Protein AF-A0A3D5PFH2-F1 (afdb_monomer_lite)

pLDDT: mean 81.59, std 18.37, range [25.06, 98.12]

Structure (mmCIF, N/CA/C/O backbone):
data_AF-A0A3D5PFH2-F1
#
_entry.id   AF-A0A3D5PFH2-F1
#
loop_
_atom_site.group_PDB
_atom_site.id
_atom_site.type_symbol
_atom_site.label_atom_id
_atom_site.label_alt_id
_atom_site.label_comp_id
_atom_site.label_asym_id
_atom_site.label_entity_id
_atom_site.label_seq_id
_atom_site.pdbx_PDB_ins_code
_atom_site.Cartn_x
_atom_site.Cartn_y
_atom_site.Cartn_z
_atom_site.occupancy
_atom_site.B_iso_or_equiv
_atom_site.auth_seq_id
_atom_site.auth_comp_id
_atom_site.auth_asym_id
_atom_site.auth_atom_id
_atom_site.pdbx_PDB_model_num
ATOM 1 N N . MET A 1 1 ? -21.024 38.966 -29.114 1.00 42.59 1 MET A N 1
ATOM 2 C CA . MET A 1 1 ? -20.743 39.266 -27.690 1.00 42.59 1 MET A CA 1
ATOM 3 C C . MET A 1 1 ? -21.949 38.946 -26.792 1.00 42.59 1 MET A C 1
ATOM 5 O O . MET A 1 1 ? -22.521 39.856 -26.221 1.00 42.59 1 MET A O 1
ATOM 9 N N . ASN A 1 2 ? -22.369 37.678 -26.658 1.00 39.44 2 ASN A N 1
ATOM 10 C CA . ASN A 1 2 ? -23.463 37.323 -25.723 1.00 39.44 2 ASN A CA 1
ATOM 11 C C . ASN A 1 2 ? -23.378 35.892 -25.142 1.00 39.44 2 ASN A C 1
ATOM 13 O O . ASN A 1 2 ? -24.348 35.400 -24.580 1.00 39.44 2 ASN A O 1
ATOM 17 N N . LYS A 1 3 ? -22.232 35.202 -25.277 1.00 37.00 3 LYS A N 1
ATOM 18 C CA . LYS A 1 3 ? -22.034 33.844 -24.724 1.00 37.00 3 LYS A CA 1
ATOM 19 C C . LYS A 1 3 ? -21.348 33.826 -23.345 1.00 37.00 3 LYS A C 1
ATOM 21 O O . LYS A 1 3 ? -21.597 32.902 -22.583 1.00 37.00 3 LYS A O 1
ATOM 26 N N . ASN A 1 4 ? -20.577 34.858 -22.979 1.00 45.62 4 ASN A N 1
ATOM 27 C CA . ASN A 1 4 ? -19.899 34.924 -21.668 1.00 45.62 4 ASN A CA 1
ATOM 28 C C . ASN A 1 4 ? -20.803 35.396 -20.522 1.00 45.62 4 ASN A C 1
ATOM 30 O O . ASN A 1 4 ? -20.580 35.031 -19.374 1.00 45.62 4 ASN A O 1
ATOM 34 N N . THR A 1 5 ? -21.862 36.147 -20.818 1.00 43.38 5 THR A N 1
ATOM 35 C CA . THR A 1 5 ? -22.796 36.658 -19.806 1.00 43.38 5 THR A CA 1
ATOM 36 C C . THR A 1 5 ? -23.679 35.567 -19.201 1.00 43.38 5 THR A C 1
ATOM 38 O O . THR A 1 5 ? -24.130 35.724 -18.073 1.00 43.38 5 THR A O 1
ATOM 41 N N . ASN A 1 6 ? -23.904 34.455 -19.912 1.00 43.41 6 ASN A N 1
ATOM 42 C CA . ASN A 1 6 ? -24.686 33.333 -19.387 1.00 43.41 6 ASN A CA 1
ATOM 43 C C . ASN A 1 6 ? -23.850 32.424 -18.479 1.00 43.41 6 ASN A C 1
ATOM 45 O O . ASN A 1 6 ? -24.335 32.071 -17.415 1.00 43.41 6 ASN A O 1
ATOM 49 N N . LYS A 1 7 ? -22.583 32.133 -18.818 1.00 46.16 7 LYS A N 1
ATOM 50 C CA . LYS A 1 7 ? -21.702 31.312 -17.962 1.00 46.16 7 LYS A CA 1
ATOM 51 C C . LYS A 1 7 ? -21.429 31.958 -16.599 1.00 46.16 7 LYS A C 1
ATOM 53 O O . LYS A 1 7 ? -21.492 31.275 -15.587 1.00 46.16 7 LYS A O 1
ATOM 58 N N . ILE A 1 8 ? -21.209 33.275 -16.566 1.00 49.41 8 ILE A N 1
ATOM 59 C CA . ILE A 1 8 ? -20.988 34.017 -15.311 1.00 49.41 8 ILE A CA 1
ATOM 60 C C . ILE A 1 8 ? -22.264 34.043 -14.456 1.00 49.41 8 ILE A C 1
ATOM 62 O O . ILE A 1 8 ? -22.192 33.925 -13.238 1.00 49.41 8 ILE A O 1
ATOM 66 N N . LYS A 1 9 ? -23.444 34.137 -15.084 1.00 46.12 9 LYS A N 1
ATOM 67 C CA . LYS A 1 9 ? -24.724 34.064 -14.367 1.00 46.12 9 LYS A CA 1
ATOM 68 C C . LYS A 1 9 ? -24.990 32.675 -13.799 1.00 46.12 9 LYS A C 1
ATOM 70 O O . LYS A 1 9 ? -25.498 32.601 -12.692 1.00 46.12 9 LYS A O 1
ATOM 75 N N . THR A 1 10 ? -24.639 31.604 -14.513 1.00 49.91 10 THR A N 1
ATOM 76 C CA . THR A 1 10 ? -24.793 30.233 -14.008 1.00 49.91 10 THR A CA 1
ATOM 77 C C . THR A 1 10 ? -23.850 29.971 -12.837 1.00 49.91 10 THR A C 1
ATOM 79 O O . THR A 1 10 ? -24.315 29.507 -11.808 1.00 49.91 10 THR A O 1
ATOM 82 N N . LEU A 1 11 ? -22.574 30.368 -12.933 1.00 47.69 11 LEU A N 1
ATOM 83 C CA . LEU A 1 11 ? -21.599 30.180 -11.851 1.00 47.69 11 LEU A CA 1
ATOM 84 C C . LEU A 1 11 ? -21.972 30.968 -10.583 1.00 47.69 11 LEU A C 1
ATOM 86 O O . LEU A 1 11 ? -21.888 30.445 -9.478 1.00 47.69 11 LEU A O 1
ATOM 90 N N . ALA A 1 12 ? -22.445 32.209 -10.747 1.00 50.81 12 ALA A N 1
ATOM 91 C CA . ALA A 1 12 ? -22.911 33.032 -9.633 1.00 50.81 12 ALA A CA 1
ATOM 92 C C . ALA A 1 12 ? -24.202 32.488 -8.996 1.00 50.81 12 ALA A C 1
ATOM 94 O O . ALA A 1 12 ? -24.386 32.632 -7.792 1.00 50.81 12 ALA A O 1
ATOM 95 N N . LEU A 1 13 ? -25.082 31.852 -9.781 1.00 47.03 13 LEU A N 1
ATOM 96 C CA . LEU A 1 13 ? -26.290 31.213 -9.257 1.00 47.03 13 LEU A CA 1
ATOM 97 C C . LEU A 1 13 ? -25.953 29.934 -8.480 1.00 47.03 13 LEU A C 1
ATOM 99 O O . LEU A 1 13 ? -26.559 29.702 -7.442 1.00 47.03 13 LEU A O 1
ATOM 103 N N . THR A 1 14 ? -24.975 29.147 -8.943 1.00 52.25 14 THR A N 1
ATOM 104 C CA . THR A 1 14 ? -24.507 27.941 -8.243 1.00 52.25 14 THR A CA 1
ATOM 105 C C . THR A 1 14 ? -23.798 28.300 -6.939 1.00 52.25 14 THR A C 1
ATOM 107 O O . THR A 1 14 ? -24.140 27.739 -5.907 1.00 52.25 14 THR A O 1
ATOM 110 N N . LEU A 1 15 ? -22.907 29.303 -6.937 1.00 48.69 15 LEU A N 1
ATOM 111 C CA . LEU A 1 15 ? -22.269 29.775 -5.700 1.00 48.69 15 LEU A CA 1
ATOM 112 C C . LEU A 1 15 ? -23.284 30.361 -4.711 1.00 48.69 15 LEU A C 1
ATOM 114 O O . LEU A 1 15 ? -23.184 30.117 -3.514 1.00 48.69 15 LEU A O 1
ATOM 118 N N . ALA A 1 16 ? -24.276 31.112 -5.199 1.00 48.53 16 ALA A N 1
ATOM 119 C CA . ALA A 1 16 ? -25.335 31.649 -4.350 1.00 48.53 16 ALA A CA 1
ATOM 120 C C . ALA A 1 16 ? -26.256 30.548 -3.798 1.00 48.53 16 ALA A C 1
ATOM 122 O O . ALA A 1 16 ? -26.729 30.683 -2.674 1.00 48.53 16 ALA A O 1
ATOM 123 N N . LEU A 1 17 ? -26.488 29.459 -4.546 1.00 46.78 17 LEU A N 1
ATOM 124 C CA . LEU A 1 17 ? -27.207 28.287 -4.041 1.00 46.78 17 LEU A CA 1
ATOM 125 C C . LEU A 1 17 ? -26.383 27.509 -3.008 1.00 46.78 17 LEU A C 1
ATOM 127 O O . LEU A 1 17 ? -26.955 27.098 -2.006 1.00 46.78 17 LEU A O 1
ATOM 131 N N . CYS A 1 18 ? -25.068 27.357 -3.200 1.00 49.81 18 CYS A N 1
ATOM 132 C CA . CYS A 1 18 ? -24.188 26.717 -2.217 1.00 49.81 18 CYS A CA 1
ATOM 133 C C . CYS A 1 18 ? -24.096 27.541 -0.925 1.00 49.81 18 CYS A C 1
ATOM 135 O O . CYS A 1 18 ? -24.236 26.988 0.159 1.00 49.81 18 CYS A O 1
ATOM 137 N N . LEU A 1 19 ? -23.969 28.871 -1.019 1.00 46.09 19 LEU A N 1
ATOM 138 C CA . LEU A 1 19 ? -24.026 29.744 0.160 1.00 46.09 19 LEU A CA 1
ATOM 139 C C . LEU A 1 19 ? -25.410 29.744 0.820 1.00 46.09 19 LEU A C 1
ATOM 141 O O . LEU A 1 19 ? -25.495 29.775 2.041 1.00 46.09 19 LEU A O 1
ATOM 145 N N . ALA A 1 20 ? -26.499 29.677 0.050 1.00 44.22 20 ALA A N 1
ATOM 146 C CA . ALA A 1 20 ? -27.839 29.559 0.619 1.00 44.22 20 ALA A CA 1
ATOM 147 C C . ALA A 1 20 ? -28.046 28.204 1.318 1.00 44.22 20 ALA A C 1
ATOM 149 O O . ALA A 1 20 ? -28.649 28.178 2.381 1.00 44.22 20 ALA A O 1
ATOM 150 N N . LEU A 1 21 ? -27.512 27.099 0.789 1.00 44.44 21 LEU A N 1
ATOM 151 C CA . LEU A 1 21 ? -27.551 25.783 1.444 1.00 44.44 21 LEU A CA 1
ATOM 152 C C . LEU A 1 21 ? -26.775 25.774 2.770 1.00 44.44 21 LEU A C 1
ATOM 154 O O . LEU A 1 21 ? -27.262 25.204 3.740 1.00 44.44 21 LEU A O 1
ATOM 158 N N . VAL A 1 22 ? -25.650 26.492 2.853 1.00 48.25 22 VAL A N 1
ATOM 159 C CA . VAL A 1 22 ? -24.898 26.688 4.108 1.00 48.25 22 VAL A CA 1
ATOM 160 C C . VAL A 1 22 ? -25.629 27.634 5.077 1.00 48.25 22 VAL A C 1
ATOM 162 O O . VAL A 1 22 ? -25.575 27.440 6.286 1.00 48.25 22 VAL A O 1
ATOM 165 N N . CYS A 1 23 ? -26.369 28.632 4.580 1.00 41.97 23 CYS A N 1
ATOM 166 C CA . CYS A 1 23 ? -27.126 29.574 5.419 1.00 41.97 23 CYS A CA 1
ATOM 167 C C . CYS A 1 23 ? -28.544 29.107 5.812 1.00 41.97 23 CYS A C 1
ATOM 169 O O . CYS A 1 23 ? -29.155 29.729 6.680 1.00 41.97 23 CYS A O 1
ATOM 171 N N . PHE A 1 24 ? -29.084 28.062 5.173 1.00 37.03 24 PHE A N 1
ATOM 172 C CA . PHE A 1 24 ? -30.394 27.465 5.476 1.00 37.03 24 PHE A CA 1
ATOM 173 C C . PHE A 1 24 ? -30.297 26.058 6.078 1.00 37.03 24 PHE A C 1
ATOM 175 O O . PHE A 1 24 ? -31.338 25.428 6.288 1.00 37.03 24 PHE A O 1
ATOM 182 N N . ALA A 1 25 ? -29.092 25.584 6.418 1.00 33.62 25 ALA A N 1
ATOM 183 C CA . ALA A 1 25 ? -28.965 24.569 7.455 1.00 33.62 25 ALA A CA 1
ATOM 184 C C . ALA A 1 25 ? -29.731 25.093 8.683 1.00 33.62 25 ALA A C 1
ATOM 186 O O . ALA A 1 25 ? -29.519 26.247 9.078 1.00 33.62 25 ALA A O 1
ATOM 187 N N . PRO A 1 26 ? -30.701 24.339 9.228 1.00 31.22 26 PRO A N 1
ATOM 188 C CA . PRO A 1 26 ? -31.420 24.801 10.396 1.00 31.22 26 PRO A CA 1
ATOM 189 C C . PRO A 1 26 ? -30.377 25.077 11.473 1.00 31.22 26 PRO A C 1
ATOM 191 O O . PRO A 1 26 ? -29.602 24.194 11.829 1.00 31.22 26 PRO A O 1
ATOM 194 N N . ALA A 1 27 ? -30.354 26.312 11.974 1.00 35.56 27 ALA A N 1
ATOM 195 C CA . ALA A 1 27 ? -29.797 26.595 13.280 1.00 35.56 27 ALA A CA 1
ATOM 196 C C . ALA A 1 27 ? -30.634 25.773 14.263 1.00 35.56 27 ALA A C 1
ATOM 198 O O . ALA A 1 27 ? -31.678 26.224 14.743 1.00 35.56 27 ALA A O 1
ATOM 199 N N . VAL A 1 28 ? -30.238 24.516 14.456 1.00 33.34 28 VAL A N 1
ATOM 200 C CA . VAL A 1 28 ? -30.701 23.704 15.564 1.00 33.34 28 VAL A CA 1
ATOM 201 C C . VAL A 1 28 ? -30.231 24.484 16.773 1.00 33.34 28 VAL A C 1
ATOM 203 O O . VAL A 1 28 ? -29.037 24.638 17.019 1.00 33.34 28 VAL A O 1
ATOM 206 N N . SER A 1 29 ? -31.196 25.117 17.434 1.00 32.12 29 SER A N 1
ATOM 207 C CA . SER A 1 29 ? -31.035 25.602 18.791 1.00 32.12 29 SER A CA 1
ATOM 208 C C . SER A 1 29 ? -30.323 24.496 19.550 1.00 32.12 29 SER A C 1
ATOM 210 O O . SER A 1 29 ? -30.872 23.401 19.653 1.00 32.12 29 SER A O 1
ATOM 212 N N . ALA A 1 30 ? -29.102 24.770 20.005 1.00 33.19 30 ALA A N 1
ATOM 213 C CA . ALA A 1 30 ? -28.426 23.968 21.003 1.00 33.19 30 ALA A CA 1
ATOM 214 C C . ALA A 1 30 ? -29.266 24.052 22.284 1.00 33.19 30 ALA A C 1
ATOM 216 O O . ALA A 1 30 ? -28.984 24.827 23.195 1.00 33.19 30 ALA A O 1
ATOM 217 N N . ASP A 1 31 ? -30.365 23.300 22.314 1.00 29.28 31 ASP A N 1
ATOM 218 C CA . ASP A 1 31 ? -30.806 22.714 23.559 1.00 29.28 31 ASP A CA 1
ATOM 219 C C . ASP A 1 31 ? -29.666 21.774 23.924 1.00 29.28 31 ASP A C 1
ATOM 221 O O . ASP A 1 31 ? -29.455 20.755 23.269 1.00 29.28 31 ASP A O 1
ATOM 225 N N . ALA A 1 32 ? -28.862 22.214 24.890 1.00 33.66 32 ALA A N 1
ATOM 226 C CA . ALA A 1 32 ? -27.886 21.386 25.560 1.00 33.66 32 ALA A CA 1
ATOM 227 C C . ALA A 1 32 ? -28.621 20.134 26.048 1.00 33.66 32 ALA A C 1
ATOM 229 O O . ALA A 1 32 ? -29.300 20.152 27.077 1.00 33.66 32 ALA A O 1
ATOM 230 N N . PHE A 1 33 ? -28.533 19.059 25.270 1.00 31.62 33 PHE A N 1
ATOM 231 C CA . PHE A 1 33 ? -28.554 17.739 25.853 1.00 31.62 33 PHE A CA 1
ATOM 232 C C . PHE A 1 33 ? -27.319 17.721 26.746 1.00 31.62 33 PHE A C 1
ATOM 234 O O . PHE A 1 33 ? -26.198 17.657 26.256 1.00 31.62 33 PHE A O 1
ATOM 241 N N . GLU A 1 34 ? -27.520 17.857 28.056 1.00 38.28 34 GLU A N 1
ATOM 242 C CA . GLU A 1 34 ? -26.615 17.222 29.007 1.00 38.28 34 GLU A CA 1
ATOM 243 C C . GLU A 1 34 ? -26.703 15.721 28.692 1.00 38.28 34 GLU A C 1
ATOM 245 O O . GLU A 1 34 ? -27.543 15.008 29.240 1.00 38.28 34 GLU A O 1
ATOM 250 N N . SER A 1 35 ? -25.944 15.262 27.693 1.00 42.81 35 SER A N 1
ATOM 251 C CA . SER A 1 35 ? -25.679 13.845 27.525 1.00 42.81 35 SER A CA 1
ATOM 252 C C . SER A 1 35 ? -24.767 13.478 28.681 1.00 42.81 35 SER A C 1
ATOM 254 O O . SER A 1 35 ? -23.646 13.981 28.773 1.00 42.81 35 SER A O 1
ATOM 256 N N . GLU A 1 36 ? -25.273 12.659 29.603 1.00 46.25 36 GLU A N 1
ATOM 257 C CA . GLU A 1 36 ? -24.399 11.925 30.515 1.00 46.25 36 GLU A CA 1
ATOM 258 C C . GLU A 1 36 ? -23.268 11.285 29.694 1.00 46.25 36 GLU A C 1
ATOM 260 O O . GLU A 1 36 ? -23.521 10.903 28.544 1.00 46.25 36 GLU A O 1
ATOM 265 N N . PRO A 1 37 ? -22.035 11.214 30.231 1.00 51.62 37 PRO A N 1
ATOM 266 C CA . PRO A 1 37 ? -20.931 10.583 29.526 1.00 51.62 37 PRO A CA 1
ATOM 267 C C . PRO A 1 37 ? -21.372 9.199 29.046 1.00 51.62 37 PRO A C 1
ATOM 269 O O . PRO A 1 37 ? -21.793 8.363 29.846 1.00 51.62 37 PRO A O 1
ATOM 272 N N . THR A 1 38 ? -21.356 8.983 27.729 1.00 68.38 38 THR A N 1
ATOM 273 C CA . THR A 1 38 ? -21.846 7.739 27.120 1.00 68.38 38 THR A CA 1
ATOM 274 C C . THR A 1 38 ? -20.960 6.547 27.497 1.00 68.38 38 THR A C 1
ATOM 276 O O . THR A 1 38 ? -21.430 5.415 27.440 1.00 68.38 38 THR A O 1
ATOM 279 N N . TYR A 1 39 ? -19.712 6.811 27.913 1.00 79.06 39 TYR A N 1
ATOM 280 C CA . TYR A 1 39 ? -18.701 5.832 28.313 1.00 79.06 39 TYR A CA 1
ATOM 281 C C . TYR A 1 39 ? -17.844 6.390 29.468 1.00 79.06 39 TYR A C 1
ATOM 283 O O . TYR A 1 39 ? -17.377 7.526 29.405 1.00 79.06 39 TYR A O 1
ATOM 291 N N . GLU A 1 40 ? -17.604 5.601 30.521 1.00 87.06 40 GLU A N 1
ATOM 292 C CA . GLU A 1 40 ? -16.797 6.023 31.688 1.00 87.06 40 GLU A CA 1
ATOM 293 C C . GLU A 1 40 ? -15.282 5.894 31.428 1.00 87.06 40 GLU A C 1
ATOM 295 O O . GLU A 1 40 ? -14.476 6.659 31.971 1.00 87.06 40 GLU A O 1
ATOM 300 N N . HIS A 1 41 ? -14.893 4.947 30.570 1.00 93.25 41 HIS A N 1
ATOM 301 C CA . HIS A 1 41 ? -13.505 4.587 30.300 1.00 93.25 41 HIS A CA 1
ATOM 302 C C . HIS A 1 41 ? -13.163 4.657 28.811 1.00 93.25 41 HIS A C 1
ATOM 304 O O . HIS A 1 41 ? -13.940 4.236 27.951 1.00 93.25 41 HIS A O 1
ATOM 310 N N . MET A 1 42 ? -11.944 5.114 28.527 1.00 94.25 42 MET A N 1
ATOM 311 C CA . MET A 1 42 ? -11.313 5.003 27.219 1.00 94.25 42 MET A CA 1
ATOM 312 C C . MET A 1 42 ? -9.929 4.376 27.337 1.00 94.25 42 MET A C 1
ATOM 314 O O . MET A 1 42 ? -9.090 4.841 28.110 1.00 94.25 42 MET A O 1
ATOM 318 N N . TYR A 1 43 ? -9.676 3.364 26.514 1.00 96.75 43 TYR A N 1
ATOM 319 C CA . TYR A 1 43 ? -8.388 2.699 26.394 1.00 96.75 43 TYR A CA 1
ATOM 320 C C . TYR A 1 43 ? -7.797 2.957 25.015 1.00 96.75 43 TYR A C 1
ATOM 322 O O . TYR A 1 43 ? -8.463 2.739 24.006 1.00 96.75 43 TYR A O 1
ATOM 330 N N . TYR A 1 44 ? -6.543 3.389 24.974 1.00 97.12 44 TYR A N 1
ATOM 331 C CA . TYR A 1 44 ? -5.775 3.539 23.749 1.00 97.12 44 TYR A CA 1
ATOM 332 C C . TYR A 1 44 ? -4.513 2.686 23.819 1.00 97.12 44 TYR A C 1
ATOM 334 O O . TYR A 1 44 ? -3.607 2.955 24.608 1.00 97.12 44 TYR A O 1
ATOM 342 N N . PHE A 1 45 ? -4.470 1.652 22.987 1.00 97.25 45 PHE A N 1
ATOM 343 C CA . PHE A 1 45 ? -3.321 0.773 22.814 1.00 97.25 45 PHE A CA 1
ATOM 344 C C . PHE A 1 45 ? -2.622 1.156 21.515 1.00 97.25 45 PHE A C 1
ATOM 346 O O . PHE A 1 45 ? -3.283 1.210 20.479 1.00 97.25 45 PHE A O 1
ATOM 353 N N . SER A 1 46 ? -1.317 1.433 21.544 1.00 96.12 46 SER A N 1
ATOM 354 C CA . SER A 1 46 ? -0.606 1.825 20.321 1.00 96.12 46 SER A CA 1
ATOM 355 C C . SER A 1 46 ? 0.847 1.376 20.275 1.00 96.12 46 SER A C 1
ATOM 357 O O . SER A 1 46 ? 1.568 1.484 21.263 1.00 96.12 46 SER A O 1
ATOM 359 N N . ASP A 1 47 ? 1.300 0.914 19.110 1.00 95.25 47 ASP A N 1
ATOM 360 C CA . ASP A 1 47 ? 2.715 0.659 18.811 1.00 95.25 47 ASP A CA 1
ATOM 361 C C . ASP A 1 47 ? 3.422 1.859 18.141 1.00 95.25 47 ASP A C 1
ATOM 363 O O . ASP A 1 47 ? 4.620 1.807 17.848 1.00 95.25 47 ASP A O 1
ATOM 367 N N . TYR A 1 48 ? 2.699 2.957 17.899 1.00 93.94 48 TYR A N 1
ATOM 368 C CA . TYR A 1 48 ? 3.238 4.137 17.240 1.00 93.94 48 TYR A CA 1
ATOM 369 C C . TYR A 1 48 ? 4.069 4.980 18.208 1.00 93.94 48 TYR A C 1
ATOM 371 O O . TYR A 1 48 ? 3.633 5.288 19.314 1.00 93.94 48 TYR A O 1
ATOM 379 N N . TYR A 1 49 ? 5.264 5.404 17.790 1.00 91.06 49 TYR A N 1
ATOM 380 C CA . TYR A 1 49 ? 6.211 6.101 18.672 1.00 91.06 49 TYR A CA 1
ATOM 381 C C . TYR A 1 49 ? 5.703 7.454 19.205 1.00 91.06 49 TYR A C 1
ATOM 383 O O . TYR A 1 49 ? 6.224 7.942 20.205 1.00 91.06 49 TYR A O 1
ATOM 391 N N . ASP A 1 50 ? 4.730 8.068 18.527 1.00 90.19 50 ASP A N 1
ATOM 392 C CA . ASP A 1 50 ? 4.158 9.380 18.861 1.00 90.19 50 ASP A CA 1
ATOM 393 C C . ASP A 1 50 ? 2.681 9.268 19.290 1.00 90.19 50 ASP A C 1
ATOM 395 O O . ASP A 1 50 ? 1.917 10.234 19.230 1.00 90.19 50 ASP A O 1
ATOM 399 N N . ALA A 1 51 ? 2.265 8.077 19.738 1.00 93.19 51 ALA A N 1
ATOM 400 C CA . ALA A 1 51 ? 0.906 7.814 20.204 1.00 93.19 51 ALA A CA 1
ATOM 401 C C . ALA A 1 51 ? 0.492 8.724 21.366 1.00 93.19 51 ALA A C 1
ATOM 403 O O . ALA A 1 51 ? -0.643 9.184 21.405 1.00 93.19 51 ALA A O 1
ATOM 404 N N . GLU A 1 52 ? 1.408 9.054 22.285 1.00 94.75 52 GLU A N 1
ATOM 405 C CA . GLU A 1 52 ? 1.122 9.964 23.403 1.00 94.75 52 GLU A CA 1
ATOM 406 C C . GLU A 1 52 ? 0.667 11.349 22.918 1.00 94.75 52 GLU A C 1
ATOM 408 O O . GLU A 1 52 ? -0.223 11.957 23.518 1.00 94.75 52 GLU A O 1
ATOM 413 N N . ARG A 1 53 ? 1.227 11.857 21.812 1.00 92.44 53 ARG A N 1
ATOM 414 C CA . ARG A 1 53 ? 0.786 13.137 21.251 1.00 92.44 53 ARG A CA 1
ATOM 415 C C . ARG A 1 53 ? -0.638 13.034 20.716 1.00 92.44 53 ARG A C 1
ATOM 417 O O . ARG A 1 53 ? -1.452 13.890 21.050 1.00 92.44 53 ARG A O 1
ATOM 424 N N . ILE A 1 54 ? -0.929 12.003 19.919 1.00 90.00 54 ILE A N 1
ATOM 425 C CA . ILE A 1 54 ? -2.275 11.764 19.372 1.00 90.00 54 ILE A CA 1
ATOM 426 C C . ILE A 1 54 ? -3.273 11.589 20.516 1.00 90.00 54 ILE A C 1
ATOM 428 O O . ILE A 1 54 ? -4.320 12.225 20.514 1.00 90.00 54 ILE A O 1
ATOM 432 N N . PHE A 1 55 ? -2.916 10.799 21.528 1.00 92.69 55 PHE A N 1
ATOM 433 C CA . PHE A 1 55 ? -3.751 10.555 22.694 1.00 92.69 55 PHE A CA 1
ATOM 434 C C . PHE A 1 55 ? -4.183 11.839 23.384 1.00 92.69 55 PHE A C 1
ATOM 436 O O . PHE A 1 55 ? -5.369 12.060 23.610 1.00 92.69 55 PHE A O 1
ATOM 443 N N . ASN A 1 56 ? -3.216 12.703 23.688 1.00 92.19 56 ASN A N 1
ATOM 444 C CA . ASN A 1 56 ? -3.512 13.946 24.376 1.00 92.19 56 ASN A CA 1
ATOM 445 C C . ASN A 1 56 ? -4.319 14.896 23.480 1.00 92.19 56 ASN A C 1
ATOM 447 O O . ASN A 1 56 ? -5.359 15.381 23.902 1.00 92.19 56 ASN A O 1
ATOM 451 N N . GLN A 1 57 ? -3.882 15.103 22.234 1.00 89.69 57 GLN A N 1
ATOM 452 C CA . GLN A 1 57 ? -4.472 16.106 21.340 1.00 89.69 57 GLN A CA 1
ATOM 453 C C . GLN A 1 57 ? -5.853 15.730 20.805 1.00 89.69 57 GLN A C 1
ATOM 455 O O . GLN A 1 57 ? -6.659 16.616 20.566 1.00 89.69 57 GLN A O 1
ATOM 460 N N . VAL A 1 58 ? -6.103 14.446 20.555 1.00 88.00 58 VAL A N 1
ATOM 461 C CA . VAL A 1 58 ? -7.333 13.986 19.895 1.00 88.00 58 VAL A CA 1
ATOM 462 C C . VAL A 1 58 ? -8.331 13.425 20.896 1.00 88.00 58 VAL A C 1
ATOM 464 O O . VAL A 1 58 ? -9.533 13.576 20.706 1.00 88.00 58 VAL A O 1
ATOM 467 N N . PHE A 1 59 ? -7.855 12.771 21.956 1.00 89.38 59 PHE A N 1
ATOM 468 C CA . PHE A 1 59 ? -8.738 12.085 22.891 1.00 89.38 59 PHE A CA 1
ATOM 469 C C . PHE A 1 59 ? -8.880 12.835 24.214 1.00 89.38 59 PHE A C 1
ATOM 471 O O . PHE A 1 59 ? -9.997 13.128 24.614 1.00 89.38 59 PHE A O 1
ATOM 478 N N . VAL A 1 60 ? -7.787 13.200 24.886 1.00 87.38 60 VAL A N 1
ATOM 479 C CA . VAL A 1 60 ? -7.878 13.862 26.204 1.00 87.38 60 VAL A CA 1
ATOM 480 C C . VAL A 1 60 ? -8.388 15.300 26.095 1.00 87.38 60 VAL A C 1
ATOM 482 O O . VAL A 1 60 ? -9.219 15.714 26.901 1.00 87.38 60 VAL A O 1
ATOM 485 N N . ASP A 1 61 ? -7.888 16.064 25.124 1.00 84.88 61 ASP A N 1
ATOM 486 C CA . ASP A 1 61 ? -8.197 17.492 25.001 1.00 84.88 61 ASP A CA 1
ATOM 487 C C . ASP A 1 61 ? -9.586 17.751 24.386 1.00 84.88 61 ASP A C 1
ATOM 489 O O . ASP A 1 61 ? -10.211 18.762 24.708 1.00 84.88 61 ASP A O 1
ATOM 493 N N . GLU A 1 62 ? -10.083 16.842 23.540 1.00 79.31 62 GLU A N 1
ATOM 494 C CA . GLU A 1 62 ? -11.314 17.042 22.756 1.00 79.31 62 GLU A CA 1
ATOM 495 C C . GLU A 1 62 ? -12.511 16.206 23.257 1.00 79.31 62 GLU A C 1
ATOM 497 O O . GLU A 1 62 ? -13.663 16.579 23.021 1.00 79.31 62 GLU A O 1
ATOM 502 N N . LEU A 1 63 ? -12.292 15.092 23.975 1.00 77.06 63 LEU A N 1
ATOM 503 C CA . LEU A 1 63 ? -13.389 14.262 24.491 1.00 77.06 63 LEU A CA 1
ATOM 504 C C . LEU A 1 63 ? -13.815 14.694 25.896 1.00 77.06 63 LEU A C 1
ATOM 506 O O . LEU A 1 63 ? -13.387 14.139 26.905 1.00 77.06 63 LEU A O 1
ATOM 510 N N . GLU A 1 64 ? -14.747 15.644 25.966 1.00 70.12 64 GLU A N 1
ATOM 511 C CA . GLU A 1 64 ? -15.286 16.156 27.238 1.00 70.12 64 GLU A CA 1
ATOM 512 C C . GLU A 1 64 ? -16.122 15.126 28.038 1.00 70.12 64 GLU A C 1
ATOM 514 O O . GLU A 1 64 ? -16.453 15.367 29.200 1.00 70.12 64 GLU A O 1
ATOM 519 N N . TYR A 1 65 ? -16.469 13.982 27.436 1.00 71.94 65 TYR A N 1
ATOM 520 C CA . TYR A 1 65 ? -17.447 13.011 27.954 1.00 71.94 65 TYR A CA 1
ATOM 521 C C . TYR A 1 65 ? -16.840 11.688 28.443 1.00 71.94 65 TYR A C 1
ATOM 523 O O . TYR A 1 65 ? -17.571 10.717 28.603 1.00 71.94 65 TYR A O 1
ATOM 531 N N . VAL A 1 66 ? -15.527 11.619 28.662 1.00 80.56 66 VAL A N 1
ATOM 532 C CA . VAL A 1 66 ? -14.857 10.430 29.213 1.00 80.56 66 VAL A CA 1
ATOM 533 C C . VAL A 1 66 ? -14.193 10.805 30.533 1.00 80.56 66 VAL A C 1
ATOM 535 O O . VAL A 1 66 ? -13.496 11.814 30.623 1.00 80.56 66 VAL A O 1
ATOM 538 N N . GLU A 1 67 ? -14.398 9.997 31.575 1.00 82.44 67 GLU A N 1
ATOM 539 C CA . GLU A 1 67 ? -13.834 10.278 32.901 1.00 82.44 67 GLU A CA 1
ATOM 540 C C . GLU A 1 67 ? -12.426 9.698 33.071 1.00 82.44 67 GLU A C 1
ATOM 542 O O . GLU A 1 67 ? -11.550 10.338 33.662 1.00 82.44 67 GLU A O 1
ATOM 547 N N . ASN A 1 68 ? -12.197 8.484 32.559 1.00 90.62 68 ASN A N 1
ATOM 548 C CA . ASN A 1 68 ? -10.972 7.729 32.796 1.00 90.62 68 ASN A CA 1
ATOM 549 C C . ASN A 1 68 ? -10.270 7.364 31.485 1.00 90.62 68 ASN A C 1
ATOM 551 O O . ASN A 1 68 ? -10.715 6.492 30.740 1.00 90.62 68 ASN A O 1
ATOM 555 N N . PHE A 1 69 ? -9.119 7.988 31.253 1.00 93.19 69 PHE A N 1
ATOM 556 C CA . PHE A 1 69 ? -8.284 7.775 30.075 1.00 93.19 69 PHE A CA 1
ATOM 557 C C . PHE A 1 69 ? -7.090 6.870 30.398 1.00 93.19 69 PHE A C 1
ATOM 559 O O . PHE A 1 69 ? -6.330 7.139 31.332 1.00 93.19 69 PHE A O 1
ATOM 566 N N . HIS A 1 70 ? -6.896 5.826 29.593 1.00 95.25 70 HIS A N 1
ATOM 567 C CA . HIS A 1 70 ? -5.807 4.857 29.723 1.00 95.25 70 HIS A CA 1
ATOM 568 C C . HIS A 1 70 ? -5.016 4.796 28.416 1.00 95.25 70 HIS A C 1
ATOM 570 O O . HIS A 1 70 ? -5.577 4.482 27.372 1.00 95.25 70 HIS A O 1
ATOM 576 N N . LEU A 1 71 ? -3.713 5.078 28.479 1.00 95.56 71 LEU A N 1
ATOM 577 C CA . LEU A 1 71 ? -2.785 4.919 27.357 1.00 95.56 71 LEU A CA 1
ATOM 578 C C . LEU A 1 71 ? -1.815 3.783 27.657 1.00 95.56 71 LEU A C 1
ATOM 580 O O . LEU A 1 71 ? -1.154 3.778 28.699 1.00 95.56 71 LEU A O 1
ATOM 584 N N . GLU A 1 72 ? -1.678 2.871 26.704 1.00 95.12 72 GLU A N 1
ATOM 585 C CA . GLU A 1 72 ? -0.718 1.783 26.754 1.00 95.12 72 GLU A CA 1
ATOM 586 C C . GLU A 1 72 ? 0.129 1.754 25.479 1.00 95.12 72 GLU A C 1
ATOM 588 O O . GLU A 1 72 ? -0.331 1.406 24.392 1.00 95.12 72 GLU A O 1
ATOM 593 N N . GLN A 1 73 ? 1.401 2.127 25.631 1.00 94.12 73 GLN A N 1
ATOM 594 C CA . GLN A 1 73 ? 2.390 2.029 24.565 1.00 94.12 73 GLN A CA 1
ATOM 595 C C . GLN A 1 73 ? 2.887 0.584 24.448 1.00 94.12 73 GLN A C 1
ATOM 597 O O . GLN A 1 73 ? 3.500 0.044 25.374 1.00 94.12 73 GLN A O 1
ATOM 602 N N . ILE A 1 74 ? 2.682 -0.014 23.282 1.00 93.56 74 ILE A N 1
ATOM 603 C CA . ILE A 1 74 ? 3.148 -1.347 22.917 1.00 93.56 74 ILE A CA 1
ATOM 604 C C . ILE A 1 74 ? 4.585 -1.239 22.400 1.00 93.56 74 ILE A C 1
ATOM 606 O O . ILE A 1 74 ? 4.896 -0.452 21.506 1.00 93.56 74 ILE A O 1
ATOM 610 N N . ASP A 1 75 ? 5.477 -2.055 22.957 1.00 90.38 75 ASP A N 1
ATOM 611 C CA . ASP A 1 75 ? 6.835 -2.209 22.438 1.00 90.38 75 ASP A CA 1
ATOM 612 C C . ASP A 1 75 ? 6.808 -3.062 21.164 1.00 90.38 75 ASP A C 1
ATOM 614 O O . ASP A 1 75 ? 6.552 -4.270 21.220 1.00 90.38 75 ASP A O 1
ATOM 618 N N . VAL A 1 76 ? 7.117 -2.438 20.023 1.00 85.62 76 VAL A N 1
ATOM 619 C CA . VAL A 1 76 ? 7.174 -3.082 18.698 1.00 85.62 76 VAL A CA 1
ATOM 620 C C . VAL A 1 76 ? 8.056 -4.335 18.715 1.00 85.62 76 VAL A C 1
ATOM 622 O O . VAL A 1 76 ? 7.740 -5.328 18.064 1.00 85.62 76 VAL A O 1
ATOM 625 N N . SER A 1 77 ? 9.138 -4.343 19.502 1.00 87.69 77 SER A N 1
ATOM 626 C CA . SER A 1 77 ? 10.058 -5.486 19.567 1.00 87.69 77 SER A CA 1
ATOM 627 C C . SER A 1 77 ? 9.483 -6.713 20.288 1.00 87.69 77 SER A C 1
ATOM 629 O O . SER A 1 77 ? 10.056 -7.801 20.201 1.00 87.69 77 SER A O 1
ATOM 631 N N . ASN A 1 78 ? 8.357 -6.558 20.991 1.00 87.38 78 ASN A N 1
ATOM 632 C CA . ASN A 1 78 ? 7.749 -7.589 21.831 1.00 87.38 78 ASN A CA 1
ATOM 633 C C . ASN A 1 78 ? 6.239 -7.766 21.583 1.00 87.38 78 ASN A C 1
ATOM 635 O O . ASN A 1 78 ? 5.553 -8.408 22.380 1.00 87.38 78 ASN A O 1
ATOM 639 N N . ILE A 1 79 ? 5.716 -7.215 20.487 1.00 90.50 79 ILE A N 1
ATOM 640 C CA . ILE A 1 79 ? 4.282 -7.177 20.178 1.00 90.50 79 ILE A CA 1
ATOM 641 C C . ILE A 1 79 ? 3.631 -8.567 20.100 1.00 90.50 79 ILE A C 1
ATOM 643 O O . ILE A 1 79 ? 2.541 -8.758 20.624 1.00 90.50 79 ILE A O 1
ATOM 647 N N . VAL A 1 80 ? 4.312 -9.579 19.554 1.00 89.69 80 VAL A N 1
ATOM 648 C CA . VAL A 1 80 ? 3.782 -10.957 19.503 1.00 89.69 80 VAL A CA 1
ATOM 649 C C . VAL A 1 80 ? 3.479 -11.474 20.907 1.00 89.69 80 VAL A C 1
ATOM 651 O O . VAL A 1 80 ? 2.379 -11.939 21.190 1.00 89.69 80 VAL A O 1
ATOM 654 N N . ASN A 1 81 ? 4.450 -11.346 21.811 1.00 90.06 81 ASN A N 1
ATOM 655 C CA . ASN A 1 81 ? 4.307 -11.790 23.191 1.00 90.06 81 ASN A CA 1
ATOM 656 C C . ASN A 1 81 ? 3.331 -10.902 23.976 1.00 90.06 81 ASN A C 1
ATOM 658 O O . ASN A 1 81 ? 2.686 -11.387 24.903 1.00 90.06 81 ASN A O 1
ATOM 662 N N . TYR A 1 82 ? 3.225 -9.621 23.619 1.00 91.69 82 TYR A N 1
ATOM 663 C CA . TYR A 1 82 ? 2.212 -8.723 24.158 1.00 91.69 82 TYR A CA 1
ATOM 664 C C . TYR A 1 82 ? 0.801 -9.218 23.825 1.00 91.69 82 TYR A C 1
ATOM 666 O O . TYR A 1 82 ? 0.006 -9.424 24.734 1.00 91.69 82 TYR A O 1
ATOM 674 N N . LEU A 1 83 ? 0.527 -9.485 22.546 1.00 93.25 83 LEU A N 1
ATOM 675 C CA . LEU A 1 83 ? -0.769 -9.974 22.080 1.00 93.25 83 LEU A CA 1
ATOM 676 C C . LEU A 1 83 ? -1.081 -11.378 22.632 1.00 93.25 83 LEU A C 1
ATOM 678 O O . LEU A 1 83 ? -2.187 -11.610 23.106 1.00 93.25 83 LEU A O 1
ATOM 682 N N . ASP A 1 84 ? -0.099 -12.290 22.665 1.00 90.69 84 ASP A N 1
ATOM 683 C CA . ASP A 1 84 ? -0.257 -13.643 23.237 1.00 90.69 84 ASP A CA 1
ATOM 684 C C . ASP A 1 84 ? -0.602 -13.635 24.737 1.00 90.69 84 ASP A C 1
ATOM 686 O O . ASP A 1 84 ? -1.219 -14.572 25.245 1.00 90.69 84 ASP A O 1
ATOM 690 N N . ASN A 1 85 ? -0.179 -12.597 25.463 1.00 89.38 85 ASN A N 1
ATOM 691 C CA . ASN A 1 85 ? -0.411 -12.457 26.899 1.00 89.38 85 ASN A CA 1
ATOM 692 C C . ASN A 1 85 ? -1.234 -11.210 27.222 1.00 89.38 85 ASN A C 1
ATOM 694 O O . ASN A 1 85 ? -1.079 -10.660 28.317 1.00 89.38 85 ASN A O 1
ATOM 698 N N . PHE A 1 86 ? -2.074 -10.753 26.290 1.00 89.62 86 PHE A N 1
ATOM 699 C CA . PHE A 1 86 ? -2.881 -9.559 26.489 1.00 89.62 86 PHE A CA 1
ATOM 700 C C . PHE A 1 86 ? -3.753 -9.746 27.735 1.00 89.62 86 PHE A C 1
ATOM 702 O O . PHE A 1 86 ? -4.676 -10.558 27.768 1.00 89.62 86 PHE A O 1
ATOM 709 N N . SER A 1 87 ? -3.392 -9.041 28.807 1.00 79.06 87 SER A N 1
ATOM 710 C CA . SER A 1 87 ? -3.993 -9.201 30.135 1.00 79.06 87 SER A CA 1
ATOM 711 C C . SER A 1 87 ? -4.566 -7.898 30.677 1.00 79.06 87 SER A C 1
ATOM 713 O O . SER A 1 87 ? -4.895 -7.822 31.864 1.00 79.06 87 SER A O 1
ATOM 715 N N . CYS A 1 88 ? -4.617 -6.852 29.848 1.00 80.44 88 CYS A N 1
ATOM 716 C CA . CYS A 1 88 ? -5.220 -5.591 30.238 1.00 80.44 88 CYS A CA 1
ATOM 717 C C . CYS A 1 88 ? -6.707 -5.833 30.520 1.00 80.44 88 CYS A C 1
ATOM 719 O O . CYS A 1 88 ? -7.419 -6.445 29.725 1.00 80.44 88 CYS A O 1
ATOM 721 N N . THR A 1 89 ? -7.163 -5.418 31.701 1.00 84.25 89 THR A N 1
ATOM 722 C CA . THR A 1 89 ? -8.580 -5.519 32.055 1.00 84.25 89 THR A CA 1
ATOM 723 C C . THR A 1 89 ? -9.282 -4.299 31.480 1.00 84.25 89 THR A C 1
ATOM 725 O O . THR A 1 89 ? -9.206 -3.213 32.049 1.00 84.25 89 THR A O 1
ATOM 728 N N . VAL A 1 90 ? -9.909 -4.490 30.322 1.00 93.50 90 VAL A N 1
ATOM 729 C CA . VAL A 1 90 ? -10.847 -3.525 29.742 1.00 93.50 90 VAL A CA 1
ATOM 730 C C . VAL A 1 90 ? -12.193 -3.717 30.430 1.00 93.50 90 VAL A C 1
ATOM 732 O O . VAL A 1 90 ? -12.714 -4.841 30.436 1.00 93.50 90 VAL A O 1
ATOM 735 N N . GLU A 1 91 ? -12.686 -2.646 31.053 1.00 94.56 91 GLU A N 1
ATOM 736 C CA . GLU A 1 91 ? -13.994 -2.600 31.711 1.00 94.56 91 GLU A CA 1
ATOM 737 C C . GLU A 1 91 ? -15.127 -2.676 30.676 1.00 94.56 91 GLU A C 1
ATOM 739 O O . GLU A 1 91 ? -14.958 -2.283 29.518 1.00 94.56 91 GLU A O 1
ATOM 744 N N . ASP A 1 92 ? -16.284 -3.180 31.098 1.00 94.19 92 ASP A N 1
ATOM 745 C CA . ASP A 1 92 ? -17.480 -3.243 30.255 1.00 94.19 92 ASP A CA 1
ATOM 746 C C . ASP A 1 92 ? -17.912 -1.835 29.811 1.00 94.19 92 ASP A C 1
ATOM 748 O O . ASP A 1 92 ? -17.622 -0.852 30.492 1.00 94.19 92 ASP A O 1
ATOM 752 N N . ASP A 1 93 ? -18.609 -1.738 28.674 1.00 93.25 93 ASP A N 1
ATOM 753 C CA . ASP A 1 93 ? -19.133 -0.466 28.156 1.00 93.25 93 ASP A CA 1
ATOM 754 C C . ASP A 1 93 ? -18.040 0.629 28.047 1.00 93.25 93 ASP A C 1
ATOM 756 O O . ASP A 1 93 ? -18.208 1.754 28.523 1.00 93.25 93 ASP A O 1
ATOM 760 N N . SER A 1 94 ? -16.894 0.297 27.433 1.00 94.69 94 SER A N 1
ATOM 761 C CA . SER A 1 94 ? -15.751 1.210 27.243 1.00 94.69 94 SER A CA 1
ATOM 762 C C . SER A 1 94 ? -15.522 1.603 25.782 1.00 94.69 94 SER A C 1
ATOM 764 O O . SER A 1 94 ? -15.865 0.864 24.857 1.00 94.69 94 SER A O 1
ATOM 766 N N . LEU A 1 95 ? -14.851 2.739 25.570 1.00 95.25 95 LEU A N 1
ATOM 767 C CA . LEU A 1 95 ? -14.229 3.073 24.287 1.00 95.25 95 LEU A CA 1
ATOM 768 C C . LEU A 1 95 ? -12.850 2.416 24.196 1.00 95.25 95 LEU A C 1
ATOM 770 O O . LEU A 1 95 ? -12.027 2.552 25.103 1.00 95.25 95 LEU A O 1
ATOM 774 N N . VAL A 1 96 ? -12.566 1.749 23.083 1.00 97.25 96 VAL A N 1
ATOM 775 C CA . VAL A 1 96 ? -11.261 1.146 22.815 1.00 97.25 96 VAL A CA 1
ATOM 776 C C . VAL A 1 96 ? -10.746 1.625 21.467 1.00 97.25 96 VAL A C 1
ATOM 778 O O . VAL A 1 96 ? -11.389 1.428 20.441 1.00 97.25 96 VAL A O 1
ATOM 781 N N . VAL A 1 97 ? -9.561 2.224 21.467 1.00 97.50 97 VAL A N 1
ATOM 782 C CA . VAL A 1 97 ? -8.784 2.508 20.263 1.00 97.50 97 VAL A CA 1
ATOM 783 C C . VAL A 1 97 ? -7.565 1.602 20.286 1.00 97.50 97 VAL A C 1
ATOM 785 O O . VAL A 1 97 ? -6.797 1.594 21.248 1.00 97.50 97 VAL A O 1
ATOM 788 N N . PHE A 1 98 ? -7.387 0.826 19.229 1.00 97.44 98 PHE A N 1
ATOM 789 C CA . PHE A 1 98 ? -6.256 -0.075 19.081 1.00 97.44 98 PHE A CA 1
ATOM 790 C C . PHE A 1 98 ? -5.523 0.295 17.791 1.00 97.44 98 PHE A C 1
ATOM 792 O O . PHE A 1 98 ? -6.057 0.126 16.699 1.00 97.44 98 PHE A O 1
ATOM 799 N N . GLU A 1 99 ? -4.323 0.854 17.905 1.00 96.75 99 GLU A N 1
ATOM 800 C CA . GLU A 1 99 ? -3.501 1.283 16.775 1.00 96.75 99 GLU A CA 1
ATOM 801 C C . GLU A 1 99 ? -2.279 0.387 16.631 1.00 96.75 99 GLU A C 1
ATOM 803 O O . GLU A 1 99 ? -1.435 0.320 17.520 1.00 96.75 99 GLU A O 1
ATOM 808 N N . LEU A 1 100 ? -2.160 -0.268 15.482 1.00 95.44 100 LEU A N 1
ATOM 809 C CA . LEU A 1 100 ? -0.991 -1.057 15.129 1.00 95.44 100 LEU A CA 1
ATOM 810 C C . LEU A 1 100 ? -0.483 -0.623 13.756 1.00 95.44 100 LEU A C 1
ATOM 812 O O . LEU A 1 100 ? -1.034 -0.991 12.718 1.00 95.44 100 LEU A O 1
ATOM 816 N N . ARG A 1 101 ? 0.592 0.164 13.741 1.00 91.12 101 ARG A N 1
ATOM 817 C CA . ARG A 1 101 ? 1.264 0.613 12.519 1.00 91.12 101 ARG A CA 1
ATOM 818 C C . ARG A 1 101 ? 2.233 -0.426 11.963 1.00 91.12 101 ARG A C 1
ATOM 820 O O . ARG A 1 101 ? 2.438 -0.459 10.755 1.00 91.12 101 ARG A O 1
ATOM 827 N N . ASN A 1 102 ? 2.789 -1.296 12.807 1.00 86.94 102 ASN A N 1
ATOM 828 C CA . ASN A 1 102 ? 3.718 -2.363 12.414 1.00 86.94 102 ASN A CA 1
ATOM 829 C C . ASN A 1 102 ? 3.034 -3.739 12.432 1.00 86.94 102 ASN A C 1
ATOM 831 O O . ASN A 1 102 ? 3.528 -4.690 13.040 1.00 86.94 102 ASN A O 1
ATOM 835 N N . MET A 1 103 ? 1.867 -3.833 11.795 1.00 86.00 103 MET A N 1
ATOM 836 C CA . MET A 1 103 ? 1.088 -5.069 11.703 1.00 86.00 103 MET A CA 1
ATOM 837 C C . MET A 1 103 ? 1.815 -6.167 10.919 1.00 86.00 103 MET A C 1
ATOM 839 O O . MET A 1 103 ? 2.492 -5.896 9.928 1.00 86.0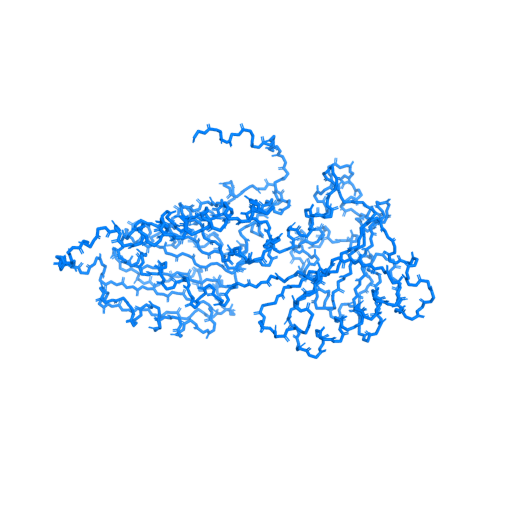0 103 MET A O 1
ATOM 843 N N . LEU A 1 104 ? 1.633 -7.416 11.359 1.00 83.38 104 LEU A N 1
ATOM 844 C CA . LEU A 1 104 ? 2.027 -8.631 10.645 1.00 83.38 104 LEU A CA 1
ATOM 845 C C . LEU A 1 104 ? 0.843 -9.601 10.575 1.00 83.38 104 LEU A C 1
ATOM 847 O O . LEU A 1 104 ? -0.058 -9.577 11.416 1.00 83.38 104 LEU A O 1
ATOM 851 N N . THR A 1 105 ? 0.862 -10.496 9.587 1.00 79.81 105 THR A N 1
ATOM 852 C CA . THR A 1 105 ? -0.220 -11.456 9.316 1.00 79.81 105 THR A CA 1
ATOM 853 C C . THR A 1 105 ? -0.606 -12.297 10.535 1.00 79.81 105 THR A C 1
ATOM 855 O O . THR A 1 105 ? -1.787 -12.527 10.790 1.00 79.81 105 THR A O 1
ATOM 858 N N . ASP A 1 106 ? 0.369 -12.737 11.334 1.00 81.44 106 ASP A N 1
ATOM 859 C CA . ASP A 1 106 ? 0.125 -13.605 12.487 1.00 81.44 106 ASP A CA 1
ATOM 860 C C . ASP A 1 106 ? -0.518 -12.878 13.684 1.00 81.44 106 ASP A C 1
ATOM 862 O O . ASP A 1 106 ? -0.979 -13.532 14.626 1.00 81.44 106 ASP A O 1
ATOM 866 N N . TYR A 1 107 ? -0.604 -11.545 13.656 1.00 89.94 107 TYR A N 1
ATOM 867 C CA . TYR A 1 107 ? -1.298 -10.776 14.692 1.00 89.94 107 TYR A CA 1
ATOM 868 C C . TYR A 1 107 ? -2.812 -10.913 14.553 1.00 89.94 107 TYR A C 1
ATOM 870 O O . TYR A 1 107 ? -3.508 -10.916 15.564 1.00 89.94 107 TYR A O 1
ATOM 878 N N . GLY A 1 108 ? -3.325 -11.107 13.332 1.00 89.19 108 GLY A N 1
ATOM 879 C CA . GLY A 1 108 ? -4.764 -11.146 13.058 1.00 89.19 108 GLY A CA 1
ATOM 880 C C . GLY A 1 108 ? -5.527 -12.190 13.877 1.00 89.19 108 GLY A C 1
ATOM 881 O O . GLY A 1 108 ? -6.585 -11.895 14.427 1.00 89.19 108 GLY A O 1
ATOM 882 N N . VAL A 1 109 ? -4.955 -13.388 14.052 1.00 88.69 109 VAL A N 1
ATOM 883 C CA . VAL A 1 109 ? -5.571 -14.449 14.876 1.00 88.69 109 VAL A CA 1
ATOM 884 C C . VAL A 1 109 ? -5.624 -14.052 16.353 1.00 88.69 109 VAL A C 1
ATOM 886 O O . VAL A 1 109 ? -6.595 -14.357 17.033 1.00 88.69 109 VAL A O 1
ATOM 889 N N . ARG A 1 110 ? -4.601 -13.349 16.851 1.00 92.75 110 ARG A N 1
ATOM 890 C CA . ARG A 1 110 ? -4.522 -12.909 18.253 1.00 92.75 110 ARG A CA 1
ATOM 891 C C . ARG A 1 110 ? -5.466 -11.746 18.526 1.00 92.75 110 ARG A C 1
ATOM 893 O O . ARG A 1 110 ? -6.147 -11.728 19.544 1.00 92.75 110 ARG A O 1
ATOM 900 N N . LEU A 1 111 ? -5.527 -10.798 17.593 1.00 95.25 111 LEU A N 1
ATOM 901 C CA . LEU A 1 111 ? -6.447 -9.666 17.653 1.00 95.25 111 LEU A CA 1
ATOM 902 C C . LEU A 1 111 ? -7.899 -10.121 17.642 1.00 95.25 111 LEU A C 1
ATOM 904 O O . LEU A 1 111 ? -8.720 -9.492 18.296 1.00 95.25 111 LEU A O 1
ATOM 908 N N . LYS A 1 112 ? -8.209 -11.230 16.962 1.00 94.62 112 LYS A N 1
ATOM 909 C CA . LYS A 1 112 ? -9.556 -11.796 16.969 1.00 94.62 112 LYS A CA 1
ATOM 910 C C . LYS A 1 112 ? -10.017 -12.112 18.389 1.00 94.62 112 LYS A C 1
ATOM 912 O O . LYS A 1 112 ? -11.066 -11.626 18.790 1.00 94.62 112 LYS A O 1
ATOM 917 N N . ASP A 1 113 ? -9.226 -12.870 19.147 1.00 93.06 113 ASP A N 1
ATOM 918 C CA . ASP A 1 113 ? -9.583 -13.252 20.519 1.00 93.06 113 ASP A CA 1
ATOM 919 C C . ASP A 1 113 ? -9.716 -12.014 21.430 1.00 93.06 113 ASP A C 1
ATOM 921 O O . ASP A 1 113 ? -10.615 -11.944 22.268 1.00 93.06 113 ASP A O 1
ATOM 925 N N . ILE A 1 114 ? -8.845 -11.015 21.241 1.00 96.00 114 ILE A N 1
ATOM 926 C CA . ILE A 1 114 ? -8.857 -9.760 22.008 1.00 96.00 114 ILE A CA 1
ATOM 927 C C . ILE A 1 114 ? -10.111 -8.929 21.692 1.00 96.00 114 ILE A C 1
ATOM 929 O O . ILE A 1 114 ? -10.810 -8.492 22.607 1.00 96.00 114 ILE A O 1
ATOM 933 N N . PHE A 1 115 ? -10.411 -8.705 20.411 1.00 97.31 115 PHE A N 1
ATOM 934 C CA . PHE A 1 115 ? -11.546 -7.882 19.995 1.00 97.31 115 PHE A CA 1
ATOM 935 C C . PHE A 1 115 ? -12.879 -8.586 20.234 1.00 97.31 115 PHE A C 1
ATOM 937 O O . PHE A 1 115 ? -13.840 -7.924 20.608 1.00 97.31 115 PHE A O 1
ATOM 944 N N . GLU A 1 116 ? -12.939 -9.914 20.118 1.00 96.31 116 GLU A N 1
ATOM 945 C CA . GLU A 1 116 ? -14.126 -10.688 20.486 1.00 96.31 116 GLU A CA 1
ATOM 946 C C . GLU A 1 116 ? -14.454 -10.550 21.984 1.00 96.31 116 GLU A C 1
ATOM 948 O O . GLU A 1 116 ? -15.621 -10.356 22.335 1.00 96.31 116 GLU A O 1
ATOM 953 N N . ASP A 1 117 ? -13.449 -10.586 22.872 1.00 95.50 117 ASP A N 1
ATOM 954 C CA . ASP A 1 117 ? -13.651 -10.348 24.309 1.00 95.50 117 ASP A CA 1
ATOM 955 C C . ASP A 1 117 ? -14.197 -8.938 24.574 1.00 95.50 117 ASP A C 1
ATOM 957 O O . ASP A 1 117 ? -15.234 -8.798 25.227 1.00 95.50 117 ASP A O 1
ATOM 961 N N . MET A 1 118 ? -13.559 -7.903 24.018 1.00 96.19 118 MET A N 1
ATOM 962 C CA . MET A 1 118 ? -13.995 -6.506 24.159 1.00 96.19 118 MET A CA 1
ATOM 963 C C . MET A 1 118 ? -15.411 -6.289 23.604 1.00 96.19 118 MET A C 1
ATOM 965 O O . MET A 1 118 ? -16.253 -5.668 24.256 1.00 96.19 118 MET A O 1
ATOM 969 N N . TYR A 1 119 ? -15.712 -6.866 22.441 1.00 95.56 119 TYR A N 1
ATOM 970 C CA . TYR A 1 119 ? -17.037 -6.816 21.830 1.00 95.56 119 TYR A CA 1
ATOM 971 C C . TYR A 1 119 ? -18.093 -7.489 22.719 1.00 95.56 119 TYR A C 1
ATOM 973 O O . TYR A 1 119 ? -19.189 -6.961 22.911 1.00 95.56 119 TYR A O 1
ATOM 981 N N . SER A 1 120 ? -17.760 -8.626 23.344 1.00 96.06 120 SER A N 1
ATOM 982 C CA . SER A 1 120 ? -18.665 -9.329 24.267 1.00 96.06 120 SER A CA 1
ATOM 983 C C . SER A 1 120 ? -18.999 -8.530 25.536 1.00 96.06 120 SER A C 1
ATOM 985 O O . SER A 1 120 ? -20.049 -8.752 26.144 1.00 96.06 120 SER A O 1
ATOM 987 N N . LYS A 1 121 ? -18.134 -7.576 25.894 1.00 95.31 121 LYS A N 1
ATOM 988 C CA . LYS A 1 121 ? -18.289 -6.616 26.996 1.00 95.31 121 LYS A CA 1
ATOM 989 C C . LYS A 1 121 ? -18.967 -5.311 26.570 1.00 95.31 121 LYS A C 1
ATOM 991 O O . LYS A 1 121 ? -18.952 -4.340 27.320 1.00 95.31 121 LYS A O 1
ATOM 996 N N . ASN A 1 122 ? -19.550 -5.281 25.369 1.00 94.50 122 ASN A N 1
ATOM 997 C CA . ASN A 1 122 ? -20.229 -4.115 24.808 1.00 94.50 122 ASN A CA 1
ATOM 998 C C . ASN A 1 122 ? -19.308 -2.882 24.669 1.00 94.50 122 ASN A C 1
ATOM 1000 O O . ASN A 1 122 ? -19.767 -1.744 24.742 1.00 94.50 122 ASN A O 1
ATOM 1004 N N . CYS A 1 123 ? -18.002 -3.104 24.476 1.00 95.38 123 CYS A N 1
ATOM 1005 C CA . CYS A 1 123 ? -17.076 -2.024 24.148 1.00 95.38 123 CYS A CA 1
ATOM 1006 C C . CYS A 1 123 ? -17.282 -1.561 22.704 1.00 95.38 123 CYS A C 1
ATOM 1008 O O . CYS A 1 123 ? -17.544 -2.381 21.823 1.00 95.38 123 CYS A O 1
ATOM 1010 N N . ARG A 1 124 ? -17.077 -0.263 22.461 1.00 95.00 124 ARG A N 1
ATOM 1011 C CA . ARG A 1 124 ? -16.958 0.292 21.109 1.00 95.00 124 ARG A CA 1
ATOM 1012 C C . ARG A 1 124 ? -15.491 0.269 20.696 1.00 95.00 124 ARG A C 1
ATOM 1014 O O . ARG A 1 124 ? -14.646 0.738 21.459 1.00 95.00 124 ARG A O 1
ATOM 1021 N N . ILE A 1 125 ? -15.175 -0.255 19.517 1.00 97.75 125 ILE A N 1
ATOM 1022 C CA . ILE A 1 125 ? -13.802 -0.557 19.097 1.00 97.75 125 ILE A CA 1
ATOM 1023 C C . ILE A 1 125 ? -13.462 0.180 17.799 1.00 97.75 125 ILE A C 1
ATOM 1025 O O . ILE A 1 125 ? -14.083 -0.032 16.759 1.00 97.75 125 ILE A O 1
ATOM 1029 N N . MET A 1 126 ? -12.434 1.024 17.856 1.00 98.12 126 MET A N 1
ATOM 1030 C CA . MET A 1 126 ? -11.763 1.610 16.701 1.00 98.12 126 MET A CA 1
ATOM 1031 C C . MET A 1 126 ? -10.434 0.891 16.494 1.00 98.12 126 MET A C 1
ATOM 1033 O O . MET A 1 126 ? -9.599 0.850 17.400 1.00 98.12 126 MET A O 1
ATOM 1037 N N . PHE A 1 127 ? -10.210 0.377 15.289 1.00 97.88 127 PHE A N 1
ATOM 1038 C CA . PHE A 1 127 ? -8.925 -0.196 14.904 1.00 97.88 127 PHE A CA 1
ATOM 1039 C C . PHE A 1 127 ? -8.223 0.709 13.895 1.00 97.88 127 PHE A C 1
ATOM 1041 O O . PHE A 1 127 ? -8.803 1.053 12.868 1.00 97.88 127 PHE A O 1
ATOM 1048 N N . ILE A 1 128 ? -6.977 1.087 14.172 1.00 96.88 128 ILE A N 1
ATOM 1049 C CA . ILE A 1 128 ? -6.132 1.871 13.267 1.00 96.88 128 ILE A CA 1
ATOM 1050 C C . ILE A 1 128 ? -4.986 0.973 12.802 1.00 96.88 128 ILE A C 1
ATOM 1052 O O . ILE A 1 128 ? -4.158 0.544 13.603 1.00 96.88 128 ILE A O 1
ATOM 1056 N N . ASN A 1 129 ? -4.940 0.688 11.507 1.00 93.31 129 ASN A N 1
ATOM 1057 C CA . ASN A 1 129 ? -4.034 -0.281 10.909 1.00 93.31 129 ASN A CA 1
ATOM 1058 C C . ASN A 1 129 ? -3.014 0.403 9.992 1.00 93.31 129 ASN A C 1
ATOM 1060 O O . ASN A 1 129 ? -3.394 1.186 9.127 1.00 93.31 129 ASN A O 1
ATOM 1064 N N . GLY A 1 130 ? -1.724 0.098 10.140 1.00 90.69 130 GLY A N 1
ATOM 1065 C CA . GLY A 1 130 ? -0.670 0.561 9.224 1.00 90.69 130 GLY A CA 1
ATOM 1066 C C . GLY A 1 130 ? -0.386 -0.353 8.031 1.00 90.69 130 GLY A C 1
ATOM 1067 O O . GLY A 1 130 ? 0.468 -0.017 7.215 1.00 90.69 130 GLY A O 1
ATOM 1068 N N . MET A 1 131 ? -1.054 -1.502 7.926 1.00 86.94 131 MET A N 1
ATOM 1069 C CA . MET A 1 131 ? -0.848 -2.495 6.870 1.00 86.94 131 MET A CA 1
ATOM 1070 C C . MET A 1 131 ? -2.140 -2.735 6.092 1.00 86.94 131 MET A C 1
ATOM 1072 O O . MET A 1 131 ? -3.196 -2.921 6.679 1.00 86.94 131 MET A O 1
ATOM 1076 N N . GLU A 1 132 ? -2.071 -2.807 4.767 1.00 86.31 132 GLU A N 1
ATOM 1077 C CA . GLU A 1 132 ? -3.218 -3.226 3.962 1.00 86.31 132 GLU A CA 1
ATOM 1078 C C . GLU A 1 132 ? -3.671 -4.659 4.309 1.00 86.31 132 GLU A C 1
ATOM 1080 O O . GLU A 1 132 ? -2.852 -5.582 4.309 1.00 86.31 132 GLU A O 1
ATOM 1085 N N . GLU A 1 133 ? -4.974 -4.878 4.542 1.00 81.50 133 GLU A N 1
ATOM 1086 C CA . GLU A 1 133 ? -5.517 -6.196 4.928 1.00 81.50 133 GLU A CA 1
ATOM 1087 C C . GLU A 1 133 ? -5.231 -7.251 3.866 1.00 81.50 133 GLU A C 1
ATOM 1089 O O . GLU A 1 133 ? -5.021 -8.422 4.181 1.00 81.50 133 GLU A O 1
ATOM 1094 N N . VAL A 1 134 ? -5.199 -6.839 2.596 1.00 76.31 134 VAL A N 1
ATOM 1095 C CA . VAL A 1 134 ? -4.921 -7.749 1.482 1.00 76.31 134 VAL A CA 1
ATOM 1096 C C . VAL A 1 134 ? -3.530 -8.377 1.591 1.00 76.31 134 VAL A C 1
ATOM 1098 O O . VAL A 1 134 ? -3.329 -9.500 1.147 1.00 76.31 134 VAL A O 1
ATOM 1101 N N . ARG A 1 135 ? -2.588 -7.709 2.271 1.00 78.25 135 ARG A N 1
ATOM 1102 C CA . ARG A 1 135 ? -1.240 -8.231 2.531 1.00 78.25 135 ARG A CA 1
ATOM 1103 C C . ARG A 1 135 ? -1.225 -9.290 3.644 1.00 78.25 135 ARG A C 1
ATOM 1105 O O . ARG A 1 135 ? -0.199 -9.930 3.853 1.00 78.25 135 ARG A O 1
ATOM 1112 N N . MET A 1 136 ? -2.340 -9.478 4.357 1.00 76.88 136 MET A N 1
ATOM 1113 C CA . MET A 1 136 ? -2.543 -10.557 5.333 1.00 76.88 136 MET A CA 1
ATOM 1114 C C . MET A 1 136 ? -3.160 -11.815 4.701 1.00 76.88 136 MET A C 1
ATOM 1116 O O . MET A 1 136 ? -3.372 -12.809 5.398 1.00 76.88 136 MET A O 1
ATOM 1120 N N . LEU A 1 137 ? -3.504 -11.782 3.411 1.00 72.81 137 LEU A N 1
ATOM 1121 C CA . LEU A 1 137 ? -4.165 -12.895 2.739 1.00 72.81 137 LEU A CA 1
ATOM 1122 C C . LEU A 1 137 ? -3.148 -13.951 2.298 1.00 72.81 137 LEU A C 1
ATOM 1124 O O . LEU A 1 137 ? -2.096 -13.644 1.741 1.00 72.81 137 LEU A O 1
ATOM 1128 N N . ASP A 1 138 ? -3.493 -15.219 2.517 1.00 66.25 138 ASP A N 1
ATOM 1129 C CA . ASP A 1 138 ? -2.862 -16.327 1.799 1.00 66.25 138 ASP A CA 1
ATOM 1130 C C . ASP A 1 138 ? -3.338 -16.305 0.331 1.00 66.25 138 ASP A C 1
ATOM 1132 O O . ASP A 1 138 ? -4.426 -15.820 0.021 1.00 66.25 138 ASP A O 1
ATOM 1136 N N . TRP A 1 139 ? -2.550 -16.866 -0.582 1.00 61.19 139 TRP A N 1
ATOM 1137 C CA . TRP A 1 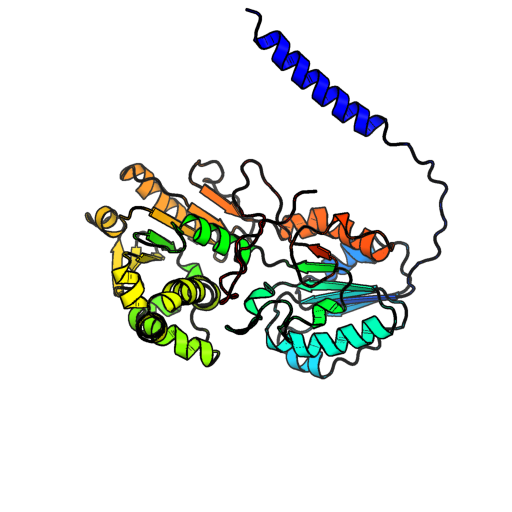139 ? -2.683 -16.754 -2.038 1.00 61.19 139 TRP A CA 1
ATOM 1138 C C . TRP A 1 139 ? -3.989 -17.366 -2.578 1.00 61.19 139 TRP A C 1
ATOM 1140 O O . TRP A 1 139 ? -4.372 -17.134 -3.724 1.00 61.19 139 TRP A O 1
ATOM 1150 N N . ASN A 1 140 ? -4.673 -18.158 -1.747 1.00 62.50 140 ASN A N 1
ATOM 1151 C CA . ASN A 1 140 ? -5.948 -18.810 -2.047 1.00 62.50 140 ASN A CA 1
ATOM 1152 C C . ASN A 1 140 ? -7.116 -18.278 -1.197 1.00 62.50 140 ASN A C 1
ATOM 1154 O O . ASN A 1 140 ? -8.183 -18.896 -1.169 1.00 62.50 140 ASN A O 1
ATOM 1158 N N . MET A 1 141 ? -6.919 -17.194 -0.444 1.00 61.06 141 MET A N 1
ATOM 1159 C CA . MET A 1 141 ? -7.908 -16.664 0.492 1.00 61.06 141 MET A CA 1
ATOM 1160 C C . MET A 1 141 ? -8.388 -15.286 0.054 1.00 61.06 141 MET A C 1
ATOM 1162 O O . MET A 1 141 ? -7.609 -14.435 -0.353 1.00 61.06 141 MET A O 1
ATOM 1166 N N . ASN A 1 142 ? -9.691 -15.048 0.186 1.00 70.50 142 ASN A N 1
ATOM 1167 C CA . ASN A 1 142 ? -10.252 -13.709 0.049 1.00 70.50 142 ASN A CA 1
ATOM 1168 C C . ASN A 1 142 ? -10.432 -13.059 1.427 1.00 70.50 142 ASN A C 1
ATOM 1170 O O . ASN A 1 142 ? -10.395 -13.733 2.457 1.00 70.50 142 ASN A O 1
ATOM 1174 N N . LEU A 1 143 ? -10.678 -11.748 1.430 1.00 69.88 143 LEU A N 1
ATOM 1175 C CA . LEU A 1 143 ? -10.806 -10.940 2.643 1.00 69.88 143 LEU A CA 1
ATOM 1176 C C . LEU A 1 143 ? -11.835 -11.471 3.658 1.00 69.88 143 LEU A C 1
ATOM 1178 O O . LEU A 1 143 ? -11.611 -11.345 4.859 1.00 69.88 143 LEU A O 1
ATOM 1182 N N . TYR A 1 144 ? -12.937 -12.066 3.198 1.00 76.50 144 TYR A N 1
ATOM 1183 C CA . TYR A 1 144 ? -14.038 -12.522 4.057 1.00 76.50 144 TYR A CA 1
ATOM 1184 C C . TYR A 1 144 ? -13.869 -13.971 4.534 1.00 76.50 144 TYR A C 1
ATOM 1186 O O . TYR A 1 144 ? -14.378 -14.329 5.592 1.00 76.50 144 TYR A O 1
ATOM 1194 N N . ASP A 1 145 ? -13.111 -14.784 3.796 1.00 76.25 145 ASP A N 1
ATOM 1195 C CA . ASP A 1 145 ? -12.820 -16.181 4.142 1.00 76.25 145 ASP A CA 1
ATOM 1196 C C . ASP A 1 145 ? -11.453 -16.353 4.836 1.00 76.25 145 ASP A C 1
ATOM 1198 O O . ASP A 1 145 ? -11.043 -17.475 5.142 1.00 76.25 145 ASP A O 1
ATOM 1202 N N . CYS A 1 146 ? -10.734 -15.256 5.096 1.00 79.12 146 CYS A N 1
ATOM 1203 C CA . CYS A 1 146 ? -9.424 -15.273 5.739 1.00 79.12 146 CYS A CA 1
ATOM 1204 C C . CYS A 1 146 ? -9.539 -15.172 7.276 1.00 79.12 146 CYS A C 1
ATOM 1206 O O . CYS A 1 146 ? -10.124 -14.212 7.786 1.00 79.12 146 CYS A O 1
ATOM 1208 N N . PRO A 1 147 ? -8.955 -16.108 8.052 1.00 83.44 147 PRO A N 1
ATOM 1209 C CA . PRO A 1 147 ? -8.932 -16.024 9.513 1.00 83.44 147 PRO A CA 1
ATOM 1210 C C . PRO A 1 147 ? -8.033 -14.886 10.016 1.00 83.44 147 PRO A C 1
ATOM 1212 O O . PRO A 1 147 ? -8.223 -14.401 11.126 1.00 83.44 147 PRO A O 1
ATOM 1215 N N . TYR A 1 148 ? -7.071 -14.431 9.206 1.00 85.44 148 TYR A N 1
ATOM 1216 C CA . TYR A 1 148 ? -6.163 -13.343 9.574 1.00 85.44 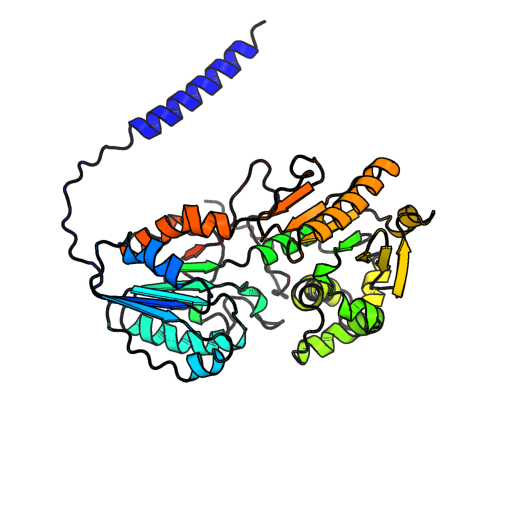148 TYR A CA 1
ATOM 1217 C C . TYR A 1 148 ? -6.826 -11.966 9.540 1.00 85.44 148 TYR A C 1
ATOM 1219 O O . TYR A 1 148 ? -6.237 -11.026 10.046 1.00 85.44 148 TYR A O 1
ATOM 1227 N N . THR A 1 149 ? -8.039 -11.838 8.998 1.00 89.44 149 THR A N 1
ATOM 1228 C CA . THR A 1 149 ? -8.794 -10.573 8.943 1.00 89.44 149 THR A CA 1
ATOM 1229 C C . THR A 1 149 ? -10.121 -10.646 9.704 1.00 89.44 149 THR A C 1
ATOM 1231 O O . THR A 1 149 ? -10.825 -9.648 9.799 1.00 89.44 149 THR A O 1
ATOM 1234 N N . GLU A 1 150 ? -10.461 -11.803 10.288 1.00 91.88 150 GLU A N 1
ATOM 1235 C CA . GLU A 1 150 ? -11.724 -12.044 11.010 1.00 91.88 150 GLU A CA 1
ATOM 1236 C C . GLU A 1 150 ? -11.901 -11.168 12.247 1.00 91.88 150 GLU A C 1
ATOM 1238 O O . GLU A 1 150 ? -13.024 -10.852 12.624 1.00 91.88 150 GLU A O 1
ATOM 1243 N N . PHE A 1 151 ? -10.805 -10.691 12.830 1.00 94.44 151 PHE A N 1
ATOM 1244 C CA . PHE A 1 151 ? -10.855 -9.736 13.930 1.00 94.44 151 PHE A CA 1
ATOM 1245 C C . PHE A 1 151 ? -11.614 -8.441 13.572 1.00 94.44 151 PHE A C 1
ATOM 1247 O O . PHE A 1 151 ? -12.174 -7.808 14.461 1.00 94.44 151 PHE A O 1
ATOM 1254 N N . LEU A 1 152 ? -11.686 -8.066 12.286 1.00 95.25 152 LEU A N 1
ATOM 1255 C CA . LEU A 1 152 ? -12.407 -6.874 11.821 1.00 95.25 152 LEU A CA 1
ATOM 1256 C C . LEU A 1 152 ? -13.930 -6.984 11.964 1.00 95.25 152 LEU A C 1
ATOM 1258 O O . LEU A 1 152 ? -14.599 -5.953 11.977 1.00 95.25 152 LEU A O 1
ATOM 1262 N N . ASP A 1 153 ? -14.480 -8.195 12.112 1.00 95.06 153 ASP A N 1
ATOM 1263 C CA . ASP A 1 153 ? -15.921 -8.401 12.329 1.00 95.06 153 ASP A CA 1
ATOM 1264 C C . ASP A 1 153 ? -16.386 -7.880 13.703 1.00 95.06 153 ASP A C 1
ATOM 1266 O O . ASP A 1 153 ? -17.580 -7.679 13.922 1.00 95.06 153 ASP A O 1
ATOM 1270 N N . TYR A 1 154 ? -15.445 -7.653 14.624 1.00 96.81 154 TYR A N 1
ATOM 1271 C CA . TYR A 1 154 ? -15.691 -7.173 15.985 1.00 96.81 154 TYR A CA 1
ATOM 1272 C C . TYR A 1 154 ? -15.396 -5.675 16.155 1.00 96.81 154 TYR A C 1
ATOM 1274 O O . TYR A 1 154 ? -15.501 -5.153 17.258 1.00 96.81 154 TYR A O 1
ATOM 1282 N N . VAL A 1 155 ? -15.009 -4.985 15.080 1.00 97.00 155 VAL A N 1
ATOM 1283 C CA . VAL A 1 155 ? -14.598 -3.575 15.094 1.00 97.00 155 VAL A CA 1
ATOM 1284 C C . VAL A 1 155 ? -15.737 -2.694 14.569 1.00 97.00 155 VAL A C 1
ATOM 1286 O O . VAL A 1 155 ? -16.353 -3.023 13.555 1.00 97.00 155 VAL A O 1
ATOM 1289 N N . ASP A 1 156 ? -16.001 -1.559 15.224 1.00 97.00 156 ASP A N 1
ATOM 1290 C CA . ASP A 1 156 ? -17.025 -0.592 14.795 1.00 97.00 156 ASP A CA 1
ATOM 1291 C C . ASP A 1 156 ? -16.545 0.303 13.651 1.00 97.00 156 ASP A C 1
ATOM 1293 O O . ASP A 1 156 ? -17.316 0.647 12.755 1.00 97.00 156 ASP A O 1
ATOM 1297 N N . ILE A 1 157 ? -15.274 0.703 13.699 1.00 97.56 157 ILE A N 1
ATOM 1298 C CA . ILE A 1 157 ? -14.618 1.458 12.635 1.00 97.56 157 ILE A CA 1
ATOM 1299 C C . ILE A 1 157 ? -13.164 1.039 12.488 1.00 97.56 157 ILE A C 1
ATOM 1301 O O . ILE A 1 157 ? -12.388 1.018 13.445 1.00 97.56 157 ILE A O 1
ATOM 1305 N N . HIS A 1 158 ? -12.793 0.738 11.254 1.00 96.81 158 HIS A N 1
ATOM 1306 C CA . HIS A 1 158 ? -11.447 0.372 10.880 1.00 96.81 158 HIS A CA 1
ATOM 1307 C C . HIS A 1 158 ? -10.836 1.458 9.988 1.00 96.81 158 HIS A C 1
ATOM 1309 O O . HIS A 1 158 ? -11.374 1.788 8.934 1.00 96.81 158 HIS A O 1
ATOM 1315 N N . ILE A 1 159 ? -9.707 2.020 10.412 1.00 96.12 159 ILE A N 1
ATOM 1316 C CA . ILE A 1 159 ? -8.966 3.062 9.704 1.00 96.12 159 ILE A CA 1
ATOM 1317 C C . ILE A 1 159 ? -7.660 2.461 9.192 1.00 96.12 159 ILE A C 1
ATOM 1319 O O . ILE A 1 159 ? -6.746 2.201 9.971 1.00 96.12 159 ILE A O 1
ATOM 1323 N N . ASN A 1 160 ? -7.548 2.280 7.882 1.00 93.12 160 ASN A N 1
ATOM 1324 C CA . ASN A 1 160 ? -6.360 1.730 7.252 1.00 93.12 160 ASN A CA 1
ATOM 1325 C C . ASN A 1 160 ? -5.469 2.848 6.691 1.00 93.12 160 ASN A C 1
ATOM 1327 O O . ASN A 1 160 ? -5.820 3.508 5.716 1.00 93.12 160 ASN A O 1
ATOM 1331 N N . LEU A 1 161 ? -4.296 3.034 7.291 1.00 92.19 161 LEU A N 1
ATOM 1332 C CA . LEU A 1 161 ? -3.319 4.069 6.953 1.00 92.19 161 LEU A CA 1
ATOM 1333 C C . LEU A 1 161 ? -2.396 3.698 5.776 1.00 92.19 161 LEU A C 1
ATOM 1335 O O . LEU A 1 161 ? -1.619 4.547 5.335 1.00 92.19 161 LEU A O 1
ATOM 1339 N N . ASP A 1 162 ? -2.465 2.469 5.254 1.00 89.00 162 ASP A N 1
ATOM 1340 C CA . ASP A 1 162 ? -1.640 1.994 4.137 1.00 89.00 162 ASP A CA 1
ATOM 1341 C C . ASP A 1 162 ? -2.153 2.565 2.798 1.00 89.00 162 ASP A C 1
ATOM 1343 O O . ASP A 1 162 ? -2.917 1.943 2.051 1.00 89.00 162 ASP A O 1
ATOM 1347 N N . ILE A 1 163 ? -1.753 3.809 2.511 1.00 87.69 163 ILE A N 1
ATOM 1348 C CA . ILE A 1 163 ? -1.971 4.478 1.216 1.00 87.69 163 ILE A CA 1
ATOM 1349 C C . ILE A 1 163 ? -1.000 3.936 0.163 1.00 87.69 163 ILE A C 1
ATOM 1351 O O . ILE A 1 163 ? -1.322 3.917 -1.027 1.00 87.69 163 ILE A O 1
ATOM 1355 N N . PHE A 1 164 ? 0.193 3.502 0.579 1.00 89.00 164 PHE A N 1
ATOM 1356 C CA . PHE A 1 164 ? 1.237 3.046 -0.335 1.00 89.00 164 PHE A CA 1
ATOM 1357 C C . PHE A 1 164 ? 0.756 1.876 -1.196 1.00 89.00 164 PHE A C 1
ATOM 1359 O O . PHE A 1 164 ? 0.994 1.850 -2.403 1.00 89.00 164 PHE A O 1
ATOM 1366 N N . THR A 1 165 ? -0.019 0.962 -0.615 1.00 87.69 165 THR A N 1
ATOM 1367 C CA . THR A 1 165 ? -0.601 -0.150 -1.369 1.00 87.69 165 THR A CA 1
ATOM 1368 C C . THR A 1 165 ? -1.529 0.323 -2.495 1.00 87.69 165 THR A C 1
ATOM 1370 O O . THR A 1 165 ? -1.452 -0.172 -3.620 1.00 87.69 165 THR A O 1
ATOM 1373 N N . VAL A 1 166 ? -2.346 1.349 -2.240 1.00 86.31 166 VAL A N 1
ATOM 1374 C CA . VAL A 1 166 ? -3.246 1.957 -3.241 1.00 86.31 166 VAL A CA 1
ATOM 1375 C C . VAL A 1 166 ? -2.447 2.694 -4.318 1.00 86.31 166 VAL A C 1
ATOM 1377 O O . VAL A 1 166 ? -2.786 2.645 -5.504 1.00 86.31 166 VAL A O 1
ATOM 1380 N N . PHE A 1 167 ? -1.373 3.373 -3.908 1.00 90.31 167 PHE A N 1
ATOM 1381 C CA . PHE A 1 167 ? -0.438 4.046 -4.804 1.00 90.31 167 PHE A CA 1
ATOM 1382 C C . PHE A 1 167 ? 0.166 3.065 -5.811 1.00 90.31 167 PHE A C 1
ATOM 1384 O O . PHE A 1 167 ? 0.127 3.336 -7.013 1.00 90.31 167 PHE A O 1
ATOM 1391 N N . VAL A 1 168 ? 0.651 1.909 -5.350 1.00 91.62 168 VAL A N 1
ATOM 1392 C CA . VAL A 1 168 ? 1.235 0.897 -6.237 1.00 91.62 168 VAL A CA 1
ATOM 1393 C C . VAL A 1 168 ? 0.173 0.237 -7.119 1.00 91.62 168 VAL A C 1
ATOM 1395 O O . VAL A 1 168 ? 0.379 0.164 -8.332 1.00 91.62 168 VAL A O 1
ATOM 1398 N N . ASP A 1 169 ? -0.981 -0.168 -6.567 1.00 87.62 169 ASP A N 1
ATOM 1399 C CA . ASP A 1 169 ? -2.063 -0.774 -7.366 1.00 87.62 169 ASP A CA 1
ATOM 1400 C C . ASP A 1 169 ? -2.513 0.148 -8.505 1.00 87.62 169 ASP A C 1
ATOM 1402 O O . ASP A 1 169 ? -2.627 -0.284 -9.650 1.00 87.62 169 ASP A O 1
ATOM 1406 N N . THR A 1 170 ? -2.673 1.444 -8.221 1.00 88.88 170 THR A N 1
ATOM 1407 C CA . THR A 1 170 ? -3.067 2.438 -9.230 1.00 88.88 170 THR A CA 1
ATOM 1408 C C . THR A 1 170 ? -2.071 2.500 -10.394 1.00 88.88 170 THR A C 1
ATOM 1410 O O . THR A 1 170 ? -2.464 2.687 -11.547 1.00 88.88 170 THR A O 1
ATOM 1413 N N . ILE A 1 171 ? -0.768 2.393 -10.119 1.00 93.50 171 ILE A N 1
ATOM 1414 C CA . ILE A 1 171 ? 0.266 2.433 -11.163 1.00 93.50 171 ILE A CA 1
ATOM 1415 C C . ILE A 1 171 ? 0.204 1.159 -12.005 1.00 93.50 171 ILE A C 1
ATOM 1417 O O . ILE A 1 171 ? 0.213 1.236 -13.235 1.00 93.50 171 ILE A O 1
ATOM 1421 N N . LEU A 1 172 ? 0.090 0.002 -11.354 1.00 92.12 172 LEU A N 1
ATOM 1422 C CA . LEU A 1 172 ? -0.001 -1.292 -12.027 1.00 92.12 172 LEU A CA 1
ATOM 1423 C C . LEU A 1 172 ? -1.280 -1.408 -12.864 1.00 92.12 172 LEU A C 1
ATOM 1425 O O . LEU A 1 172 ? -1.244 -1.956 -13.960 1.00 92.12 172 LEU A O 1
ATOM 1429 N N . GLU A 1 173 ? -2.386 -0.819 -12.408 1.00 88.00 173 GLU A N 1
ATOM 1430 C CA . GLU A 1 173 ? -3.629 -0.712 -13.175 1.00 88.00 173 GLU A CA 1
ATOM 1431 C C . GLU A 1 173 ? -3.440 0.091 -14.453 1.00 88.00 173 GLU A C 1
ATOM 1433 O O . GLU A 1 173 ? -3.913 -0.302 -15.514 1.00 88.00 173 GLU A O 1
ATOM 1438 N N . LYS A 1 174 ? -2.723 1.213 -14.369 1.00 90.19 174 LYS A N 1
ATOM 1439 C CA . LYS A 1 174 ? -2.445 2.060 -15.534 1.00 90.19 174 LYS A CA 1
ATOM 1440 C C . LYS A 1 174 ? -1.488 1.404 -16.525 1.00 90.19 174 LYS A C 1
ATOM 1442 O O . LYS A 1 174 ? -1.554 1.727 -17.710 1.00 90.19 174 LYS A O 1
ATOM 1447 N N . ALA A 1 175 ? -0.605 0.532 -16.047 1.00 92.00 175 ALA A N 1
ATOM 1448 C CA . ALA A 1 175 ? 0.277 -0.269 -16.888 1.00 92.00 175 ALA A CA 1
ATOM 1449 C C . ALA A 1 175 ? -0.450 -1.457 -17.546 1.00 92.00 175 ALA A C 1
ATOM 1451 O O . ALA A 1 175 ? 0.002 -1.995 -18.554 1.00 92.00 175 ALA A O 1
ATOM 1452 N N . GLU A 1 176 ? -1.580 -1.887 -16.989 1.00 89.44 176 GLU A N 1
ATOM 1453 C CA . GLU A 1 176 ? -2.332 -3.028 -17.493 1.00 89.44 176 GLU A CA 1
ATOM 1454 C C . GLU A 1 176 ? -3.141 -2.668 -18.747 1.00 89.44 176 GLU A C 1
ATOM 1456 O O . GLU A 1 176 ? -3.870 -1.678 -18.795 1.00 89.44 176 GLU A O 1
ATOM 1461 N N . THR A 1 177 ? -3.045 -3.513 -19.771 1.00 80.44 177 THR A N 1
ATOM 1462 C CA . THR A 1 177 ? -3.865 -3.466 -20.984 1.00 80.44 177 THR A CA 1
ATOM 1463 C C . THR A 1 177 ? -4.499 -4.840 -21.194 1.00 80.44 177 THR A C 1
ATOM 1465 O O . THR A 1 177 ? -3.802 -5.847 -21.248 1.00 80.44 177 THR A O 1
ATOM 1468 N N . ASP A 1 178 ? -5.831 -4.897 -21.291 1.00 75.44 178 ASP A N 1
ATOM 1469 C CA . ASP A 1 178 ? -6.598 -6.140 -21.487 1.00 75.44 178 ASP A CA 1
ATOM 1470 C C . ASP A 1 178 ? -6.295 -7.263 -20.465 1.00 75.44 178 ASP A C 1
ATOM 1472 O O . ASP A 1 178 ? -6.319 -8.447 -20.798 1.00 75.44 178 ASP A O 1
ATOM 1476 N N . GLY A 1 179 ? -6.044 -6.909 -19.198 1.00 74.06 179 GLY A N 1
ATOM 1477 C CA . GLY A 1 179 ? -5.831 -7.884 -18.119 1.00 74.06 179 GLY A CA 1
ATOM 1478 C C . GLY A 1 179 ? -4.366 -8.213 -17.818 1.00 74.06 179 GLY A C 1
ATOM 1479 O O . GLY A 1 179 ? -4.099 -8.953 -16.872 1.00 74.06 179 GLY A O 1
ATOM 1480 N N . GLN A 1 180 ? -3.418 -7.709 -18.618 1.00 81.56 180 GLN A N 1
ATOM 1481 C CA . GLN A 1 180 ? -1.990 -8.041 -18.528 1.00 81.56 180 GLN A CA 1
ATOM 1482 C C . GLN A 1 180 ? -1.107 -6.808 -18.757 1.00 81.56 180 GLN A C 1
ATOM 1484 O O . GLN A 1 180 ? -1.529 -5.826 -19.360 1.00 81.56 180 GLN A O 1
ATOM 1489 N N . ILE A 1 181 ? 0.134 -6.846 -18.276 1.00 91.19 181 ILE A N 1
ATOM 1490 C CA . ILE A 1 181 ? 1.145 -5.815 -18.556 1.00 91.19 181 ILE A CA 1
ATOM 1491 C C . ILE A 1 181 ? 2.028 -6.348 -19.685 1.00 91.19 181 ILE A C 1
ATOM 1493 O O . ILE A 1 181 ? 2.377 -7.514 -19.678 1.00 91.19 181 ILE A O 1
ATOM 1497 N N . SER A 1 182 ? 2.392 -5.547 -20.679 1.00 93.75 182 SER A N 1
ATOM 1498 C CA . SER A 1 182 ? 3.346 -5.985 -21.708 1.00 93.75 182 SER A CA 1
ATOM 1499 C C . SER A 1 182 ? 3.996 -4.777 -22.356 1.00 93.75 182 SER A C 1
ATOM 1501 O O . SER A 1 182 ? 3.372 -3.722 -22.435 1.00 93.75 182 SER A O 1
ATOM 1503 N N . ASN A 1 183 ? 5.235 -4.929 -22.829 1.00 95.88 183 ASN A N 1
ATOM 1504 C CA . ASN A 1 183 ? 6.021 -3.842 -23.417 1.00 95.88 183 ASN A CA 1
ATOM 1505 C C . ASN A 1 183 ? 6.036 -2.596 -22.511 1.00 95.88 183 ASN A C 1
ATOM 1507 O O . ASN A 1 183 ? 5.775 -1.476 -22.964 1.00 95.88 183 ASN A O 1
ATOM 1511 N N . THR A 1 184 ? 6.330 -2.807 -21.225 1.00 97.50 184 THR A N 1
ATOM 1512 C CA . THR A 1 184 ? 6.310 -1.776 -20.183 1.00 97.50 184 THR A CA 1
ATOM 1513 C C . THR A 1 184 ? 7.660 -1.699 -19.483 1.00 97.50 184 THR A C 1
ATOM 1515 O O . THR A 1 184 ? 8.199 -2.707 -19.029 1.00 97.50 184 THR A O 1
ATOM 1518 N N . THR A 1 185 ? 8.201 -0.492 -19.348 1.00 97.81 185 THR A N 1
ATOM 1519 C CA . THR A 1 185 ? 9.394 -0.233 -18.534 1.00 97.81 185 THR A CA 1
ATOM 1520 C C . THR A 1 185 ? 9.003 0.419 -17.216 1.00 97.81 185 THR A C 1
ATOM 1522 O O . THR A 1 185 ? 8.402 1.492 -17.211 1.00 97.81 185 THR A O 1
ATOM 1525 N N . PHE A 1 186 ? 9.399 -0.192 -16.104 1.00 98.06 186 PHE A N 1
ATOM 1526 C CA . PHE A 1 186 ? 9.341 0.405 -14.773 1.00 98.06 186 PHE A CA 1
ATOM 1527 C C . PHE A 1 186 ? 10.719 0.945 -14.401 1.00 98.06 186 PHE A C 1
ATOM 1529 O O . PHE A 1 186 ? 11.688 0.193 -14.364 1.00 98.06 186 PHE A O 1
ATOM 1536 N N . ILE A 1 187 ? 10.806 2.242 -14.123 1.00 96.88 187 ILE A N 1
ATOM 1537 C CA . ILE A 1 187 ? 11.999 2.904 -13.601 1.00 96.88 187 ILE A CA 1
ATOM 1538 C C . ILE A 1 187 ? 11.775 3.158 -12.112 1.00 96.88 187 ILE A C 1
ATOM 1540 O O . ILE A 1 187 ? 10.958 3.991 -11.734 1.00 96.88 187 ILE A O 1
ATOM 1544 N N . LEU A 1 188 ? 12.485 2.435 -11.262 1.00 96.12 188 LEU A N 1
ATOM 1545 C CA . LEU A 1 188 ? 12.381 2.526 -9.814 1.00 96.12 188 LEU A CA 1
ATOM 1546 C C . LEU A 1 188 ? 13.476 3.445 -9.271 1.00 96.12 188 LEU A C 1
ATOM 1548 O O . LEU A 1 188 ? 14.615 3.418 -9.753 1.00 96.12 188 LEU A O 1
ATOM 1552 N N . ASP A 1 189 ? 13.164 4.230 -8.245 1.00 93.25 189 ASP A N 1
ATOM 1553 C CA . ASP A 1 189 ? 14.225 4.778 -7.407 1.00 93.25 189 ASP A CA 1
ATOM 1554 C C . ASP A 1 189 ? 14.953 3.657 -6.636 1.00 93.25 189 ASP A C 1
ATOM 1556 O O . ASP A 1 189 ? 14.449 2.542 -6.468 1.00 93.25 189 ASP A O 1
ATOM 1560 N N . GLY A 1 190 ? 16.157 3.955 -6.145 1.00 89.56 190 GLY A N 1
ATOM 1561 C CA . GLY A 1 190 ? 16.970 2.976 -5.419 1.00 89.56 190 GLY A CA 1
ATOM 1562 C C . GLY A 1 190 ? 16.430 2.580 -4.038 1.00 89.56 190 GLY A C 1
ATOM 1563 O O . GLY A 1 190 ? 16.864 1.575 -3.472 1.00 89.56 190 GLY A O 1
ATOM 1564 N N . THR A 1 191 ? 15.495 3.346 -3.471 1.00 89.56 191 THR A N 1
ATOM 1565 C CA . THR A 1 191 ? 14.906 3.078 -2.148 1.00 89.56 191 THR A CA 1
ATOM 1566 C C . THR A 1 191 ? 13.955 1.891 -2.183 1.00 89.56 191 THR A C 1
ATOM 1568 O O . THR A 1 191 ? 13.887 1.143 -1.210 1.00 89.56 191 THR A O 1
ATOM 1571 N N . LEU A 1 192 ? 13.292 1.672 -3.321 1.00 91.88 192 LEU A N 1
ATOM 1572 C CA . LEU A 1 192 ? 12.373 0.556 -3.524 1.00 91.88 192 LEU A CA 1
ATOM 1573 C C . LEU A 1 192 ? 13.097 -0.796 -3.558 1.00 91.88 192 LEU A C 1
ATOM 1575 O O . LEU A 1 192 ? 12.532 -1.798 -3.136 1.00 91.88 192 LEU A O 1
ATOM 1579 N N . VAL A 1 193 ? 14.348 -0.835 -4.023 1.00 86.88 193 VAL A N 1
ATOM 1580 C CA . VAL A 1 193 ? 15.097 -2.091 -4.207 1.00 86.88 193 VAL A CA 1
ATOM 1581 C C . VAL A 1 193 ? 16.130 -2.344 -3.099 1.00 86.88 193 VAL A C 1
ATOM 1583 O O . VAL A 1 193 ? 16.591 -3.465 -2.945 1.00 86.88 193 VAL A O 1
ATOM 1586 N N . TYR A 1 194 ? 16.411 -1.343 -2.258 1.00 73.06 194 TYR A N 1
ATOM 1587 C CA . TYR A 1 194 ? 17.430 -1.344 -1.200 1.00 73.06 194 TYR A CA 1
ATOM 1588 C C . TYR A 1 194 ? 18.868 -1.501 -1.728 1.00 73.06 194 TYR A C 1
ATOM 1590 O O . TYR A 1 194 ? 19.248 -2.498 -2.341 1.00 73.06 194 TYR A O 1
ATOM 1598 N N . ARG A 1 195 ? 19.720 -0.504 -1.455 1.00 62.28 195 ARG A N 1
ATOM 1599 C CA . ARG A 1 195 ? 21.044 -0.396 -2.091 1.00 62.28 195 ARG A CA 1
ATOM 1600 C C . ARG A 1 195 ? 21.975 -1.578 -1.808 1.00 62.28 195 ARG A C 1
ATOM 1602 O O . ARG A 1 195 ? 22.713 -1.981 -2.698 1.00 62.28 195 ARG A O 1
ATOM 1609 N N . ASP A 1 196 ? 21.921 -2.160 -0.610 1.00 63.69 196 ASP A N 1
ATOM 1610 C CA . ASP A 1 196 ? 22.802 -3.286 -0.265 1.00 63.69 196 ASP A CA 1
ATOM 1611 C C . ASP A 1 196 ? 22.464 -4.556 -1.065 1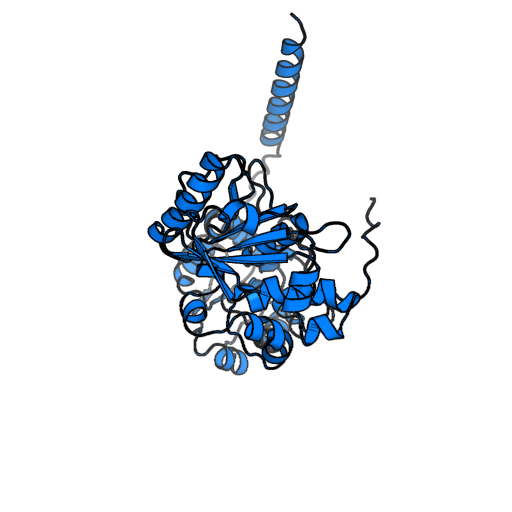.00 63.69 196 ASP A C 1
ATOM 1613 O O . ASP A 1 196 ? 23.332 -5.416 -1.228 1.00 63.69 196 ASP A O 1
ATOM 1617 N N . LEU A 1 197 ? 21.238 -4.684 -1.590 1.00 66.44 197 LEU A N 1
ATOM 1618 C CA . LEU A 1 197 ? 20.876 -5.810 -2.451 1.00 66.44 197 LEU A CA 1
ATOM 1619 C C . LEU A 1 197 ? 21.530 -5.673 -3.827 1.00 66.44 197 LEU A C 1
ATOM 1621 O O . LEU A 1 197 ? 22.085 -6.645 -4.331 1.00 66.44 197 LEU A O 1
ATOM 1625 N N . LEU A 1 198 ? 21.561 -4.456 -4.380 1.00 66.25 198 LEU A N 1
ATOM 1626 C CA . LEU A 1 198 ? 22.185 -4.136 -5.675 1.00 66.25 198 LEU A CA 1
ATOM 1627 C C . LEU A 1 198 ? 23.681 -4.485 -5.722 1.00 66.25 198 LEU A C 1
ATOM 1629 O O . LEU A 1 198 ? 24.217 -4.740 -6.793 1.00 66.25 198 LEU A O 1
ATOM 1633 N N . GLU A 1 199 ? 24.356 -4.532 -4.571 1.00 66.06 199 GLU A N 1
ATOM 1634 C CA . GLU A 1 199 ? 25.786 -4.854 -4.484 1.00 66.06 199 GLU A CA 1
ATOM 1635 C C . GLU A 1 199 ? 26.076 -6.342 -4.194 1.00 66.06 199 GLU A C 1
ATOM 1637 O O . GLU A 1 199 ? 27.204 -6.792 -4.403 1.00 66.06 199 GLU A O 1
ATOM 1642 N N . ASN A 1 200 ? 25.100 -7.111 -3.691 1.00 69.06 200 ASN A N 1
ATOM 1643 C CA . ASN A 1 200 ? 25.335 -8.457 -3.144 1.00 69.06 200 ASN A CA 1
ATOM 1644 C C . ASN A 1 200 ? 24.480 -9.569 -3.768 1.00 69.06 200 ASN A C 1
ATOM 1646 O O . ASN A 1 200 ? 24.753 -10.744 -3.508 1.00 69.06 200 ASN A O 1
ATOM 1650 N N . PHE A 1 201 ? 23.477 -9.223 -4.575 1.00 72.69 201 PHE A N 1
ATOM 1651 C CA . PHE A 1 201 ? 22.571 -10.179 -5.202 1.00 72.69 201 PHE A CA 1
ATOM 1652 C C . PHE A 1 201 ? 22.726 -10.201 -6.714 1.00 72.69 201 PHE A C 1
ATOM 1654 O O . PHE A 1 201 ? 22.909 -9.173 -7.359 1.00 72.69 201 PHE A O 1
ATOM 1661 N N . TYR A 1 202 ? 22.591 -11.398 -7.277 1.00 85.38 202 TYR A N 1
ATOM 1662 C CA . TYR A 1 202 ? 22.311 -11.563 -8.693 1.00 85.38 202 TYR A CA 1
ATOM 1663 C C . TYR A 1 202 ? 20.787 -11.552 -8.861 1.00 85.38 202 TYR A C 1
ATOM 1665 O O . TYR A 1 202 ? 20.115 -12.546 -8.583 1.00 85.38 202 TYR A O 1
ATOM 1673 N N . PHE A 1 203 ? 20.239 -10.392 -9.235 1.00 89.19 203 PHE A N 1
ATOM 1674 C CA . PHE A 1 203 ? 18.791 -10.154 -9.274 1.00 89.19 203 PHE A CA 1
ATOM 1675 C C . PHE A 1 203 ? 17.992 -11.113 -10.165 1.00 89.19 203 PHE A C 1
ATOM 1677 O O . PHE A 1 203 ? 16.892 -11.480 -9.747 1.00 89.19 203 PHE A O 1
ATOM 1684 N N . PRO A 1 204 ? 18.502 -11.570 -11.327 1.00 92.19 204 PRO A N 1
ATOM 1685 C CA . PRO A 1 204 ? 17.764 -12.532 -12.137 1.00 92.19 204 PRO A CA 1
ATOM 1686 C C . PRO A 1 204 ? 17.454 -13.835 -11.386 1.00 92.19 204 PRO A C 1
ATOM 1688 O O . PRO A 1 204 ? 16.330 -14.325 -11.471 1.00 92.19 204 PRO A O 1
ATOM 1691 N N . ASP A 1 205 ? 18.402 -14.360 -10.597 1.00 90.44 205 ASP A N 1
ATOM 1692 C CA . ASP A 1 205 ? 18.162 -15.556 -9.772 1.00 90.44 205 ASP A CA 1
ATOM 1693 C C . ASP A 1 205 ? 17.167 -15.248 -8.648 1.00 90.44 205 ASP A C 1
ATOM 1695 O O . ASP A 1 205 ? 16.218 -16.000 -8.462 1.00 90.44 205 ASP A O 1
ATOM 1699 N N . TYR A 1 206 ? 17.313 -14.107 -7.961 1.00 90.00 206 TYR A N 1
ATOM 1700 C CA . TYR A 1 206 ? 16.362 -13.685 -6.923 1.00 90.00 206 TYR A CA 1
ATOM 1701 C C . TYR A 1 206 ? 14.919 -13.607 -7.452 1.00 90.00 206 TYR A C 1
ATOM 1703 O O . TYR A 1 206 ? 14.006 -14.120 -6.814 1.00 90.00 206 TYR A O 1
ATOM 1711 N N . ILE A 1 207 ? 14.699 -13.025 -8.636 1.00 92.38 207 ILE A N 1
ATOM 1712 C CA . ILE A 1 207 ? 13.359 -12.911 -9.232 1.00 92.38 207 ILE A CA 1
ATOM 1713 C C . ILE A 1 207 ? 12.813 -14.281 -9.660 1.00 92.38 207 ILE A C 1
ATOM 1715 O O . ILE A 1 207 ? 11.616 -14.526 -9.516 1.00 92.38 207 ILE A O 1
ATOM 1719 N N . ASN A 1 208 ? 13.658 -15.178 -10.177 1.00 91.69 208 ASN A N 1
ATOM 1720 C CA . ASN A 1 208 ? 13.234 -16.524 -10.575 1.00 91.69 208 ASN A CA 1
ATOM 1721 C C . ASN A 1 208 ? 12.932 -17.429 -9.369 1.00 91.69 208 ASN A C 1
ATOM 1723 O O . ASN A 1 208 ? 11.971 -18.193 -9.415 1.00 91.69 208 ASN A O 1
ATOM 1727 N N . ASP A 1 209 ? 13.695 -17.304 -8.282 1.00 87.88 209 ASP A N 1
ATOM 1728 C CA . ASP A 1 209 ? 13.514 -18.090 -7.057 1.00 87.88 209 ASP A CA 1
ATOM 1729 C C . ASP A 1 209 ? 12.462 -17.485 -6.102 1.00 87.88 209 ASP A C 1
ATOM 1731 O O . ASP A 1 209 ? 12.014 -18.152 -5.160 1.00 87.88 209 ASP A O 1
ATOM 1735 N N . TRP A 1 210 ? 12.028 -16.245 -6.364 1.00 88.81 210 TRP A N 1
ATOM 1736 C CA . TRP A 1 210 ? 11.161 -15.442 -5.497 1.00 88.81 210 TRP A CA 1
ATOM 1737 C C . TRP A 1 210 ? 9.927 -16.194 -4.983 1.00 88.81 210 TRP A C 1
ATOM 1739 O O . TRP A 1 210 ? 9.645 -16.163 -3.786 1.00 88.81 210 TRP A O 1
ATOM 1749 N N . TYR A 1 211 ? 9.202 -16.906 -5.857 1.00 86.94 211 TYR A N 1
ATOM 1750 C CA . TYR A 1 211 ? 7.980 -17.630 -5.481 1.00 86.94 211 TYR A CA 1
ATOM 1751 C C . TYR A 1 211 ? 8.229 -18.594 -4.314 1.00 86.94 211 TYR A C 1
ATOM 1753 O O . TYR A 1 211 ? 7.451 -18.659 -3.357 1.00 86.94 211 TYR A O 1
ATOM 1761 N N . TRP A 1 212 ? 9.320 -19.356 -4.384 1.00 83.69 212 TRP A N 1
ATOM 1762 C CA . TRP A 1 212 ? 9.650 -20.349 -3.371 1.00 83.69 212 TRP A CA 1
ATOM 1763 C C . TRP A 1 212 ? 10.110 -19.681 -2.081 1.00 83.69 212 TRP A C 1
ATOM 1765 O O . TRP A 1 212 ? 9.668 -20.077 -1.003 1.00 83.69 212 TRP A O 1
ATOM 1775 N N . GLU A 1 213 ? 10.944 -18.648 -2.181 1.00 82.44 213 GLU A N 1
ATOM 1776 C CA . GLU A 1 213 ? 11.415 -17.881 -1.027 1.00 82.44 213 GLU A CA 1
ATOM 1777 C C . GLU A 1 213 ? 10.269 -17.200 -0.267 1.00 82.44 213 GLU A C 1
ATOM 1779 O O . GLU A 1 213 ? 10.184 -17.330 0.960 1.00 82.44 213 GLU A O 1
ATOM 1784 N N . ALA A 1 214 ? 9.332 -16.578 -0.987 1.00 78.31 214 ALA A N 1
ATOM 1785 C CA . ALA A 1 214 ? 8.141 -15.959 -0.416 1.00 78.31 214 ALA A CA 1
ATOM 1786 C C . ALA A 1 214 ? 7.280 -16.980 0.351 1.00 78.31 214 ALA A C 1
ATOM 1788 O O . ALA A 1 214 ? 6.834 -16.707 1.465 1.00 78.31 214 ALA A O 1
ATOM 1789 N N . ASN A 1 215 ? 7.120 -18.201 -0.178 1.00 76.12 215 ASN A N 1
ATOM 1790 C CA . ASN A 1 215 ? 6.410 -19.292 0.508 1.00 76.12 215 ASN A CA 1
ATOM 1791 C C . ASN A 1 215 ? 7.131 -19.802 1.771 1.00 76.12 215 ASN A C 1
ATOM 1793 O O . ASN A 1 215 ? 6.500 -20.393 2.650 1.00 76.12 215 ASN A O 1
ATOM 1797 N N . TYR A 1 216 ? 8.440 -19.570 1.894 1.00 73.75 216 TYR A N 1
ATOM 1798 C CA . TYR A 1 216 ? 9.197 -19.818 3.124 1.00 73.75 216 TYR A CA 1
ATOM 1799 C C . TYR A 1 216 ? 9.208 -18.617 4.083 1.00 73.75 216 TYR A C 1
ATOM 1801 O O . TYR A 1 216 ? 9.839 -18.695 5.140 1.00 73.75 216 TYR A O 1
ATOM 1809 N N . GLY A 1 217 ? 8.508 -17.528 3.749 1.00 67.62 217 GLY A N 1
ATOM 1810 C CA . GLY A 1 217 ? 8.477 -16.296 4.535 1.00 67.62 217 GLY A CA 1
ATOM 1811 C C . GLY A 1 217 ? 9.791 -15.515 4.489 1.00 67.62 217 GLY A C 1
ATOM 1812 O O . GLY A 1 217 ? 10.076 -14.739 5.401 1.00 67.62 217 GLY A O 1
ATOM 1813 N N . ILE A 1 218 ? 10.621 -15.746 3.469 1.00 71.62 218 ILE A N 1
ATOM 1814 C CA . ILE A 1 218 ? 11.859 -14.999 3.261 1.00 71.62 218 ILE A CA 1
ATOM 1815 C C . ILE A 1 218 ? 11.496 -13.702 2.540 1.00 71.62 218 ILE A C 1
ATOM 1817 O O . ILE A 1 218 ? 10.926 -13.728 1.455 1.00 71.62 218 ILE A O 1
ATOM 1821 N N . VAL A 1 219 ? 11.834 -12.574 3.161 1.00 70.00 219 VAL A N 1
ATOM 1822 C CA . VAL A 1 219 ? 11.690 -11.234 2.584 1.00 70.00 219 VAL A CA 1
ATOM 1823 C C . VAL A 1 219 ? 13.087 -10.664 2.418 1.00 70.00 219 VAL A C 1
ATOM 1825 O O . VAL A 1 219 ? 13.827 -10.547 3.399 1.00 70.00 219 VAL A O 1
ATOM 1828 N N . GLN A 1 220 ? 13.444 -10.316 1.189 1.00 76.94 220 GLN A N 1
ATOM 1829 C CA . GLN A 1 220 ? 14.734 -9.717 0.861 1.00 76.94 220 GLN A CA 1
ATOM 1830 C C . GLN A 1 220 ? 14.563 -8.271 0.401 1.00 76.94 220 GLN A C 1
ATOM 1832 O O . GLN A 1 220 ? 15.286 -7.394 0.868 1.00 76.94 220 GLN A O 1
ATOM 1837 N N . CYS A 1 221 ? 13.569 -8.011 -0.450 1.00 85.12 221 CYS A N 1
ATOM 1838 C CA . CYS A 1 221 ? 13.272 -6.706 -1.017 1.00 85.12 221 CYS A CA 1
ATOM 1839 C C . CYS A 1 221 ? 11.783 -6.388 -0.853 1.00 85.12 221 CYS A C 1
ATOM 1841 O O . CYS A 1 221 ? 10.953 -6.789 -1.662 1.00 85.12 221 CYS A O 1
ATOM 1843 N N . TRP A 1 222 ? 11.443 -5.614 0.179 1.00 82.62 222 TRP A N 1
ATOM 1844 C CA . TRP A 1 222 ? 10.058 -5.326 0.565 1.00 82.62 222 TRP A CA 1
ATOM 1845 C C . TRP A 1 222 ? 9.137 -4.911 -0.594 1.00 82.62 222 TRP A C 1
ATOM 1847 O O . TRP A 1 222 ? 8.042 -5.448 -0.739 1.00 82.62 222 TRP A O 1
ATOM 1857 N N . PHE A 1 223 ? 9.558 -3.961 -1.432 1.00 89.19 223 PHE A N 1
ATOM 1858 C CA . PHE A 1 223 ? 8.708 -3.493 -2.526 1.00 89.19 223 PHE A CA 1
ATOM 1859 C C . PHE A 1 223 ? 8.456 -4.586 -3.574 1.00 89.19 223 PHE A C 1
ATOM 1861 O O . PHE A 1 223 ? 7.326 -4.769 -4.033 1.00 89.19 223 PHE A O 1
ATOM 1868 N N . LEU A 1 224 ? 9.503 -5.323 -3.950 1.00 89.56 224 LEU A N 1
ATOM 1869 C CA . LEU A 1 224 ? 9.388 -6.403 -4.924 1.00 89.56 224 LEU A CA 1
ATOM 1870 C C . LEU A 1 224 ? 8.567 -7.559 -4.347 1.00 89.56 224 LEU A C 1
ATOM 1872 O O . LEU A 1 224 ? 7.637 -8.017 -5.005 1.00 89.56 224 LEU A O 1
ATOM 1876 N N . ASP A 1 225 ? 8.852 -7.948 -3.104 1.00 85.00 225 ASP A N 1
ATOM 1877 C CA . ASP A 1 225 ? 8.253 -9.096 -2.427 1.00 85.00 225 ASP A CA 1
ATOM 1878 C C . ASP A 1 225 ? 6.764 -8.922 -2.127 1.00 85.00 225 ASP A C 1
ATOM 1880 O O . ASP A 1 225 ? 6.017 -9.893 -2.206 1.00 85.00 225 ASP A O 1
ATOM 1884 N N . TYR A 1 226 ? 6.321 -7.709 -1.781 1.00 81.94 226 TYR A N 1
ATOM 1885 C CA . TYR A 1 226 ? 4.933 -7.470 -1.369 1.00 81.94 226 TYR A CA 1
ATOM 1886 C C . TYR A 1 226 ? 4.048 -6.848 -2.442 1.00 81.94 226 TYR A C 1
ATOM 1888 O O . TYR A 1 226 ? 2.825 -6.927 -2.316 1.00 81.94 226 TYR A O 1
ATOM 1896 N N . TYR A 1 227 ? 4.630 -6.241 -3.479 1.00 87.44 227 TYR A N 1
ATOM 1897 C CA . TYR A 1 227 ? 3.851 -5.495 -4.466 1.00 87.44 227 TYR A CA 1
ATOM 1898 C C . TYR A 1 227 ? 4.124 -5.954 -5.892 1.00 87.44 227 TYR A C 1
ATOM 1900 O O . TYR A 1 227 ? 3.207 -6.414 -6.568 1.00 87.44 227 TYR A O 1
ATOM 1908 N N . LEU A 1 228 ? 5.365 -5.837 -6.371 1.00 90.62 228 LEU A N 1
ATOM 1909 C CA . LEU A 1 228 ? 5.629 -5.973 -7.804 1.00 90.62 228 LEU A CA 1
ATOM 1910 C C . LEU A 1 228 ? 5.625 -7.437 -8.279 1.00 90.62 228 LEU A C 1
ATOM 1912 O O . LEU A 1 228 ? 4.942 -7.767 -9.250 1.00 90.62 228 LEU A O 1
ATOM 1916 N N . LEU A 1 229 ? 6.354 -8.325 -7.597 1.00 89.81 229 LEU A N 1
ATOM 1917 C CA . LEU A 1 229 ? 6.469 -9.734 -7.986 1.00 89.81 229 LEU A CA 1
ATOM 1918 C C . LEU A 1 229 ? 5.185 -10.543 -7.723 1.00 89.81 229 LEU A C 1
ATOM 1920 O O . LEU A 1 229 ? 4.785 -11.264 -8.641 1.00 89.81 229 LEU A O 1
ATOM 1924 N N . PRO A 1 230 ? 4.461 -10.378 -6.589 1.00 86.38 230 PRO A N 1
ATOM 1925 C CA . PRO A 1 230 ? 3.137 -10.983 -6.421 1.00 86.38 230 PRO A CA 1
ATOM 1926 C C . PRO A 1 230 ? 2.175 -10.605 -7.538 1.00 86.38 230 PRO A C 1
ATOM 1928 O O . PRO A 1 230 ? 1.476 -11.464 -8.079 1.00 86.38 230 PRO A O 1
ATOM 1931 N N . TYR A 1 231 ? 2.178 -9.326 -7.927 1.00 87.12 231 TYR A N 1
ATOM 1932 C CA . TYR A 1 231 ? 1.311 -8.849 -8.991 1.00 87.12 231 TYR A CA 1
ATOM 1933 C C . TYR A 1 231 ? 1.583 -9.570 -10.306 1.00 87.12 231 TYR A C 1
ATOM 1935 O O . TYR A 1 231 ? 0.666 -10.101 -10.936 1.00 87.12 231 TYR A O 1
ATOM 1943 N N . PHE A 1 232 ? 2.852 -9.614 -10.712 1.00 90.12 232 PHE A N 1
ATOM 1944 C CA . PHE A 1 232 ? 3.248 -10.306 -11.926 1.00 90.12 232 PHE A CA 1
ATOM 1945 C C . PHE A 1 232 ? 2.933 -11.793 -11.865 1.00 90.12 232 PHE A C 1
ATOM 1947 O O . PHE A 1 232 ? 2.283 -12.303 -12.776 1.00 90.12 232 PHE A O 1
ATOM 1954 N N . TYR A 1 233 ? 3.326 -12.470 -10.786 1.00 87.81 233 TYR A N 1
ATOM 1955 C CA . TYR A 1 233 ? 3.012 -13.878 -10.596 1.00 87.81 233 TYR A CA 1
ATOM 1956 C C . TYR A 1 233 ? 1.524 -14.142 -10.821 1.00 87.81 233 TYR A C 1
ATOM 1958 O O . TYR A 1 233 ? 1.179 -15.012 -11.612 1.00 87.81 233 TYR A O 1
ATOM 1966 N N . MET A 1 234 ? 0.630 -13.357 -10.218 1.00 80.81 234 MET A N 1
ATOM 1967 C CA . MET A 1 234 ? -0.803 -13.613 -10.357 1.00 80.81 234 MET A CA 1
ATOM 1968 C C . MET A 1 234 ? -1.355 -13.321 -11.749 1.00 80.81 234 MET A C 1
ATOM 1970 O O . MET A 1 234 ? -2.225 -14.056 -12.211 1.00 80.81 234 MET A O 1
ATOM 1974 N N . ARG A 1 235 ? -0.840 -12.310 -12.456 1.00 84.50 235 ARG A N 1
ATOM 1975 C CA . ARG A 1 235 ? -1.249 -12.053 -13.848 1.00 84.50 235 ARG A CA 1
ATOM 1976 C C . ARG A 1 235 ? -0.761 -13.120 -14.818 1.00 84.50 235 ARG A C 1
ATOM 1978 O O . ARG A 1 235 ? -1.446 -13.412 -15.796 1.00 84.50 235 ARG A O 1
ATOM 1985 N N . TYR A 1 236 ? 0.398 -13.708 -14.549 1.00 87.56 236 TYR A N 1
ATOM 1986 C CA . TYR A 1 236 ? 1.029 -14.643 -15.470 1.00 87.56 236 TYR A CA 1
ATOM 1987 C C . TYR A 1 236 ? 0.816 -16.113 -15.125 1.00 87.56 236 TYR A C 1
ATOM 1989 O O . TYR A 1 236 ? 0.838 -16.941 -16.034 1.00 87.56 236 TYR A O 1
ATOM 1997 N N . ALA A 1 237 ? 0.531 -16.454 -13.869 1.00 85.31 237 ALA A N 1
ATOM 1998 C CA . ALA A 1 237 ? 0.240 -17.826 -13.463 1.00 85.31 237 ALA A CA 1
ATOM 1999 C C . ALA A 1 237 ? -1.037 -18.371 -14.121 1.00 85.31 237 ALA A C 1
ATOM 2001 O O . ALA A 1 237 ? -1.136 -19.570 -14.369 1.00 85.31 237 ALA A O 1
ATOM 2002 N N . GLU A 1 238 ? -1.991 -17.499 -14.472 1.00 82.00 238 GLU A N 1
ATOM 2003 C CA . GLU A 1 238 ? -3.173 -17.877 -15.259 1.00 82.00 238 GLU A CA 1
ATOM 2004 C C . GLU A 1 238 ? -2.830 -18.295 -16.700 1.00 82.00 238 GLU A C 1
ATOM 2006 O O . GLU A 1 238 ? -3.596 -19.022 -17.338 1.00 82.00 238 GLU A O 1
ATOM 2011 N N . ILE A 1 239 ? -1.688 -17.838 -17.221 1.00 85.12 239 ILE A N 1
ATOM 2012 C CA . ILE A 1 239 ? -1.220 -18.123 -18.580 1.00 85.12 239 ILE A CA 1
ATOM 2013 C C . ILE A 1 239 ? -0.266 -19.318 -18.572 1.00 85.12 239 ILE A C 1
ATOM 2015 O O . ILE A 1 239 ? -0.455 -20.268 -19.333 1.00 85.12 239 ILE A O 1
ATOM 2019 N N . ASP A 1 240 ? 0.753 -19.255 -17.714 1.00 89.31 240 ASP A N 1
ATOM 2020 C CA . ASP A 1 240 ? 1.783 -20.273 -17.547 1.00 89.31 240 ASP A CA 1
ATOM 2021 C C . ASP A 1 240 ? 2.232 -20.334 -16.080 1.00 89.31 240 ASP A C 1
ATOM 2023 O O . ASP A 1 240 ? 3.198 -19.700 -15.655 1.00 89.31 240 ASP A O 1
ATOM 2027 N N . GLU A 1 241 ? 1.500 -21.119 -15.289 1.00 87.94 241 GLU A N 1
ATOM 2028 C CA . GLU A 1 241 ? 1.778 -21.337 -13.867 1.00 87.94 241 GLU A CA 1
ATOM 2029 C C . GLU A 1 241 ? 3.193 -21.875 -13.614 1.00 87.94 241 GLU A C 1
ATOM 2031 O O . GLU A 1 241 ? 3.801 -21.549 -12.598 1.00 87.94 241 GLU A O 1
ATOM 2036 N N . PHE A 1 242 ? 3.732 -22.695 -14.520 1.00 90.06 242 PHE A N 1
ATOM 2037 C CA . PHE A 1 242 ? 5.062 -23.273 -14.344 1.00 90.06 242 PHE A CA 1
ATOM 2038 C C . PHE A 1 242 ? 6.142 -22.200 -14.497 1.00 90.06 242 PHE A C 1
ATOM 2040 O O . PHE A 1 242 ? 6.978 -22.036 -13.608 1.00 90.06 242 PHE A O 1
ATOM 2047 N N . MET A 1 243 ? 6.084 -21.422 -15.582 1.00 91.44 243 MET A N 1
ATOM 2048 C CA . MET A 1 243 ? 7.021 -20.317 -15.796 1.00 91.44 243 MET A CA 1
ATOM 2049 C C . MET A 1 243 ? 6.887 -19.244 -14.716 1.00 91.44 243 MET A C 1
ATOM 2051 O O . MET A 1 243 ? 7.898 -18.759 -14.222 1.00 91.44 243 MET A O 1
ATOM 2055 N N . ALA A 1 244 ? 5.665 -18.917 -14.286 1.00 88.50 244 ALA A N 1
ATOM 2056 C CA . ALA A 1 244 ? 5.445 -17.923 -13.238 1.00 88.50 244 ALA A CA 1
ATOM 2057 C C . ALA A 1 244 ? 6.052 -18.327 -11.879 1.00 88.50 244 ALA A C 1
ATOM 2059 O O . ALA A 1 244 ? 6.437 -17.447 -11.113 1.00 88.50 244 ALA A O 1
ATOM 2060 N N . LYS A 1 245 ? 6.145 -19.630 -11.570 1.00 87.88 245 LYS A N 1
ATOM 2061 C CA . LYS A 1 245 ? 6.743 -20.131 -10.318 1.00 87.88 245 LYS A CA 1
ATOM 2062 C C . LYS A 1 245 ? 8.255 -20.270 -10.374 1.00 87.88 245 LYS A C 1
ATOM 2064 O O . LYS A 1 245 ? 8.914 -19.946 -9.396 1.00 87.88 245 LYS A O 1
ATOM 2069 N N . ASP A 1 246 ? 8.773 -20.804 -11.477 1.00 89.25 246 ASP A N 1
ATOM 2070 C CA . ASP A 1 246 ? 10.166 -21.257 -11.539 1.00 89.25 246 ASP A CA 1
ATOM 2071 C C . ASP A 1 246 ? 11.067 -20.343 -12.388 1.00 89.25 246 ASP A C 1
ATOM 2073 O O . ASP A 1 246 ? 12.286 -20.455 -12.305 1.00 89.25 246 ASP A O 1
ATOM 2077 N N . ASN A 1 247 ? 10.501 -19.484 -13.247 1.00 93.31 247 ASN A N 1
ATOM 2078 C CA . ASN A 1 247 ? 11.252 -18.652 -14.201 1.00 93.31 247 ASN A CA 1
ATOM 2079 C C . ASN A 1 247 ? 10.546 -17.306 -14.468 1.00 93.31 247 ASN A C 1
ATOM 2081 O O . ASN A 1 247 ? 10.397 -16.883 -15.621 1.00 93.31 247 ASN A O 1
ATOM 2085 N N . LEU A 1 248 ? 10.067 -16.635 -13.412 1.00 93.94 248 LEU A N 1
ATOM 2086 C CA . LEU A 1 248 ? 9.285 -15.403 -13.550 1.00 93.94 248 LEU A CA 1
ATOM 2087 C C . LEU A 1 248 ? 10.051 -14.318 -14.322 1.00 93.94 248 LEU A C 1
ATOM 2089 O O . LEU A 1 248 ? 9.464 -13.650 -15.165 1.00 93.94 248 LEU A O 1
ATOM 2093 N N . GLY A 1 249 ? 11.356 -14.159 -14.093 1.00 95.19 249 GLY A N 1
ATOM 2094 C CA . GLY A 1 249 ? 12.173 -13.156 -14.780 1.00 95.19 249 GLY A CA 1
ATOM 2095 C C . GLY A 1 249 ? 12.269 -13.384 -16.293 1.00 95.19 249 GLY A C 1
ATOM 2096 O O . GLY A 1 249 ? 12.183 -12.428 -17.070 1.00 95.19 249 GLY A O 1
ATOM 2097 N N . GLU A 1 250 ? 12.377 -14.646 -16.726 1.00 93.94 250 GLU A N 1
ATOM 2098 C CA . GLU A 1 250 ? 12.338 -15.003 -18.152 1.00 93.94 250 GLU A CA 1
ATOM 2099 C C . GLU A 1 250 ? 10.969 -14.667 -18.746 1.00 93.94 250 GLU A C 1
ATOM 2101 O O . GLU A 1 250 ? 10.891 -13.999 -19.777 1.00 93.94 250 GLU A O 1
ATOM 2106 N N . LEU A 1 251 ? 9.894 -15.029 -18.042 1.00 94.31 251 LEU A N 1
ATOM 2107 C CA . LEU A 1 251 ? 8.530 -14.732 -18.464 1.00 94.31 251 LEU A CA 1
ATOM 2108 C C . LEU A 1 251 ? 8.298 -13.220 -18.611 1.00 94.31 251 LEU A C 1
ATOM 2110 O O . LEU A 1 251 ? 7.808 -12.770 -19.640 1.00 94.31 251 LEU A O 1
ATOM 2114 N N . LEU A 1 252 ? 8.721 -12.407 -17.640 1.00 95.94 252 LEU A N 1
ATOM 2115 C CA . LEU A 1 252 ? 8.631 -10.945 -17.732 1.00 95.94 252 LEU A CA 1
ATOM 2116 C C . LEU A 1 252 ? 9.380 -10.397 -18.954 1.00 95.94 252 LEU A C 1
ATOM 2118 O O . LEU A 1 252 ? 8.864 -9.528 -19.663 1.00 95.94 252 LEU A O 1
ATOM 2122 N N . THR A 1 253 ? 10.561 -10.943 -19.238 1.00 95.50 253 THR A N 1
ATOM 2123 C CA . THR A 1 253 ? 11.367 -10.555 -20.399 1.00 95.50 253 THR A CA 1
ATOM 2124 C C . THR A 1 253 ? 10.675 -10.914 -21.719 1.00 95.50 253 THR A C 1
ATOM 2126 O O . THR A 1 253 ? 10.683 -10.106 -22.651 1.00 95.50 253 THR A O 1
ATOM 2129 N N . GLU A 1 254 ? 10.019 -12.077 -21.810 1.00 94.31 254 GLU A N 1
ATOM 2130 C CA . GLU A 1 254 ? 9.244 -12.484 -22.994 1.00 94.31 254 GLU A CA 1
ATOM 2131 C C . GLU A 1 254 ? 8.067 -11.543 -23.287 1.00 94.31 254 GLU A C 1
ATOM 2133 O O . GLU A 1 254 ? 7.768 -11.271 -24.453 1.00 94.31 254 GLU A O 1
ATOM 2138 N N . TYR A 1 255 ? 7.440 -10.995 -22.243 1.00 94.38 255 TYR A N 1
ATOM 2139 C CA . TYR A 1 255 ? 6.378 -9.989 -22.358 1.00 94.38 255 TYR A CA 1
ATOM 2140 C C . TYR A 1 255 ? 6.912 -8.559 -22.547 1.00 94.38 255 TYR A C 1
ATOM 2142 O O . TYR A 1 255 ? 6.136 -7.601 -22.555 1.00 94.38 255 TYR A O 1
ATOM 2150 N N . GLY A 1 256 ? 8.226 -8.388 -22.725 1.00 95.62 256 GLY A N 1
ATOM 2151 C CA . GLY A 1 256 ? 8.852 -7.090 -22.970 1.00 95.62 256 GLY A CA 1
ATOM 2152 C C . GLY A 1 256 ? 8.865 -6.171 -21.747 1.00 95.62 256 GLY A C 1
ATOM 2153 O O . GLY A 1 256 ? 8.967 -4.952 -21.903 1.00 95.62 256 GLY A O 1
ATOM 2154 N N . ILE A 1 257 ? 8.737 -6.724 -20.539 1.00 97.19 257 ILE A N 1
ATOM 2155 C CA . ILE A 1 257 ? 8.821 -5.956 -19.296 1.00 97.19 257 ILE A CA 1
ATOM 2156 C C . ILE A 1 257 ? 10.286 -5.686 -18.961 1.00 97.19 257 ILE A C 1
ATOM 2158 O O . ILE A 1 257 ? 11.143 -6.553 -19.111 1.00 97.19 257 ILE A O 1
ATOM 2162 N N . LYS A 1 258 ? 10.566 -4.467 -18.496 1.00 97.06 258 LYS A N 1
ATOM 2163 C CA . LYS A 1 258 ? 11.884 -4.043 -18.004 1.00 97.06 258 LYS A CA 1
ATOM 2164 C C . LYS A 1 258 ? 11.727 -3.427 -16.619 1.00 97.06 258 LYS A C 1
ATOM 2166 O O . LYS A 1 258 ? 10.797 -2.645 -16.411 1.00 97.06 258 LYS A O 1
ATOM 2171 N N . ILE A 1 259 ? 12.629 -3.748 -15.692 1.00 96.69 259 ILE A N 1
ATOM 2172 C CA . ILE A 1 259 ? 12.633 -3.185 -14.334 1.00 96.69 259 ILE A CA 1
ATOM 2173 C C . ILE A 1 259 ? 14.007 -2.572 -14.081 1.00 96.69 259 ILE A C 1
ATOM 2175 O O . ILE A 1 259 ? 14.991 -3.275 -13.877 1.00 96.69 259 ILE A O 1
ATOM 2179 N N . ILE A 1 260 ? 14.066 -1.247 -14.131 1.00 94.81 260 ILE A N 1
ATOM 2180 C CA . ILE A 1 260 ? 15.294 -0.459 -14.136 1.00 94.81 260 ILE A CA 1
ATOM 2181 C C . ILE A 1 260 ? 15.385 0.307 -12.824 1.00 94.81 260 ILE A C 1
ATOM 2183 O O . ILE A 1 260 ? 14.555 1.165 -12.556 1.00 94.81 260 ILE A O 1
ATOM 2187 N N . CYS A 1 261 ? 16.387 0.029 -12.003 1.00 93.62 261 CYS A N 1
ATOM 2188 C CA . CYS A 1 261 ? 16.538 0.633 -10.683 1.00 93.62 261 CYS A CA 1
ATOM 2189 C C . CYS A 1 261 ? 17.661 1.674 -10.665 1.00 93.62 261 CYS A C 1
ATOM 2191 O O . CYS A 1 261 ? 18.746 1.417 -11.182 1.00 93.62 261 CYS A O 1
ATOM 2193 N N . HIS A 1 262 ? 17.430 2.841 -10.063 1.00 91.62 262 HIS A N 1
ATOM 2194 C CA . HIS A 1 262 ? 18.464 3.861 -9.864 1.00 91.62 262 HIS A CA 1
ATOM 2195 C C . HIS A 1 262 ? 19.492 3.421 -8.814 1.00 91.62 262 HIS A C 1
ATOM 2197 O O . HIS A 1 262 ? 19.143 3.100 -7.681 1.00 91.62 262 HIS A O 1
ATOM 2203 N N . THR A 1 263 ? 20.776 3.449 -9.174 1.00 88.75 263 THR A N 1
ATOM 2204 C CA . THR A 1 263 ? 21.886 3.051 -8.285 1.00 88.75 263 THR A CA 1
ATOM 2205 C C . THR A 1 263 ? 22.676 4.241 -7.736 1.00 88.75 263 THR A C 1
ATOM 2207 O O . THR A 1 263 ? 23.521 4.073 -6.855 1.00 88.75 263 THR A O 1
ATOM 2210 N N . GLY A 1 264 ? 22.404 5.453 -8.229 1.00 86.31 264 GLY A N 1
ATOM 2211 C CA . GLY A 1 264 ? 23.079 6.687 -7.836 1.00 86.31 264 GLY A CA 1
ATOM 2212 C C . GLY A 1 264 ? 23.671 7.454 -9.019 1.00 86.31 264 GLY A C 1
ATOM 2213 O O . GLY A 1 264 ? 24.079 6.901 -10.044 1.00 86.31 264 GLY A O 1
ATOM 2214 N N . GLY A 1 265 ? 23.728 8.773 -8.880 1.00 85.56 265 GLY A N 1
ATOM 2215 C CA . GLY A 1 265 ? 24.083 9.705 -9.938 1.00 85.56 265 GLY A CA 1
ATOM 2216 C C . GLY A 1 265 ? 23.155 9.548 -11.139 1.00 85.56 265 GLY A C 1
ATOM 2217 O O . GLY A 1 265 ? 21.944 9.704 -11.035 1.00 85.56 265 GLY A O 1
ATOM 2218 N N . ASN A 1 266 ? 23.740 9.218 -12.289 1.00 88.62 266 ASN A N 1
ATOM 2219 C CA . ASN A 1 266 ? 23.014 8.972 -13.539 1.00 88.62 266 ASN A CA 1
ATOM 2220 C C . ASN A 1 266 ? 23.007 7.489 -13.925 1.00 88.62 266 ASN A C 1
ATOM 2222 O O . ASN A 1 266 ? 22.839 7.177 -15.103 1.00 88.62 266 ASN A O 1
ATOM 2226 N N . ASN A 1 267 ? 23.276 6.602 -12.967 1.00 90.69 267 ASN A N 1
ATOM 2227 C CA . ASN A 1 267 ? 23.413 5.176 -13.208 1.00 90.69 267 ASN A CA 1
ATOM 2228 C C . ASN A 1 267 ? 22.163 4.429 -12.755 1.00 90.69 267 ASN A C 1
ATOM 2230 O O . ASN A 1 267 ? 21.503 4.785 -11.775 1.00 90.69 267 ASN A O 1
ATOM 2234 N N . TYR A 1 268 ? 21.874 3.382 -13.507 1.00 91.94 268 TYR A N 1
ATOM 2235 C CA . TYR A 1 268 ? 20.738 2.508 -13.352 1.00 91.94 268 TYR A CA 1
ATOM 2236 C C . TYR A 1 268 ? 21.185 1.063 -13.554 1.00 91.94 268 TYR A C 1
ATOM 2238 O O . TYR A 1 268 ? 22.234 0.800 -14.145 1.00 91.94 268 TYR A O 1
ATOM 2246 N N . TYR A 1 269 ? 20.380 0.133 -13.066 1.00 91.88 269 TYR A N 1
ATOM 2247 C CA . TYR A 1 269 ? 20.632 -1.294 -13.143 1.00 91.88 269 TYR A CA 1
ATOM 2248 C C . TYR A 1 269 ? 19.345 -2.028 -13.535 1.00 91.88 269 TYR A C 1
ATOM 2250 O O . TYR A 1 269 ? 18.303 -1.820 -12.913 1.00 91.88 269 TYR A O 1
ATOM 2258 N N . ASP A 1 270 ? 19.399 -2.836 -14.594 1.00 93.94 270 ASP A N 1
ATOM 2259 C CA . ASP A 1 270 ? 18.294 -3.702 -15.012 1.00 93.94 270 ASP A CA 1
ATOM 2260 C C . ASP A 1 270 ? 18.277 -4.974 -14.161 1.00 93.94 270 ASP A C 1
ATOM 2262 O O . ASP A 1 270 ? 19.172 -5.818 -14.267 1.00 93.94 270 ASP A O 1
ATOM 2266 N N . LEU A 1 271 ? 17.226 -5.115 -13.351 1.00 93.75 271 LEU A N 1
ATOM 2267 C CA . LEU A 1 271 ? 17.058 -6.233 -12.425 1.00 93.75 271 LEU A CA 1
ATOM 2268 C C . LEU A 1 271 ? 16.832 -7.570 -13.144 1.00 93.75 271 LEU A C 1
ATOM 2270 O O . LEU A 1 271 ? 17.153 -8.617 -12.592 1.00 93.75 271 LEU A O 1
ATOM 2274 N N . LEU A 1 272 ? 16.272 -7.559 -14.356 1.00 94.62 272 LEU A N 1
ATOM 2275 C CA . LEU A 1 272 ? 15.944 -8.785 -15.090 1.00 94.62 272 LEU A CA 1
ATOM 2276 C C . LEU A 1 272 ? 17.136 -9.328 -15.878 1.00 94.62 272 LEU A C 1
ATOM 2278 O O . LEU A 1 272 ? 17.231 -10.534 -16.095 1.00 94.62 272 LEU A O 1
ATOM 2282 N N . ASN A 1 273 ? 18.042 -8.447 -16.304 1.00 91.69 273 ASN A N 1
ATOM 2283 C CA . ASN A 1 273 ? 19.129 -8.800 -17.219 1.00 91.69 273 ASN A CA 1
ATOM 2284 C C . ASN A 1 273 ? 20.536 -8.664 -16.618 1.00 91.69 273 ASN A C 1
ATOM 2286 O O . ASN A 1 273 ? 21.496 -9.041 -17.290 1.00 91.69 273 ASN A O 1
ATOM 2290 N N . ASP A 1 274 ? 20.671 -8.148 -15.391 1.00 90.06 274 ASP A N 1
ATOM 2291 C CA . ASP A 1 274 ? 21.962 -7.870 -14.740 1.00 90.06 274 ASP A CA 1
ATOM 2292 C C . ASP A 1 274 ? 22.844 -6.920 -15.575 1.00 90.06 274 ASP A C 1
ATOM 2294 O O . ASP A 1 274 ? 23.988 -7.214 -15.927 1.00 90.06 274 ASP A O 1
ATOM 2298 N N . ILE A 1 275 ? 22.280 -5.768 -15.959 1.00 90.50 275 ILE A N 1
ATOM 2299 C CA . ILE A 1 275 ? 22.959 -4.778 -16.809 1.00 90.50 275 ILE A CA 1
ATOM 2300 C C . ILE A 1 275 ? 22.998 -3.419 -16.112 1.00 90.50 275 ILE A C 1
ATOM 2302 O O . ILE A 1 275 ? 21.959 -2.837 -15.816 1.00 90.50 275 ILE A O 1
ATOM 2306 N N . GLU A 1 276 ? 24.200 -2.870 -15.920 1.00 90.62 276 GLU A N 1
ATOM 2307 C CA . GLU A 1 276 ? 24.401 -1.469 -15.531 1.00 90.62 276 GLU A CA 1
ATOM 2308 C C . GLU A 1 276 ? 24.351 -0.535 -16.745 1.00 90.62 276 GLU A C 1
ATOM 2310 O O . GLU A 1 276 ? 24.942 -0.820 -17.791 1.00 90.62 276 GLU A O 1
ATOM 2315 N N . ILE A 1 277 ? 23.666 0.601 -16.598 1.00 90.75 277 ILE A N 1
ATOM 2316 C CA . ILE A 1 277 ? 23.394 1.543 -17.691 1.00 90.75 277 ILE A CA 1
ATOM 2317 C C . ILE A 1 277 ? 23.403 2.966 -17.153 1.00 90.75 277 ILE A C 1
ATOM 2319 O O . ILE A 1 277 ? 22.856 3.249 -16.089 1.00 90.75 277 ILE A O 1
ATOM 2323 N N . SER A 1 278 ? 23.992 3.889 -17.903 1.00 90.19 278 SER A N 1
ATOM 2324 C CA . SER A 1 278 ? 23.988 5.311 -17.580 1.00 90.19 278 SER A CA 1
ATOM 2325 C C . SER A 1 278 ? 23.046 6.094 -18.490 1.00 90.19 278 SER A C 1
ATOM 2327 O O . SER A 1 278 ? 22.974 5.824 -19.684 1.00 90.19 278 SER A O 1
ATOM 2329 N N . LEU A 1 279 ? 22.418 7.161 -17.985 1.00 85.06 279 LEU A N 1
ATOM 2330 C CA . LEU A 1 279 ? 21.658 8.105 -18.828 1.00 85.06 279 LEU A CA 1
ATOM 2331 C C . LEU A 1 279 ? 22.496 8.761 -19.928 1.00 85.06 279 LEU A C 1
ATOM 2333 O O . LEU A 1 279 ? 21.951 9.289 -20.895 1.00 85.06 279 LEU A O 1
ATOM 2337 N N . TYR A 1 280 ? 23.819 8.791 -19.762 1.00 80.94 280 TYR A N 1
ATOM 2338 C CA . TYR A 1 280 ? 24.727 9.323 -20.774 1.00 80.94 280 TYR A CA 1
ATOM 2339 C C . TYR A 1 280 ? 25.156 8.289 -21.812 1.00 80.94 280 TYR A C 1
ATOM 2341 O O . TYR A 1 280 ? 25.819 8.659 -22.791 1.00 80.94 280 TYR A O 1
ATOM 2349 N N . ASP A 1 281 ? 24.797 7.020 -21.629 1.00 82.44 281 ASP A N 1
ATOM 2350 C CA . ASP A 1 281 ? 25.014 6.022 -22.659 1.00 82.44 281 ASP A CA 1
ATOM 2351 C C . ASP A 1 281 ? 24.129 6.349 -23.854 1.00 82.44 281 ASP A C 1
ATOM 2353 O O . ASP A 1 281 ? 22.943 6.651 -23.730 1.00 82.44 281 ASP A O 1
ATOM 2357 N N . ARG A 1 282 ? 24.729 6.305 -25.048 1.00 70.50 282 ARG A N 1
ATOM 2358 C CA . ARG A 1 282 ? 24.040 6.671 -26.296 1.00 70.50 282 ARG A CA 1
ATOM 2359 C C . ARG A 1 282 ? 22.783 5.848 -26.555 1.00 70.50 282 ARG A C 1
ATOM 2361 O O . ARG A 1 282 ? 21.910 6.325 -27.270 1.00 70.50 282 ARG A O 1
ATOM 2368 N N . ASP A 1 283 ? 22.719 4.667 -25.958 1.00 81.62 283 ASP A N 1
ATOM 2369 C CA . ASP A 1 283 ? 21.678 3.684 -26.189 1.00 81.62 283 ASP A CA 1
ATOM 2370 C C . ASP A 1 283 ? 20.680 3.636 -25.013 1.00 81.62 283 ASP A C 1
ATOM 2372 O O . ASP A 1 283 ? 19.801 2.785 -25.019 1.00 81.62 283 ASP A O 1
ATOM 2376 N N . PHE A 1 284 ? 20.770 4.536 -24.012 1.00 87.19 284 PHE A N 1
ATOM 2377 C CA . PHE A 1 284 ? 19.846 4.534 -22.864 1.00 87.19 284 PHE A CA 1
ATOM 2378 C C . PHE A 1 284 ? 18.386 4.668 -23.306 1.00 87.19 284 PHE A C 1
ATOM 2380 O O . PHE A 1 284 ? 17.545 3.890 -22.865 1.00 87.19 284 PHE A O 1
ATOM 2387 N N . SER A 1 285 ? 18.094 5.608 -24.216 1.00 86.94 285 SER A N 1
ATOM 2388 C CA . SER A 1 285 ? 16.756 5.759 -24.805 1.00 86.94 285 SER A CA 1
ATOM 2389 C C . SER A 1 285 ? 16.272 4.463 -25.444 1.00 86.94 285 SER A C 1
ATOM 2391 O O . SER A 1 285 ? 15.201 3.976 -25.103 1.00 86.94 285 SER A O 1
ATOM 2393 N N . ASP A 1 286 ? 17.088 3.856 -26.308 1.00 88.06 286 ASP A N 1
ATOM 2394 C CA . ASP A 1 286 ? 16.741 2.593 -26.966 1.00 88.06 286 ASP A CA 1
ATOM 2395 C C . ASP A 1 286 ? 16.542 1.461 -25.945 1.00 88.06 286 ASP A C 1
ATOM 2397 O O . ASP A 1 286 ? 15.707 0.574 -26.137 1.00 88.06 286 ASP A O 1
ATOM 2401 N N . TYR A 1 287 ? 17.286 1.503 -24.840 1.00 90.50 287 TYR A N 1
ATOM 2402 C CA . TYR A 1 287 ? 17.211 0.509 -23.788 1.00 90.50 287 TYR A CA 1
ATOM 2403 C C . TYR A 1 287 ? 15.921 0.606 -22.982 1.00 90.50 287 TYR A C 1
ATOM 2405 O O . TYR A 1 287 ? 15.245 -0.405 -22.802 1.00 90.50 287 TYR A O 1
ATOM 2413 N N . ILE A 1 288 ? 15.542 1.797 -22.513 1.00 91.56 288 ILE A N 1
ATOM 2414 C CA . ILE A 1 288 ? 14.320 1.962 -21.715 1.00 91.56 288 ILE A CA 1
ATOM 2415 C C . ILE A 1 288 ? 13.053 2.004 -22.569 1.00 91.56 288 ILE A C 1
ATOM 2417 O O . ILE A 1 288 ? 11.957 1.856 -22.026 1.00 91.56 288 ILE A O 1
ATOM 2421 N N . TYR A 1 289 ? 13.190 2.177 -23.887 1.00 91.31 289 TYR A N 1
ATOM 2422 C CA . TYR A 1 289 ? 12.061 2.307 -24.794 1.00 91.31 289 TYR A CA 1
ATOM 2423 C C . TYR A 1 289 ? 11.123 1.102 -24.714 1.00 91.31 289 TYR A C 1
ATOM 2425 O O . TYR A 1 289 ? 11.539 -0.059 -24.800 1.00 91.31 289 TYR A O 1
ATOM 2433 N N . ASN A 1 290 ? 9.845 1.417 -24.554 1.00 93.75 290 ASN A N 1
ATOM 2434 C CA . ASN A 1 290 ? 8.717 0.505 -24.524 1.00 93.75 290 ASN A CA 1
ATOM 2435 C C . ASN A 1 290 ? 7.446 1.309 -24.838 1.00 93.75 290 ASN A C 1
ATOM 2437 O O . ASN A 1 290 ? 7.481 2.543 -24.847 1.00 93.75 290 ASN A O 1
ATOM 2441 N N . GLU A 1 291 ? 6.327 0.637 -25.119 1.00 92.06 291 GLU A N 1
ATOM 2442 C CA . GLU A 1 291 ? 5.056 1.331 -25.394 1.00 92.06 291 GLU A CA 1
ATOM 2443 C C . GLU A 1 291 ? 4.612 2.176 -24.199 1.00 92.06 291 GLU A C 1
ATOM 2445 O O . GLU A 1 291 ? 4.027 3.250 -24.365 1.00 92.06 291 GLU A O 1
ATOM 2450 N N . GLN A 1 292 ? 4.943 1.705 -22.998 1.00 95.31 292 GLN A N 1
ATOM 2451 C CA . GLN A 1 292 ? 4.722 2.418 -21.758 1.00 95.31 292 GLN A CA 1
ATOM 2452 C C . GLN A 1 292 ? 6.003 2.486 -20.928 1.00 95.31 292 GLN A C 1
ATOM 2454 O O . GLN A 1 292 ? 6.743 1.509 -20.802 1.00 95.31 292 GLN A O 1
ATOM 2459 N N . VAL A 1 293 ? 6.233 3.640 -20.308 1.00 97.00 293 VAL A N 1
ATOM 2460 C CA . VAL A 1 293 ? 7.315 3.854 -19.346 1.00 97.00 293 VAL A CA 1
ATOM 2461 C C . VAL A 1 293 ? 6.707 4.497 -18.106 1.00 97.00 293 VAL A C 1
ATOM 2463 O O . VAL A 1 293 ? 5.931 5.443 -18.218 1.00 97.00 293 VAL A O 1
ATOM 2466 N N . PHE A 1 294 ? 7.041 3.977 -16.932 1.00 97.69 294 PHE A N 1
ATOM 2467 C CA . PHE A 1 294 ? 6.558 4.452 -15.639 1.00 97.69 294 PHE A CA 1
ATOM 2468 C C . PHE A 1 294 ? 7.750 4.647 -14.718 1.00 97.69 294 PHE A C 1
ATOM 2470 O O . PHE A 1 294 ? 8.499 3.701 -14.503 1.00 97.69 294 PHE A O 1
ATOM 2477 N N . ALA A 1 295 ? 7.917 5.837 -14.146 1.00 97.50 295 ALA A N 1
ATOM 2478 C CA . ALA A 1 295 ? 8.860 6.031 -13.051 1.00 97.50 295 ALA A CA 1
ATOM 2479 C C . ALA A 1 295 ? 8.131 6.000 -11.705 1.00 97.50 295 ALA A C 1
ATOM 2481 O O . ALA A 1 295 ? 7.063 6.597 -11.579 1.00 97.50 295 ALA A O 1
ATOM 2482 N N . ILE A 1 296 ? 8.698 5.311 -10.715 1.00 97.88 296 ILE A N 1
ATOM 2483 C CA . ILE A 1 296 ? 8.120 5.125 -9.381 1.00 97.88 296 ILE A CA 1
ATOM 2484 C C . ILE A 1 296 ? 9.188 5.435 -8.338 1.00 97.88 296 ILE A C 1
ATOM 2486 O O . ILE A 1 296 ? 10.279 4.867 -8.381 1.00 97.88 296 ILE A O 1
ATOM 2490 N N . GLY A 1 297 ? 8.865 6.313 -7.394 1.00 95.69 297 GLY A N 1
ATOM 2491 C CA . GLY A 1 297 ? 9.752 6.602 -6.277 1.00 95.69 297 GLY A CA 1
ATOM 2492 C C . GLY A 1 297 ? 9.035 7.014 -5.002 1.00 95.69 297 GLY A C 1
ATOM 2493 O O . GLY A 1 297 ? 7.808 7.136 -4.964 1.00 95.69 297 GLY A O 1
ATOM 2494 N N . THR A 1 298 ? 9.820 7.215 -3.953 1.00 94.56 298 THR A N 1
ATOM 2495 C CA . THR A 1 298 ? 9.380 7.475 -2.589 1.00 94.56 298 THR A CA 1
ATOM 2496 C C . THR A 1 298 ? 10.243 8.539 -1.921 1.00 94.56 298 THR A C 1
ATOM 2498 O O . THR A 1 298 ? 11.377 8.818 -2.314 1.00 94.56 298 THR A O 1
ATOM 2501 N N . SER A 1 299 ? 9.716 9.117 -0.849 1.00 93.44 299 SER A N 1
ATOM 2502 C CA . SER A 1 299 ? 10.458 10.017 0.027 1.00 93.44 299 SER A CA 1
ATOM 2503 C C . SER A 1 299 ? 11.185 9.297 1.169 1.00 93.44 299 SER A C 1
ATOM 2505 O O . SER A 1 299 ? 11.458 9.938 2.174 1.00 93.44 299 SER A O 1
ATOM 2507 N N . TRP A 1 300 ? 11.449 7.986 1.098 1.00 90.75 300 TRP A N 1
ATOM 2508 C CA . TRP A 1 300 ? 12.002 7.227 2.237 1.00 90.75 300 TRP A CA 1
ATOM 2509 C C . TRP A 1 300 ? 13.466 7.541 2.561 1.00 90.75 300 TRP A C 1
ATOM 2511 O O . TRP A 1 300 ? 13.921 7.300 3.679 1.00 90.75 300 TRP A O 1
ATOM 2521 N N . GLN A 1 301 ? 14.207 8.083 1.595 1.00 90.50 301 GLN A N 1
ATOM 2522 C CA . GLN A 1 301 ? 15.537 8.653 1.813 1.00 90.50 301 GLN A CA 1
ATOM 2523 C C . GLN A 1 301 ? 15.456 10.169 2.019 1.00 90.50 301 GLN A C 1
ATOM 2525 O O . GLN A 1 301 ? 14.390 10.778 1.944 1.00 90.50 301 GLN A O 1
ATOM 2530 N N . ASP A 1 302 ? 16.603 10.790 2.289 1.00 91.44 302 ASP A N 1
ATOM 2531 C CA . ASP A 1 302 ? 16.671 12.238 2.428 1.00 91.44 302 ASP A CA 1
ATOM 2532 C C . ASP A 1 302 ? 16.316 12.990 1.130 1.00 91.44 302 ASP A C 1
ATOM 2534 O O . ASP A 1 302 ? 16.346 12.469 0.010 1.00 91.44 302 ASP A O 1
ATOM 2538 N N . GLU A 1 303 ? 15.987 14.270 1.296 1.00 93.00 303 GLU A N 1
ATOM 2539 C CA . GLU A 1 303 ? 15.595 15.150 0.197 1.00 93.00 303 GLU A CA 1
ATOM 2540 C C . GLU A 1 303 ? 16.710 15.317 -0.855 1.00 93.00 303 GLU A C 1
ATOM 2542 O O . GLU A 1 303 ? 16.431 15.610 -2.018 1.00 93.00 303 GLU A O 1
ATOM 2547 N N . TYR A 1 304 ? 17.983 15.131 -0.482 1.00 92.31 304 TYR A N 1
ATOM 2548 C CA . TYR A 1 304 ? 19.102 15.230 -1.419 1.00 92.31 304 TYR A CA 1
ATOM 2549 C C . TYR A 1 304 ? 19.094 14.060 -2.405 1.00 92.31 304 TYR A C 1
ATOM 2551 O O . TYR A 1 304 ? 19.178 14.289 -3.612 1.00 92.31 304 TYR A O 1
ATOM 2559 N N . PHE A 1 305 ? 18.925 12.833 -1.908 1.00 91.75 305 PHE A N 1
ATOM 2560 C CA . PHE A 1 305 ? 18.788 11.638 -2.738 1.00 91.75 305 PHE A CA 1
ATOM 2561 C C . PHE A 1 305 ? 17.588 11.746 -3.688 1.00 91.75 305 PHE A C 1
ATOM 2563 O O . PHE A 1 305 ? 17.722 11.531 -4.894 1.00 91.75 305 PHE A O 1
ATOM 2570 N N . VAL A 1 306 ? 16.426 12.146 -3.161 1.00 93.81 306 VAL A N 1
ATOM 2571 C CA . VAL A 1 306 ? 15.200 12.325 -3.957 1.00 93.81 306 VAL A CA 1
ATOM 2572 C C . VAL A 1 306 ? 15.418 13.343 -5.079 1.00 93.81 306 VAL A C 1
ATOM 2574 O O . VAL A 1 306 ? 15.084 13.085 -6.237 1.00 93.81 306 VAL A O 1
ATOM 2577 N N . ASN A 1 307 ? 16.018 14.492 -4.760 1.00 93.19 307 ASN A N 1
ATOM 2578 C CA . ASN A 1 307 ? 16.302 15.525 -5.751 1.00 93.19 307 ASN A CA 1
ATOM 2579 C C . ASN A 1 307 ? 17.310 15.066 -6.809 1.00 93.19 307 ASN A C 1
ATOM 2581 O O . ASN A 1 307 ? 17.167 15.442 -7.971 1.00 93.19 307 ASN A O 1
ATOM 2585 N N . GLU A 1 308 ? 18.308 14.264 -6.438 1.00 92.50 308 GLU A N 1
ATOM 2586 C CA . GLU A 1 308 ? 19.270 13.701 -7.385 1.00 92.50 308 GLU A CA 1
ATOM 2587 C C . GLU A 1 308 ? 18.569 12.833 -8.438 1.00 92.50 308 GLU A C 1
ATOM 2589 O O . GLU A 1 308 ? 18.737 13.068 -9.638 1.00 92.50 308 GLU A O 1
ATOM 2594 N N . TRP A 1 309 ? 17.732 11.890 -8.000 1.00 94.00 309 TRP A N 1
ATOM 2595 C CA . TRP A 1 309 ? 16.983 11.004 -8.892 1.00 94.00 309 TRP A CA 1
ATOM 2596 C C . TRP A 1 309 ? 15.993 11.773 -9.782 1.00 94.00 309 TRP A C 1
ATOM 2598 O O . TRP A 1 309 ? 16.007 11.619 -11.007 1.00 94.00 309 TRP A O 1
ATOM 2608 N N . LEU A 1 310 ? 15.194 12.679 -9.204 1.00 95.19 310 LEU A N 1
ATOM 2609 C CA . LEU A 1 310 ? 14.224 13.485 -9.959 1.00 95.19 310 LEU A CA 1
ATOM 2610 C C . LEU A 1 310 ? 14.903 14.410 -10.976 1.00 95.19 310 LEU A C 1
ATOM 2612 O O . LEU A 1 310 ? 14.434 14.530 -12.109 1.00 95.19 310 LEU A O 1
ATOM 2616 N N . TYR A 1 311 ? 16.020 15.045 -10.607 1.00 92.50 311 TYR A N 1
ATOM 2617 C CA . TYR A 1 311 ? 16.791 15.888 -11.522 1.00 92.50 311 TYR A CA 1
ATOM 2618 C C . TYR A 1 311 ? 17.377 15.074 -12.679 1.00 92.50 311 TYR A C 1
ATOM 2620 O O . TYR A 1 311 ? 17.352 15.524 -13.828 1.00 92.50 311 TYR A O 1
ATOM 2628 N N . SER A 1 312 ? 17.875 13.873 -12.381 1.00 90.81 312 SER A N 1
ATOM 2629 C CA . SER A 1 312 ? 18.415 12.925 -13.355 1.00 90.81 312 SER A CA 1
ATOM 2630 C C . SER A 1 312 ? 17.359 12.544 -14.405 1.00 90.81 312 SER A C 1
ATOM 2632 O O . SER A 1 312 ? 17.568 12.760 -15.603 1.00 90.81 312 SER A O 1
ATOM 2634 N N . LEU A 1 313 ? 16.175 12.102 -13.961 1.00 92.50 313 LEU A N 1
ATOM 2635 C CA . LEU A 1 313 ? 15.057 11.758 -14.846 1.00 92.50 313 LEU A CA 1
ATOM 2636 C C . LEU A 1 313 ? 14.539 12.959 -15.635 1.00 92.50 313 LEU A C 1
ATOM 2638 O O . LEU A 1 313 ? 14.312 12.851 -16.838 1.00 92.50 313 LEU A O 1
ATOM 2642 N N . ARG A 1 314 ? 14.381 14.122 -14.999 1.00 92.06 314 ARG A N 1
ATOM 2643 C CA . ARG A 1 314 ? 13.876 15.313 -15.693 1.00 92.06 314 ARG A CA 1
ATOM 2644 C C . ARG A 1 314 ? 14.811 15.836 -16.755 1.00 92.06 314 ARG A C 1
ATOM 2646 O O . ARG A 1 314 ? 14.371 16.112 -17.868 1.00 92.06 314 ARG A O 1
ATOM 2653 N N . THR A 1 315 ? 16.097 15.904 -16.435 1.00 89.69 315 THR A N 1
ATOM 2654 C CA . THR A 1 315 ? 17.117 16.280 -17.415 1.00 89.69 315 THR A CA 1
ATOM 2655 C C . THR A 1 315 ? 17.058 15.346 -18.620 1.00 89.69 315 THR A C 1
ATOM 2657 O O . THR A 1 315 ? 17.143 15.800 -19.760 1.00 89.69 315 THR A O 1
ATOM 2660 N N . TYR A 1 316 ? 16.876 14.044 -18.390 1.00 90.38 316 TYR A N 1
ATOM 2661 C CA . TYR A 1 316 ? 16.694 13.088 -19.471 1.00 90.38 316 TYR A CA 1
ATOM 2662 C C . TYR A 1 316 ? 15.448 13.398 -20.311 1.00 90.38 316 TYR A C 1
ATOM 2664 O O . TYR A 1 316 ? 15.602 13.660 -21.500 1.00 90.38 316 TYR A O 1
ATOM 2672 N N . GLN A 1 317 ? 14.256 13.476 -19.710 1.00 92.56 317 GLN A N 1
ATOM 2673 C CA . GLN A 1 317 ? 13.005 13.720 -20.445 1.00 92.56 317 GLN A CA 1
ATOM 2674 C C . GLN A 1 317 ? 13.056 14.995 -21.304 1.00 92.56 317 GLN A C 1
ATOM 2676 O O . GLN A 1 317 ? 12.622 14.999 -22.457 1.00 92.56 317 GLN A O 1
ATOM 2681 N N . GLU A 1 318 ? 13.643 16.074 -20.779 1.00 91.00 318 GLU A N 1
ATOM 2682 C CA . GLU A 1 318 ? 13.793 17.340 -21.504 1.00 91.00 318 GLU A CA 1
ATOM 2683 C C . GLU A 1 318 ? 14.806 17.265 -22.655 1.00 91.00 318 GLU A C 1
ATOM 2685 O O . GLU A 1 318 ? 14.641 17.935 -23.678 1.00 91.00 318 GLU A O 1
ATOM 2690 N N . THR A 1 319 ? 15.873 16.478 -22.500 1.00 89.50 319 THR A N 1
ATOM 2691 C CA . THR A 1 319 ? 16.943 16.385 -23.506 1.00 89.50 319 THR A CA 1
ATOM 2692 C C . THR A 1 319 ? 16.625 15.391 -24.619 1.00 89.50 319 THR A C 1
ATOM 2694 O O . THR A 1 319 ? 16.957 15.665 -25.777 1.00 89.50 319 THR A O 1
ATOM 2697 N N . SER A 1 320 ? 15.968 14.275 -24.296 1.00 88.12 320 SER A N 1
ATOM 2698 C CA . SER A 1 320 ? 15.540 13.249 -25.254 1.00 88.12 320 SER A CA 1
ATOM 2699 C C . SER A 1 320 ? 14.185 13.552 -25.900 1.00 88.12 320 SER A C 1
ATOM 2701 O O . SER A 1 320 ? 13.883 12.992 -26.952 1.00 88.12 320 SER A O 1
ATOM 2703 N N . TYR A 1 321 ? 13.400 14.481 -25.336 1.00 89.75 321 TYR A N 1
ATOM 2704 C CA . TYR A 1 321 ? 11.991 14.710 -25.687 1.00 89.75 321 TYR A CA 1
ATOM 2705 C C . TYR A 1 321 ? 11.112 13.464 -25.481 1.00 89.75 321 TYR A C 1
ATOM 2707 O O . TYR A 1 321 ? 10.123 13.266 -26.192 1.00 89.75 321 TYR A O 1
ATOM 2715 N N . GLU A 1 322 ? 11.459 12.634 -24.499 1.00 89.56 322 GLU A N 1
ATOM 2716 C CA . GLU A 1 322 ? 10.716 11.432 -24.124 1.00 89.56 322 GLU A CA 1
ATOM 2717 C C . GLU A 1 322 ? 10.042 11.658 -22.773 1.00 89.56 322 GLU A C 1
ATOM 2719 O O . GLU A 1 322 ? 10.684 11.612 -21.728 1.00 89.56 322 GLU A O 1
ATOM 2724 N N . PHE A 1 323 ? 8.738 11.929 -22.788 1.00 93.25 323 PHE A N 1
ATOM 2725 C CA . PHE A 1 323 ? 7.976 12.235 -21.581 1.00 93.25 323 PHE A CA 1
ATOM 2726 C C . PHE A 1 323 ? 7.145 11.036 -21.140 1.00 93.25 323 PHE A C 1
ATOM 2728 O O . PHE A 1 323 ? 6.387 10.462 -21.922 1.00 93.25 323 PHE A O 1
ATOM 2735 N N . PHE A 1 324 ? 7.268 10.693 -19.865 1.00 95.00 324 PHE A N 1
ATOM 2736 C CA . PHE A 1 324 ? 6.555 9.601 -19.216 1.00 95.00 324 PHE A CA 1
ATOM 2737 C C . PHE A 1 324 ? 6.179 9.995 -17.785 1.00 95.00 324 PHE A C 1
ATOM 2739 O O . PHE A 1 324 ? 6.826 10.872 -17.199 1.00 95.00 324 PHE A O 1
ATOM 2746 N N . PRO A 1 325 ? 5.128 9.393 -17.210 1.00 96.19 325 PRO A N 1
ATOM 2747 C CA . PRO A 1 325 ? 4.700 9.736 -15.868 1.00 96.19 325 PRO A CA 1
ATOM 2748 C C . PRO A 1 325 ? 5.731 9.328 -14.806 1.00 96.19 325 PRO A C 1
ATOM 2750 O O . PRO A 1 325 ? 6.293 8.231 -14.842 1.00 96.19 325 PRO A O 1
ATOM 2753 N N . ILE A 1 326 ? 5.934 10.223 -13.841 1.00 96.94 326 ILE A N 1
ATOM 2754 C CA . ILE A 1 326 ? 6.720 10.002 -12.628 1.00 96.94 326 ILE A CA 1
ATOM 2755 C C . ILE A 1 326 ? 5.742 9.997 -11.452 1.00 96.94 326 ILE A C 1
ATOM 2757 O O . ILE A 1 326 ? 5.160 11.030 -11.114 1.00 96.94 326 ILE A O 1
ATOM 2761 N N . TYR A 1 327 ? 5.562 8.829 -10.849 1.00 96.25 327 TYR A N 1
ATOM 2762 C CA . TYR A 1 327 ? 4.740 8.610 -9.669 1.00 96.25 327 TYR A CA 1
ATOM 2763 C C . TYR A 1 327 ? 5.609 8.642 -8.420 1.00 96.25 327 TYR A C 1
ATOM 2765 O O . TYR A 1 327 ? 6.622 7.949 -8.341 1.00 96.25 327 TYR A O 1
ATOM 2773 N N . PHE A 1 328 ? 5.215 9.444 -7.438 1.00 95.00 328 PHE A N 1
ATOM 2774 C CA . PHE A 1 328 ? 6.020 9.682 -6.250 1.00 95.00 328 PHE A CA 1
ATOM 2775 C C . PHE A 1 328 ? 5.191 9.600 -4.969 1.00 95.00 328 PHE A C 1
ATOM 2777 O O . PHE A 1 328 ? 4.232 10.356 -4.792 1.00 95.00 328 PHE A O 1
ATOM 2784 N N . TYR A 1 329 ? 5.570 8.697 -4.068 1.00 93.62 329 TYR A N 1
ATOM 2785 C CA . TYR A 1 329 ? 4.969 8.568 -2.745 1.00 93.62 329 TYR A CA 1
ATOM 2786 C C . TYR A 1 329 ? 5.708 9.462 -1.740 1.00 93.62 329 TYR A C 1
ATOM 2788 O O . TYR A 1 329 ? 6.819 9.154 -1.310 1.00 93.62 329 TYR A O 1
ATOM 2796 N N . ASN A 1 330 ? 5.102 10.598 -1.396 1.00 90.88 330 ASN A N 1
ATOM 2797 C CA . ASN A 1 330 ? 5.701 11.639 -0.564 1.00 90.88 330 ASN A CA 1
ATOM 2798 C C . ASN A 1 330 ? 5.239 11.534 0.895 1.00 90.88 330 ASN A C 1
ATOM 2800 O O . ASN A 1 330 ? 4.514 12.393 1.396 1.00 90.88 330 ASN A O 1
ATOM 2804 N N . GLU A 1 331 ? 5.646 10.464 1.567 1.00 87.06 331 GLU A N 1
ATOM 2805 C CA . GLU A 1 331 ? 5.351 10.223 2.983 1.00 87.06 331 GLU A CA 1
ATOM 2806 C C . GLU A 1 331 ? 5.943 11.292 3.911 1.00 87.06 331 GLU A C 1
ATOM 2808 O O . GLU A 1 331 ? 5.297 11.699 4.869 1.00 87.06 331 GLU A O 1
ATOM 2813 N N . ASN A 1 332 ? 7.139 11.794 3.589 1.00 88.00 332 ASN A N 1
ATOM 2814 C CA . ASN A 1 332 ? 7.861 12.796 4.381 1.00 88.00 332 ASN A CA 1
ATOM 2815 C C . ASN A 1 332 ? 7.503 14.244 4.007 1.00 88.00 332 ASN A C 1
ATOM 2817 O O . ASN A 1 332 ? 8.164 15.175 4.469 1.00 88.00 332 ASN A O 1
ATOM 2821 N N . ASN A 1 333 ? 6.482 14.437 3.164 1.00 86.88 333 ASN A N 1
ATOM 2822 C CA . ASN A 1 333 ? 5.923 15.745 2.825 1.00 86.88 333 ASN A CA 1
ATOM 2823 C C . ASN A 1 333 ? 6.973 16.768 2.333 1.00 86.88 333 ASN A C 1
ATOM 2825 O O . ASN A 1 333 ? 6.946 17.948 2.682 1.00 86.88 333 ASN A O 1
ATOM 2829 N N . PHE A 1 334 ? 7.932 16.312 1.520 1.00 90.25 334 PHE A N 1
ATOM 2830 C CA . PHE A 1 334 ? 8.952 17.182 0.935 1.00 90.25 334 PHE A CA 1
ATOM 2831 C C . PHE A 1 334 ? 8.334 18.197 -0.035 1.00 90.25 334 PHE A C 1
ATOM 2833 O O . PHE A 1 334 ? 7.446 17.854 -0.821 1.00 90.25 334 PHE A O 1
ATOM 2840 N N . ASP A 1 335 ? 8.850 19.428 -0.023 1.00 90.06 335 ASP A N 1
ATOM 2841 C CA . ASP A 1 335 ? 8.496 20.472 -0.990 1.00 90.06 335 ASP A CA 1
ATOM 2842 C C . ASP A 1 335 ? 9.300 20.276 -2.284 1.00 90.06 335 ASP A C 1
ATOM 2844 O O . ASP A 1 335 ? 10.448 20.705 -2.416 1.00 90.06 335 ASP A O 1
ATOM 2848 N N . LEU A 1 336 ? 8.714 19.552 -3.238 1.00 90.38 336 LEU A N 1
ATOM 2849 C CA . LEU A 1 336 ? 9.392 19.163 -4.472 1.00 90.38 336 LEU A CA 1
ATOM 2850 C C . LEU A 1 336 ? 9.199 20.215 -5.570 1.00 90.38 336 LEU A C 1
ATOM 2852 O O . LEU A 1 336 ? 8.076 20.541 -5.961 1.00 90.38 336 LEU A O 1
ATOM 2856 N N . TRP A 1 337 ? 10.306 20.664 -6.166 1.00 92.75 337 TRP A N 1
ATOM 2857 C CA . TRP A 1 337 ? 10.334 21.693 -7.222 1.00 92.75 337 TRP A CA 1
ATOM 2858 C C . TRP A 1 337 ? 9.577 21.321 -8.512 1.00 92.75 337 TRP A C 1
ATOM 2860 O O . TRP A 1 337 ? 9.262 22.186 -9.324 1.00 92.75 337 TRP A O 1
ATOM 2870 N N . ILE A 1 338 ? 9.307 20.033 -8.708 1.00 90.50 338 ILE A N 1
ATOM 2871 C CA . ILE A 1 338 ? 8.627 19.425 -9.862 1.00 90.50 338 ILE A CA 1
ATOM 2872 C C . ILE A 1 338 ? 7.111 19.246 -9.630 1.00 90.50 338 ILE A C 1
ATOM 2874 O O . ILE A 1 338 ? 6.415 18.720 -10.494 1.00 90.50 338 ILE A O 1
ATOM 2878 N N . SER A 1 339 ? 6.590 19.664 -8.470 1.00 85.50 339 SER A N 1
ATOM 2879 C CA . SER A 1 339 ? 5.204 19.423 -8.030 1.00 85.50 339 SER A CA 1
ATOM 2880 C C . SER A 1 339 ? 4.121 19.890 -9.012 1.00 85.50 339 SER A C 1
ATOM 2882 O O . SER A 1 339 ? 3.070 19.259 -9.091 1.00 85.50 339 SER A O 1
ATOM 2884 N N . GLU A 1 340 ? 4.374 20.949 -9.787 1.00 85.94 340 GLU A N 1
ATOM 2885 C CA . GLU A 1 340 ? 3.426 21.496 -10.774 1.00 85.94 340 GLU A CA 1
ATOM 2886 C C . GLU A 1 340 ? 3.547 20.880 -12.182 1.00 85.94 340 GLU A C 1
ATOM 2888 O O . GLU A 1 340 ? 2.824 21.278 -13.099 1.00 85.94 340 GLU A O 1
ATOM 2893 N N . ASP A 1 341 ? 4.467 19.940 -12.401 1.00 89.31 341 ASP A N 1
ATOM 2894 C CA . ASP A 1 341 ? 4.713 19.405 -13.738 1.00 89.31 341 ASP A CA 1
ATOM 2895 C C . ASP A 1 341 ? 3.631 18.412 -14.205 1.00 89.31 341 ASP A C 1
ATOM 2897 O O . ASP A 1 341 ? 3.189 17.528 -13.470 1.00 89.31 341 ASP A O 1
ATOM 2901 N N . GLU A 1 342 ? 3.246 18.508 -15.482 1.00 90.62 342 GLU A N 1
ATOM 2902 C CA . GLU A 1 342 ? 2.158 17.728 -16.079 1.00 90.62 342 GLU A CA 1
ATOM 2903 C C . GLU A 1 342 ? 2.374 16.205 -16.094 1.00 90.62 342 GLU A C 1
ATOM 2905 O O . GLU A 1 342 ? 1.390 15.461 -16.168 1.00 90.62 342 GLU A O 1
ATOM 2910 N N . TYR A 1 343 ? 3.616 15.723 -15.985 1.00 92.56 343 TYR A N 1
ATOM 2911 C CA . TYR A 1 343 ? 3.951 14.293 -15.910 1.00 92.56 343 TYR A CA 1
ATOM 2912 C C . TYR A 1 343 ? 4.245 13.814 -14.487 1.00 92.56 343 TYR A C 1
ATOM 2914 O O . TYR A 1 343 ? 4.457 12.622 -14.283 1.00 92.56 343 TYR A O 1
ATOM 2922 N N . PHE A 1 344 ? 4.249 14.705 -13.497 1.00 93.56 344 PHE A N 1
ATOM 2923 C CA . PHE A 1 344 ? 4.511 14.339 -12.111 1.00 93.56 344 PHE A CA 1
ATOM 2924 C C . PHE A 1 344 ? 3.204 14.060 -11.364 1.00 93.56 344 PHE A C 1
ATOM 2926 O O . PHE A 1 344 ? 2.204 14.764 -11.525 1.00 93.56 344 PHE A O 1
ATOM 2933 N N . ARG A 1 345 ? 3.169 12.976 -10.592 1.00 92.38 345 ARG A N 1
ATOM 2934 C CA . ARG A 1 345 ? 1.993 12.519 -9.848 1.00 92.38 345 ARG A CA 1
ATOM 2935 C C . ARG A 1 345 ? 2.416 12.159 -8.436 1.00 92.38 345 ARG A C 1
ATOM 2937 O O . ARG A 1 345 ? 3.134 11.186 -8.238 1.00 92.38 345 ARG A O 1
ATOM 2944 N N . THR A 1 346 ? 1.960 12.928 -7.457 1.00 89.81 346 THR A N 1
ATOM 2945 C CA . THR A 1 346 ? 2.274 12.688 -6.048 1.00 89.81 346 THR A CA 1
ATOM 2946 C C . THR A 1 346 ? 1.123 12.016 -5.327 1.00 89.81 346 THR A C 1
ATOM 2948 O O . THR A 1 346 ? -0.046 12.299 -5.597 1.00 89.81 346 THR A O 1
ATOM 2951 N N . ALA A 1 347 ? 1.461 11.129 -4.402 1.00 88.06 347 ALA A N 1
ATOM 2952 C CA . ALA A 1 347 ? 0.553 10.628 -3.387 1.00 88.06 347 ALA A CA 1
ATOM 2953 C C . ALA A 1 347 ? 1.134 10.938 -2.008 1.00 88.06 347 ALA A C 1
ATOM 2955 O O . ALA A 1 347 ? 2.298 10.652 -1.737 1.00 88.06 347 ALA A O 1
ATOM 2956 N N . SER A 1 348 ? 0.312 11.531 -1.157 1.00 82.81 348 SER A N 1
ATOM 2957 C CA . SER A 1 348 ? 0.546 11.756 0.266 1.00 82.81 348 SER A CA 1
ATOM 2958 C C . SER A 1 348 ? -0.824 11.894 0.929 1.00 82.81 348 SER A C 1
ATOM 2960 O O . SER A 1 348 ? -1.818 12.152 0.244 1.00 82.81 348 SER A O 1
ATOM 2962 N N . GLY A 1 349 ? -0.918 11.686 2.240 1.00 74.19 349 GLY A N 1
ATOM 2963 C CA . GLY A 1 349 ? -2.222 11.819 2.891 1.00 74.19 349 GLY A CA 1
ATOM 2964 C C . GLY A 1 349 ? -2.273 11.446 4.359 1.00 74.19 349 GLY A C 1
ATOM 2965 O O . GLY A 1 349 ? -3.082 12.025 5.070 1.00 74.19 349 GLY A O 1
ATOM 2966 N N . THR A 1 350 ? -1.404 10.552 4.839 1.00 82.25 350 THR A N 1
ATOM 2967 C CA . THR A 1 350 ? -1.482 10.069 6.225 1.00 82.25 350 THR A CA 1
ATOM 2968 C C . THR A 1 350 ? -1.281 11.192 7.242 1.00 82.25 350 THR A C 1
ATOM 2970 O O . THR A 1 350 ? -2.066 11.305 8.173 1.00 82.25 350 THR A O 1
ATOM 2973 N N . GLU A 1 351 ? -0.300 12.079 7.051 1.00 81.75 351 GLU A N 1
ATOM 2974 C CA . GLU A 1 351 ? -0.097 13.227 7.952 1.00 81.75 351 GLU A CA 1
ATOM 2975 C C . GLU A 1 351 ? -1.294 14.192 7.918 1.00 81.75 351 GLU A C 1
ATOM 2977 O O . GLU A 1 351 ? -1.883 14.490 8.955 1.00 81.75 351 GLU A O 1
ATOM 2982 N N . TYR A 1 352 ? -1.729 14.592 6.717 1.00 82.75 352 TYR A N 1
ATOM 2983 C CA . TYR A 1 352 ? -2.898 15.458 6.539 1.00 82.75 352 TYR A CA 1
ATOM 2984 C C . TYR A 1 352 ? -4.159 14.865 7.182 1.00 82.75 352 TYR A C 1
ATOM 2986 O O . TYR A 1 352 ? -4.904 15.581 7.849 1.00 82.75 352 TYR A O 1
ATOM 2994 N N . PHE A 1 353 ? -4.385 13.563 7.005 1.00 88.44 353 PHE A N 1
ATOM 2995 C CA . PHE A 1 353 ? -5.477 12.822 7.622 1.00 88.44 353 PHE A CA 1
ATOM 2996 C C . PHE A 1 353 ? -5.441 12.922 9.141 1.00 88.44 353 PHE A C 1
ATOM 2998 O O . PHE A 1 353 ? -6.435 13.334 9.742 1.00 88.44 353 PHE A O 1
ATOM 3005 N N . MET A 1 354 ? -4.301 12.573 9.745 1.00 87.00 354 MET A N 1
ATOM 3006 C CA . MET A 1 354 ? -4.145 12.557 11.198 1.00 87.00 354 MET A CA 1
ATOM 3007 C C . MET A 1 354 ? -4.372 13.941 11.811 1.00 87.00 354 MET A C 1
ATOM 3009 O O . MET A 1 354 ? -4.885 14.035 12.921 1.00 87.00 354 MET A O 1
ATOM 3013 N N . GLU A 1 355 ? -4.015 15.009 11.096 1.00 84.81 355 GLU A N 1
ATOM 3014 C CA . GLU A 1 355 ? -4.186 16.384 11.569 1.00 84.81 355 GLU A CA 1
ATOM 3015 C C . GLU A 1 355 ? -5.585 16.964 11.326 1.00 84.81 355 GLU A C 1
ATOM 3017 O O . GLU A 1 355 ? -6.072 17.730 12.154 1.00 84.81 355 GLU A O 1
ATOM 3022 N N . ASN A 1 356 ? -6.219 16.655 10.190 1.00 84.50 356 ASN A N 1
ATOM 3023 C CA . ASN A 1 356 ? -7.379 17.419 9.710 1.00 84.50 356 ASN A CA 1
ATOM 3024 C C . ASN A 1 356 ? -8.687 16.625 9.662 1.00 84.50 356 ASN A C 1
ATOM 3026 O O . ASN A 1 356 ? -9.740 17.246 9.562 1.00 84.50 356 ASN A O 1
ATOM 3030 N N . ILE A 1 357 ? -8.639 15.290 9.674 1.00 89.94 357 ILE A N 1
ATOM 3031 C CA . ILE A 1 357 ? -9.826 14.439 9.471 1.00 89.94 357 ILE A CA 1
ATOM 3032 C C . ILE A 1 357 ? -10.004 13.439 10.615 1.00 89.94 357 ILE A C 1
ATOM 3034 O O . ILE A 1 357 ? -11.117 13.244 11.096 1.00 89.94 357 ILE A O 1
ATOM 3038 N N . PHE A 1 358 ? -8.916 12.820 11.080 1.00 92.50 358 PHE A N 1
ATOM 3039 C CA . PHE A 1 358 ? -8.955 11.861 12.181 1.00 92.50 358 PHE A CA 1
ATOM 3040 C C . PHE A 1 358 ? -9.609 12.415 13.462 1.00 92.50 358 PHE A C 1
ATOM 3042 O O . PHE A 1 358 ? -10.403 11.677 14.047 1.00 92.50 358 PHE A O 1
ATOM 3049 N N . PRO A 1 359 ? -9.383 13.683 13.880 1.00 91.25 359 PRO A N 1
ATOM 3050 C CA . PRO A 1 359 ? -10.047 14.229 15.064 1.00 91.25 359 PRO A CA 1
ATOM 3051 C C . PRO A 1 359 ? -11.580 14.206 14.981 1.00 91.25 359 PRO A C 1
ATOM 3053 O O . PRO A 1 359 ? -12.240 13.845 15.952 1.00 91.25 359 PRO A O 1
ATOM 3056 N N . ASP A 1 360 ? -12.151 14.495 13.808 1.00 90.56 360 ASP A N 1
ATOM 3057 C CA . ASP A 1 360 ? -13.604 14.458 13.607 1.00 90.56 360 ASP A CA 1
ATOM 3058 C C . ASP A 1 360 ? -14.147 13.022 13.710 1.00 90.56 360 ASP A C 1
ATOM 3060 O O . ASP A 1 360 ? -15.201 12.793 14.305 1.00 90.56 360 ASP A O 1
ATOM 3064 N N . ILE A 1 361 ? -13.415 12.041 13.166 1.00 93.50 361 ILE A N 1
ATOM 3065 C CA . ILE A 1 361 ? -13.770 10.616 13.268 1.00 93.50 361 ILE A CA 1
ATOM 3066 C C . ILE A 1 361 ? -13.705 10.147 14.726 1.00 93.50 361 ILE A C 1
ATOM 3068 O O . ILE A 1 361 ? -14.614 9.464 15.199 1.00 93.50 361 ILE A O 1
ATOM 3072 N N . ALA A 1 362 ? -12.641 10.515 15.441 1.00 91.62 362 ALA A N 1
ATOM 3073 C CA . ALA A 1 362 ? -12.447 10.194 16.850 1.00 91.62 362 ALA A CA 1
ATOM 3074 C C . ALA A 1 362 ? -13.572 10.758 17.728 1.00 91.62 362 ALA A C 1
ATOM 3076 O O . ALA A 1 362 ? -14.102 10.039 18.578 1.00 91.62 362 ALA A O 1
ATOM 3077 N N . LEU A 1 363 ? -13.981 12.006 17.482 1.00 89.12 363 LEU A N 1
ATOM 3078 C CA . LEU A 1 363 ? -15.091 12.635 18.191 1.00 89.12 363 LEU A CA 1
ATOM 3079 C C . LEU A 1 363 ? -16.414 11.905 17.925 1.00 89.12 363 LEU A C 1
ATOM 3081 O O . LEU A 1 363 ? -17.086 11.502 18.871 1.00 89.12 363 LEU A O 1
ATOM 3085 N N . ALA A 1 364 ? -16.754 11.646 16.658 1.00 90.81 364 ALA A N 1
ATOM 3086 C CA . ALA A 1 364 ? -17.965 10.901 16.302 1.00 90.81 364 ALA A CA 1
ATOM 3087 C C . ALA A 1 364 ? -17.978 9.480 16.908 1.00 90.81 364 ALA A C 1
ATOM 3089 O O . ALA A 1 364 ? -19.007 8.977 17.378 1.00 90.81 364 ALA A O 1
ATOM 3090 N N . PHE A 1 365 ? -16.813 8.829 16.952 1.00 92.00 365 PHE A N 1
ATOM 3091 C CA . PHE A 1 365 ? -16.639 7.528 17.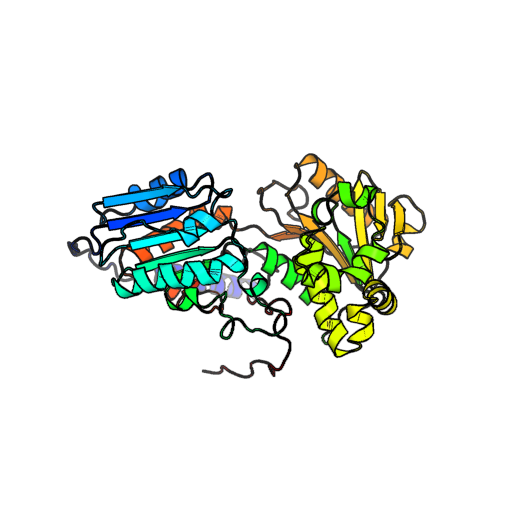592 1.00 92.00 365 PHE A CA 1
ATOM 3092 C C . PHE A 1 365 ? -16.872 7.592 19.108 1.00 92.00 365 PHE A C 1
ATOM 3094 O O . PHE A 1 365 ? -17.578 6.746 19.658 1.00 92.00 365 PHE A O 1
ATOM 3101 N N . ALA A 1 366 ? -16.357 8.605 19.794 1.00 87.94 366 ALA A N 1
ATOM 3102 C CA . ALA A 1 366 ? -16.569 8.752 21.229 1.00 87.94 366 ALA A CA 1
ATOM 3103 C C . ALA A 1 366 ? -18.008 9.163 21.585 1.00 87.94 366 ALA A C 1
ATOM 3105 O O . ALA A 1 366 ? -18.563 8.702 22.583 1.00 87.94 366 ALA A O 1
ATOM 3106 N N . SER A 1 367 ? -18.645 9.987 20.750 1.00 85.50 367 SER A N 1
ATOM 3107 C CA . SER A 1 367 ? -19.992 10.518 20.991 1.00 85.50 367 SER A CA 1
ATOM 3108 C C . SER A 1 367 ? -21.126 9.525 20.725 1.00 85.50 367 SER A C 1
ATOM 3110 O O . SER A 1 367 ? -22.274 9.815 21.050 1.00 85.50 367 SER A O 1
ATOM 3112 N N . GLY A 1 368 ? -20.840 8.338 20.182 1.00 85.44 368 GLY A N 1
ATOM 3113 C CA . GLY A 1 368 ? -21.904 7.397 19.810 1.00 85.44 368 GLY A CA 1
ATOM 3114 C C . GLY A 1 368 ? -22.548 7.703 18.453 1.00 85.44 368 GLY A C 1
ATOM 3115 O O . GLY A 1 368 ? -23.591 7.129 18.143 1.00 85.44 368 GLY A O 1
ATOM 3116 N N . ASP A 1 369 ? -21.952 8.591 17.652 1.00 89.38 369 ASP A N 1
ATOM 3117 C CA . ASP A 1 369 ? -22.531 9.050 16.389 1.00 89.38 369 ASP A CA 1
ATOM 3118 C C . ASP A 1 369 ? -22.485 7.971 15.293 1.00 89.38 369 ASP A C 1
ATOM 3120 O O . ASP A 1 369 ? -21.783 6.956 15.395 1.00 89.38 369 ASP A O 1
ATOM 3124 N N . ASP A 1 370 ? -23.259 8.204 14.229 1.00 90.31 370 ASP A N 1
ATOM 3125 C CA . ASP A 1 370 ? -23.278 7.375 13.023 1.00 90.31 370 ASP A CA 1
ATOM 3126 C C . ASP A 1 370 ? -21.967 7.531 12.240 1.00 90.31 370 ASP A C 1
ATOM 3128 O O . ASP A 1 370 ? -21.686 8.583 11.664 1.00 90.31 370 ASP A O 1
ATOM 3132 N N . LEU A 1 371 ? -21.177 6.458 12.205 1.00 93.19 371 LEU A N 1
ATOM 3133 C CA . LEU A 1 371 ? -19.866 6.432 11.558 1.00 93.19 371 LEU A CA 1
ATOM 3134 C C . LEU A 1 371 ? -19.933 6.141 10.054 1.00 93.19 371 LEU A C 1
ATOM 3136 O O . LEU A 1 371 ? -18.923 6.296 9.373 1.00 93.19 371 LEU A O 1
ATOM 3140 N N . SER A 1 372 ? -21.097 5.763 9.511 1.00 91.50 372 SER A N 1
ATOM 3141 C CA . SER A 1 372 ? -21.232 5.400 8.090 1.00 91.50 372 SER A CA 1
ATOM 3142 C C . SER A 1 372 ? -20.888 6.543 7.129 1.00 91.50 372 SER A C 1
ATOM 3144 O O . SER A 1 372 ? -20.530 6.307 5.980 1.00 91.50 372 SER A O 1
ATOM 3146 N N . VAL A 1 373 ? -20.929 7.793 7.600 1.00 90.50 373 VAL A N 1
ATOM 3147 C CA . VAL A 1 373 ? -20.503 8.973 6.829 1.00 90.50 373 VAL A CA 1
ATOM 3148 C C . VAL A 1 373 ? -19.001 8.993 6.533 1.00 90.50 373 VAL A C 1
ATOM 3150 O O . VAL A 1 373 ? -18.573 9.695 5.617 1.00 90.50 373 VAL A O 1
ATOM 3153 N N . TYR A 1 374 ? -18.214 8.238 7.301 1.00 91.94 374 TYR A N 1
ATOM 3154 C CA . TYR A 1 374 ? -16.778 8.080 7.111 1.00 91.94 374 TYR A CA 1
ATOM 3155 C C . TYR A 1 374 ? -16.433 6.812 6.326 1.00 91.94 374 TYR A C 1
ATOM 3157 O O . TYR A 1 374 ? -15.266 6.616 6.010 1.00 91.94 374 TYR A O 1
ATOM 3165 N N . ASP A 1 375 ? -17.401 5.964 5.981 1.00 89.75 375 ASP A N 1
ATOM 3166 C CA . ASP A 1 375 ? -17.141 4.767 5.185 1.00 89.75 375 ASP A CA 1
ATOM 3167 C C . ASP A 1 375 ? -16.778 5.166 3.748 1.00 89.75 375 ASP A C 1
ATOM 3169 O O . ASP A 1 375 ? -17.606 5.693 2.998 1.00 89.75 375 ASP A O 1
ATOM 3173 N N . ASN A 1 376 ? -15.511 4.990 3.377 1.00 86.06 376 ASN A N 1
ATOM 3174 C CA . ASN A 1 376 ? -15.002 5.388 2.062 1.00 86.06 376 ASN A CA 1
ATOM 3175 C C . ASN A 1 376 ? -14.236 4.271 1.352 1.00 86.06 376 ASN A C 1
ATOM 3177 O O . ASN A 1 376 ? -13.627 4.520 0.308 1.00 86.06 376 ASN A O 1
ATOM 3181 N N . TRP A 1 377 ? -14.266 3.062 1.906 1.00 85.94 377 TRP A N 1
ATOM 3182 C CA . TRP A 1 377 ? -13.513 1.937 1.396 1.00 85.94 377 TRP A CA 1
ATOM 3183 C C . TRP A 1 377 ? -14.278 0.631 1.565 1.00 85.94 377 TRP A C 1
ATOM 3185 O O . TRP A 1 377 ? -14.893 0.396 2.597 1.00 85.94 377 TRP A O 1
ATOM 3195 N N . ASP A 1 378 ? -14.211 -0.244 0.561 1.00 81.00 378 ASP A N 1
ATOM 3196 C CA . ASP A 1 378 ? -14.802 -1.577 0.675 1.00 81.00 378 ASP A CA 1
ATOM 3197 C C . ASP A 1 378 ? -13.909 -2.448 1.564 1.00 81.00 378 ASP A C 1
ATOM 3199 O O . ASP A 1 378 ? -12.743 -2.700 1.247 1.00 81.00 378 ASP A O 1
ATOM 3203 N N . GLY A 1 379 ? -14.447 -2.881 2.699 1.00 82.88 379 GLY A N 1
ATOM 3204 C CA . GLY A 1 379 ? -13.712 -3.636 3.701 1.00 82.88 379 GLY A CA 1
ATOM 3205 C C . GLY A 1 379 ? -14.588 -4.645 4.430 1.00 82.88 379 GLY A C 1
ATOM 3206 O O . GLY A 1 379 ? -15.778 -4.811 4.158 1.00 82.88 379 GLY A O 1
ATOM 3207 N N . ARG A 1 380 ? -13.964 -5.378 5.354 1.00 87.81 380 ARG A N 1
ATOM 3208 C CA . ARG A 1 380 ? -14.660 -6.378 6.175 1.00 87.81 380 ARG A CA 1
ATOM 3209 C C . ARG A 1 380 ? -15.415 -5.759 7.354 1.00 87.81 380 ARG A C 1
ATOM 3211 O O . ARG A 1 380 ? -16.462 -6.269 7.735 1.00 87.81 380 ARG A O 1
ATOM 3218 N N . CYS A 1 381 ? -14.886 -4.670 7.907 1.00 91.69 381 CYS A N 1
ATOM 3219 C CA . CYS A 1 381 ? -15.500 -3.928 9.005 1.00 91.69 381 CYS A CA 1
ATOM 3220 C C . CYS A 1 381 ? -16.767 -3.192 8.534 1.00 91.69 381 CYS A C 1
ATOM 3222 O O . CYS A 1 381 ? -16.894 -2.860 7.356 1.00 91.69 381 CYS A O 1
ATOM 3224 N N . VAL A 1 382 ? -17.682 -2.902 9.467 1.00 88.62 382 VAL A N 1
ATOM 3225 C CA . VAL A 1 382 ? -18.925 -2.151 9.208 1.00 88.62 382 VAL A CA 1
ATOM 3226 C C . VAL A 1 382 ? -18.650 -0.772 8.606 1.00 88.62 382 VAL A C 1
ATOM 3228 O O . VAL A 1 382 ? -19.414 -0.318 7.759 1.00 88.62 382 VAL A O 1
ATOM 3231 N N . VAL A 1 383 ? -17.575 -0.119 9.050 1.00 94.75 383 VAL A N 1
ATOM 3232 C CA . VAL A 1 383 ? -17.081 1.143 8.498 1.00 94.75 383 VAL A CA 1
ATOM 3233 C C . VAL A 1 383 ? -15.594 0.982 8.244 1.00 94.75 383 VAL A C 1
ATOM 3235 O O . VAL A 1 383 ? -14.828 0.758 9.184 1.00 94.75 383 VAL A O 1
ATOM 3238 N N . THR A 1 384 ? -15.176 1.118 6.986 1.00 92.81 384 THR A N 1
ATOM 3239 C CA . THR A 1 384 ? -13.760 1.093 6.624 1.00 92.81 384 THR A CA 1
ATOM 3240 C C . THR A 1 384 ? -13.354 2.434 6.026 1.00 92.81 384 THR A C 1
ATOM 3242 O O . THR A 1 384 ? -13.919 2.920 5.046 1.00 92.81 384 THR A O 1
ATOM 3245 N N . HIS A 1 385 ? -12.344 3.046 6.635 1.00 91.94 385 HIS A N 1
ATOM 3246 C CA . HIS A 1 385 ? -11.818 4.336 6.233 1.00 91.94 385 HIS A CA 1
ATOM 3247 C C . HIS A 1 385 ? -10.380 4.212 5.740 1.00 91.94 385 HIS A C 1
ATOM 3249 O O . HIS A 1 385 ? -9.534 3.617 6.405 1.00 91.94 385 HIS A O 1
ATOM 3255 N N . LYS A 1 386 ? -10.074 4.861 4.620 1.00 89.00 386 LYS A N 1
ATOM 3256 C CA . LYS A 1 386 ? -8.711 5.115 4.159 1.00 89.00 386 LYS A CA 1
ATOM 3257 C C . LYS A 1 386 ? -8.447 6.611 3.996 1.00 89.00 386 LYS A C 1
ATOM 3259 O O . LYS A 1 386 ? -9.321 7.327 3.504 1.00 89.00 386 LYS A O 1
ATOM 3264 N N . PRO A 1 387 ? -7.226 7.088 4.295 1.00 87.06 387 PRO A N 1
ATOM 3265 C CA . PRO A 1 387 ? -6.821 8.480 4.123 1.00 87.06 387 PRO A CA 1
ATOM 3266 C C . PRO A 1 387 ? -6.542 8.842 2.652 1.00 87.06 387 PRO A C 1
ATOM 3268 O O . PRO A 1 387 ? -5.493 9.383 2.304 1.00 87.06 387 PRO A O 1
ATOM 3271 N N . ILE A 1 388 ? -7.491 8.532 1.766 1.00 80.81 388 ILE A N 1
ATOM 3272 C CA . ILE A 1 388 ? -7.432 8.815 0.332 1.00 80.81 388 ILE A CA 1
ATOM 3273 C C . ILE A 1 388 ? -8.409 9.948 0.038 1.00 80.81 388 ILE A C 1
ATOM 3275 O O . ILE A 1 388 ? -9.625 9.758 -0.004 1.00 80.81 388 ILE A O 1
ATOM 3279 N N . TYR A 1 389 ? -7.866 11.137 -0.205 1.00 73.69 389 TYR A N 1
ATOM 3280 C CA . TYR A 1 389 ? -8.654 12.325 -0.516 1.00 73.69 389 TYR A CA 1
ATOM 3281 C C . TYR A 1 389 ? -8.331 12.827 -1.916 1.00 73.69 389 TYR A C 1
ATOM 3283 O O . TYR A 1 389 ? -7.172 12.916 -2.322 1.00 73.69 389 TYR A O 1
ATOM 3291 N N . ALA A 1 390 ? -9.374 13.158 -2.675 1.00 62.78 390 ALA A N 1
ATOM 3292 C CA . ALA A 1 390 ? -9.213 13.678 -4.023 1.00 62.78 390 ALA A CA 1
ATOM 3293 C C . ALA A 1 390 ? -8.585 15.077 -3.986 1.00 62.78 390 ALA A C 1
ATOM 3295 O O . ALA A 1 390 ? -9.243 16.051 -3.622 1.00 62.78 390 ALA A O 1
ATOM 3296 N N . GLY A 1 391 ? -7.327 15.186 -4.410 1.00 58.53 391 GLY A N 1
ATOM 3297 C CA . GLY A 1 391 ? -6.732 16.470 -4.775 1.00 58.53 391 GLY A CA 1
ATOM 3298 C C . GLY A 1 391 ? -7.274 16.994 -6.109 1.00 58.53 391 GLY A C 1
ATOM 3299 O O . GLY A 1 391 ? -7.916 16.267 -6.877 1.00 58.53 391 GLY A O 1
ATOM 3300 N N . GLU A 1 392 ? -6.980 18.256 -6.431 1.00 49.66 392 GLU A N 1
ATOM 3301 C CA . GLU A 1 392 ? -7.191 18.763 -7.790 1.00 49.66 392 GLU A CA 1
ATOM 3302 C C . GLU A 1 392 ? -6.391 17.892 -8.776 1.00 49.66 392 GLU A C 1
ATOM 3304 O O . GLU A 1 392 ? -5.171 17.797 -8.683 1.00 49.66 392 GLU A O 1
ATOM 3309 N N . ASN A 1 393 ? -7.083 17.241 -9.720 1.00 55.56 393 ASN A N 1
ATOM 3310 C CA . ASN A 1 393 ? -6.522 16.238 -10.644 1.00 55.56 393 ASN A CA 1
ATOM 3311 C C . ASN A 1 393 ? -6.131 14.891 -9.999 1.00 55.56 393 ASN A C 1
ATOM 3313 O O . ASN A 1 393 ? -5.214 14.227 -10.487 1.00 55.56 393 ASN A O 1
ATOM 3317 N N . GLY A 1 394 ? -6.831 14.478 -8.934 1.00 68.69 394 GLY A N 1
ATOM 3318 C CA . GLY A 1 394 ? -6.641 13.183 -8.273 1.00 68.69 394 GLY A CA 1
ATOM 3319 C C . GLY A 1 394 ? -6.491 12.019 -9.260 1.00 68.69 394 GLY A C 1
ATOM 3320 O O . GLY A 1 394 ? -7.296 11.851 -10.177 1.00 68.69 394 GLY A O 1
ATOM 3321 N N . TRP A 1 395 ? -5.416 11.248 -9.089 1.00 82.12 395 TRP A N 1
ATOM 3322 C CA . TRP A 1 395 ? -5.007 10.184 -10.010 1.00 82.12 395 TRP A CA 1
ATOM 3323 C C . TRP A 1 395 ? -4.997 8.793 -9.367 1.00 82.12 395 TRP A C 1
ATOM 3325 O O . TRP A 1 395 ? -4.983 7.812 -10.116 1.00 82.12 395 TRP A O 1
ATOM 3335 N N . LEU A 1 396 ? -4.996 8.734 -8.027 1.00 82.75 396 LEU A N 1
ATOM 3336 C CA . LEU A 1 396 ? -5.156 7.518 -7.230 1.00 82.75 396 LEU A CA 1
ATOM 3337 C C . LEU A 1 396 ? -6.533 6.914 -7.476 1.00 82.75 396 LEU A C 1
ATOM 3339 O O . LEU A 1 396 ? -7.529 7.641 -7.537 1.00 82.75 396 LEU A O 1
ATOM 3343 N N . ASN A 1 397 ? -6.585 5.593 -7.612 1.00 71.06 397 ASN A N 1
ATOM 3344 C CA . ASN A 1 397 ? -7.856 4.902 -7.677 1.00 71.06 397 ASN A CA 1
ATOM 3345 C C . ASN A 1 397 ? -8.537 4.954 -6.298 1.00 71.06 397 ASN A C 1
ATOM 3347 O O . ASN A 1 397 ? -7.909 4.720 -5.268 1.00 71.06 397 ASN A O 1
ATOM 3351 N N . MET A 1 398 ? -9.826 5.300 -6.284 1.00 63.69 398 MET A N 1
ATOM 3352 C CA . MET A 1 398 ? -10.665 5.284 -5.077 1.00 63.69 398 MET A CA 1
ATOM 3353 C C . MET A 1 398 ? -11.190 3.882 -4.752 1.00 63.69 398 MET A C 1
ATOM 3355 O O . MET A 1 398 ? -11.896 3.702 -3.768 1.00 63.69 398 MET A O 1
ATOM 3359 N N . TYR A 1 399 ? -10.844 2.902 -5.581 1.00 58.47 399 TYR A N 1
ATOM 3360 C CA . TYR A 1 399 ? -11.110 1.492 -5.377 1.00 58.47 399 TYR A CA 1
ATOM 3361 C C . TYR A 1 399 ? -9.787 0.756 -5.565 1.00 58.47 399 TYR A C 1
ATOM 3363 O O . TYR A 1 399 ? -9.179 0.862 -6.626 1.00 58.47 399 TYR A O 1
ATOM 3371 N N . MET A 1 400 ? -9.321 0.010 -4.567 1.00 56.09 400 MET A N 1
ATOM 3372 C CA . MET A 1 400 ? -8.236 -0.935 -4.814 1.00 56.09 400 MET A CA 1
ATOM 3373 C C . MET A 1 400 ? -8.836 -2.123 -5.546 1.00 56.09 400 MET A C 1
ATOM 3375 O O . MET A 1 400 ? -9.785 -2.757 -5.073 1.00 56.09 400 MET A O 1
ATOM 3379 N N . ARG A 1 401 ? -8.255 -2.462 -6.695 1.00 55.19 401 ARG A N 1
ATOM 3380 C CA . ARG A 1 401 ? -8.372 -3.833 -7.179 1.00 55.19 401 ARG A CA 1
ATOM 3381 C C . ARG A 1 401 ? -7.568 -4.582 -6.147 1.00 55.19 401 ARG A C 1
ATOM 3383 O O . ARG A 1 401 ? -6.372 -4.337 -6.116 1.00 55.19 401 ARG A O 1
ATOM 3390 N N . VAL A 1 402 ? -8.205 -5.330 -5.237 1.00 50.34 402 VAL A N 1
ATOM 3391 C CA . VAL A 1 402 ? -7.510 -6.151 -4.226 1.00 50.34 402 VAL A CA 1
ATOM 3392 C C . VAL A 1 402 ? -6.253 -6.666 -4.903 1.00 50.34 402 VAL A C 1
ATOM 3394 O O . VAL A 1 402 ? -6.410 -7.482 -5.821 1.00 50.34 402 VAL A O 1
ATOM 3397 N N . LEU A 1 403 ? -5.082 -6.064 -4.589 1.00 46.38 403 LEU A N 1
ATOM 3398 C CA . LEU A 1 403 ? -3.818 -6.339 -5.295 1.00 46.38 403 LEU A CA 1
ATOM 3399 C C . LEU A 1 403 ? -3.797 -7.834 -5.472 1.00 46.38 403 LEU A C 1
ATOM 3401 O O . LEU A 1 403 ? -4.147 -8.465 -4.483 1.00 46.38 403 LEU A O 1
ATOM 3405 N N . PRO A 1 404 ? -3.597 -8.375 -6.682 1.00 43.81 404 PRO A N 1
ATOM 3406 C CA . PRO A 1 404 ? -4.209 -9.633 -7.067 1.00 43.81 404 PRO A CA 1
ATOM 3407 C C . PRO A 1 404 ? -3.873 -10.634 -5.960 1.00 43.81 404 PRO A C 1
ATOM 3409 O O . PRO A 1 404 ? -2.725 -10.974 -5.758 1.00 43.81 404 PRO A O 1
ATOM 3412 N N . TYR A 1 405 ? -4.868 -10.891 -5.121 1.00 40.94 405 TYR A N 1
ATOM 3413 C CA . TYR A 1 405 ? -4.921 -11.821 -3.988 1.00 40.94 405 TYR A CA 1
ATOM 3414 C C . TYR A 1 405 ? -6.271 -12.557 -4.084 1.00 40.94 405 TYR A C 1
ATOM 3416 O O . TYR A 1 405 ? -6.546 -13.497 -3.355 1.00 40.94 405 TYR A O 1
ATOM 3424 N N . CYS A 1 406 ? -7.119 -12.177 -5.050 1.00 34.31 406 CYS A N 1
ATOM 3425 C CA . CYS A 1 406 ? -8.257 -12.954 -5.513 1.00 34.31 406 CYS A CA 1
ATOM 3426 C C . CYS A 1 406 ? -7.908 -13.576 -6.864 1.00 34.31 406 CYS A C 1
ATOM 3428 O O . CYS A 1 406 ? -8.227 -13.025 -7.919 1.00 34.31 406 CYS A O 1
ATOM 3430 N N . SER A 1 407 ? -7.266 -14.742 -6.824 1.00 33.03 407 SER A N 1
ATOM 3431 C CA . SER A 1 407 ? -7.494 -15.718 -7.881 1.00 33.03 407 SER A CA 1
ATOM 3432 C C . SER A 1 407 ? -8.886 -16.320 -7.652 1.00 33.03 407 SER A C 1
ATOM 3434 O O . SER A 1 407 ? -9.305 -16.561 -6.523 1.00 33.03 407 SER A O 1
ATOM 3436 N N . GLU A 1 408 ? -9.610 -16.506 -8.752 1.00 34.47 408 GLU A N 1
ATOM 3437 C CA . GLU A 1 408 ? -10.974 -17.034 -8.868 1.00 34.47 408 GLU A CA 1
ATOM 3438 C C . GLU A 1 408 ? -12.152 -16.041 -8.745 1.00 34.47 408 GLU A C 1
ATOM 3440 O O . GLU A 1 408 ? -12.717 -15.771 -7.690 1.00 34.47 408 GLU A O 1
ATOM 3445 N N . LYS A 1 409 ? -12.645 -15.659 -9.933 1.00 36.44 409 LYS A N 1
ATOM 3446 C CA . LYS A 1 409 ? -14.043 -15.306 -10.241 1.00 36.44 409 LYS A CA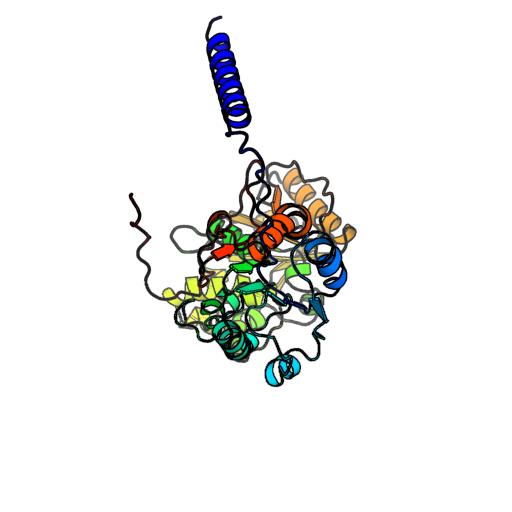 1
ATOM 3447 C C . LYS A 1 409 ? -14.621 -14.094 -9.510 1.00 36.44 409 LYS A C 1
ATOM 3449 O O . LYS A 1 409 ? -15.451 -14.224 -8.612 1.00 36.44 409 LYS A O 1
ATOM 3454 N N . ARG A 1 410 ? -14.402 -12.916 -10.086 1.00 33.34 410 ARG A N 1
ATOM 3455 C CA . ARG A 1 410 ? -15.486 -11.933 -10.178 1.00 33.34 410 ARG A CA 1
ATOM 3456 C C . ARG A 1 410 ? -15.631 -11.501 -11.626 1.00 33.34 410 ARG A C 1
ATOM 3458 O O . ARG A 1 410 ? -14.823 -10.744 -12.152 1.00 33.34 410 ARG A O 1
ATOM 3465 N N . ASP A 1 411 ? -16.683 -12.017 -12.261 1.00 27.92 411 ASP A N 1
ATOM 3466 C CA . ASP A 1 411 ? -17.380 -11.242 -13.275 1.00 27.92 411 ASP A CA 1
ATOM 3467 C C . ASP A 1 411 ? -17.555 -9.831 -12.703 1.00 27.92 411 ASP A C 1
ATOM 3469 O O . ASP A 1 411 ? -17.966 -9.664 -11.551 1.00 27.92 411 ASP A O 1
ATOM 3473 N N . TRP A 1 412 ? -17.146 -8.844 -13.489 1.00 27.72 412 TRP A N 1
ATOM 3474 C CA . TRP A 1 412 ? -17.311 -7.426 -13.228 1.00 27.72 412 TRP A CA 1
ATOM 3475 C C . TRP A 1 412 ? -18.631 -7.147 -12.505 1.00 27.72 412 TRP A C 1
ATOM 3477 O O . TRP A 1 412 ? -19.678 -7.652 -12.911 1.00 27.72 412 TRP A O 1
ATOM 3487 N N . LEU A 1 413 ? -18.565 -6.344 -11.440 1.00 27.42 413 LEU A N 1
ATOM 3488 C CA . LEU A 1 413 ? -19.704 -5.788 -10.711 1.00 27.42 413 LEU A CA 1
ATOM 3489 C C . LEU A 1 413 ? -20.627 -5.002 -11.667 1.00 27.42 413 LEU A C 1
ATOM 3491 O O . LEU A 1 413 ? -20.633 -3.777 -11.702 1.00 27.42 413 LEU A O 1
ATOM 3495 N N . GLU A 1 414 ? -21.465 -5.715 -12.420 1.00 25.73 414 GLU A N 1
ATOM 3496 C CA . GLU A 1 414 ? -22.749 -5.240 -12.934 1.00 25.73 414 GLU A CA 1
ATOM 3497 C C . GLU A 1 414 ? -23.809 -5.341 -11.822 1.00 25.73 414 GLU A C 1
ATOM 3499 O O . GLU A 1 414 ? -24.850 -5.954 -11.994 1.00 25.73 414 GLU A O 1
ATOM 3504 N N . TYR A 1 415 ? -23.557 -4.760 -10.653 1.00 27.33 415 TYR A N 1
ATOM 3505 C CA . TYR A 1 415 ? -24.551 -4.452 -9.616 1.00 27.33 415 TYR A CA 1
ATOM 3506 C C . TYR A 1 415 ? -23.893 -3.321 -8.810 1.00 27.33 415 TYR A C 1
ATOM 3508 O O . TYR A 1 415 ? -22.824 -3.527 -8.260 1.00 27.33 415 TYR A O 1
ATOM 3516 N N . PHE A 1 416 ? -24.353 -2.069 -8.824 1.00 25.06 416 PHE A N 1
ATOM 3517 C CA . PHE A 1 416 ? -25.695 -1.631 -8.464 1.00 25.06 416 PHE A CA 1
ATOM 3518 C C . PHE A 1 416 ? -26.182 -0.462 -9.331 1.00 25.06 416 PHE A C 1
ATOM 3520 O O . PHE A 1 416 ? -25.645 0.642 -9.302 1.00 25.06 416 PHE A O 1
ATOM 3527 N N . GLY A 1 417 ? -27.289 -0.689 -10.036 1.00 25.58 417 GLY A N 1
ATOM 3528 C CA . GLY A 1 417 ? -28.312 0.337 -10.155 1.00 25.58 417 GLY A CA 1
ATOM 3529 C C . GLY A 1 417 ? -29.266 0.183 -8.976 1.00 25.58 417 GLY A C 1
ATOM 3530 O O . GLY A 1 417 ? -29.896 -0.867 -8.868 1.00 25.58 417 GLY A O 1
ATOM 3531 N N . HIS A 1 418 ? -29.330 1.188 -8.102 1.00 28.98 418 HIS A N 1
ATOM 3532 C CA . HIS A 1 418 ? -30.554 1.853 -7.637 1.00 28.98 418 HIS A CA 1
ATOM 3533 C C . HIS A 1 418 ? -30.240 2.968 -6.648 1.00 28.98 418 HIS A C 1
ATOM 3535 O O . HIS A 1 418 ? -29.504 2.696 -5.679 1.00 28.98 418 HIS A O 1
#

Foldseek 3Di:
DPPVVVVVVVVVVVVVVVVVVVVPPPPPPPPPPPPAQQAAEEEEEEQDPCVVVLCCPQPVVPPPRYNYYHYHHDPPVCVVVCLVPVDDDDAASYEYEYEYLPDDLVVQLSLLVVLVVNLVSVYAYEYEYNDDLLLSFDLADDQQRDSSNNSQQSHQEYEYAPVVQLLLLLVVVVQDDPLDHFQEEEEEECVQFPQVCLVPDLLQQCLQQLLVCVVVVHDDGVNCNRAVLVLQLLSCCVPPVPCSRRPSLVVCVVRNYWYWYDNDQQWIATSSPGDIDGLPPPCVCVVRDGPAYEYEYEPPDDPVSVCRVVVSVVVSCVVVVPAHAHEYEYAVVDPDPCVPPPRYHYDYFSVVCSPPPVSVLSNCSSVVHDNCVQAQADHDHPRYHYRDDDDDVRSRDSYRPSSNSDDDDDDPPPDDDD

Sequence (418 aa):
MNKNTNKIKTLALTLALCLALVCFAPAVSADAFESEPTYEHMYYFSDYYDAERIFNQVFVDELEYVENFHLEQIDVSNIVNYLDNFSCTVEDDSLVVFELRNMLTDYGVRLKDIFEDMYSKNCRIMFINGMEEVRMLDWNMNLYDCPYTEFLDYVDIHINLDIFTVFVDTILEKAETDGQISNTTFILDGTLVYRDLLENFYFPDYINDWYWEANYGIVQCWFLDYYLLPYFYMRYAEIDEFMAKDNLGELLTEYGIKIICHTGGNNYYDLLNDIEISLYDRDFSDYIYNEQVFAIGTSWQDEYFVNEWLYSLRTYQETSYEFFPIYFYNENNFDLWISEDEYFRTASGTEYFMENIFPDIALAFASGDDLSVYDNWDGRCVVTHKPIYAGENGWLNMYMRVLPYCSEKRDWLEYFGH

Radius of gyration: 24.66 Å; chains: 1; bounding box: 57×62×61 Å

Secondary structure (DSSP, 8-state):
--SHHHHHHHHHHHHHHHHHHHHSS------------S-SEEEEEE--TTHHHHIIIIIITT-TT-SEEEEEE--GGGHHHHHHT----PPSS-EEEEEESS--TTHHHHHHHHHHHHHHTT-EEEEEESS-GGGG--TT--TTT-TTSGGGGG-SEEEE--HHHHHHHHHHHHH-BTTB--SEEEEE-HHHH-HHHHHH--HHHHHHHHHHHHHTT--S-HHIIIIIHHHHHHHHHHHHHHHHHH-HHHHHHHTT-EEEEEEETTEEEETTTTEEEETTSTTHHHHH--SEEEEEEESSS-HHHHHHHHHHHHHHHHHHT----EEEE-TT----TTTT-TTEEEE--HHHHHHHTHHHHHHHHHHT--GGGG--S--SSSSEE------TT--S-SS---TT---S----------